Protein AF-0000000067498813 (afdb_homodimer)

Radius of gyration: 31.23 Å; Cα contacts (8 Å, |Δi|>4): 725; chains: 2; bounding box: 86×96×89 Å

Nearest PDB structures (foldseek):
  2okv-assembly1_A  TM=9.862E-01  e=2.038E-31  Homo sapiens
  5j61-assembly3_E  TM=9.639E-01  e=1.495E-19  Plasmodium falciparum 3D7
  3lmu-assembly4_H  TM=9.757E-01  e=7.573E-19  Plasmodium falciparum 3D7
  3kod-assembly3_F  TM=9.740E-01  e=1.193E-18  Plasmodium falciparum 3D7
  3knp-assembly3_E  TM=9.714E-01  e=1.118E-18  Plasmodium falciparum 3D7

pLDDT: mean 72.63, std 35.97, range [15.05, 99.0]

InterPro domains:
  IPR003732 D-aminoacyl-tRNA deacylase DTD [MF_00518] (1-147)
  IPR003732 D-aminoacyl-tRNA deacylase DTD [PF02580] (2-146)
  IPR003732 D-aminoacyl-tRNA deacylase DTD [PTHR10472] (1-161)
  IPR003732 D-aminoacyl-tRNA deacylase DTD [TIGR00256] (1-147)
  IPR003732 D-aminoacyl-tRNA deacylase DTD [cd00563] (1-147)
  IPR023509 D-aminoacyl-tRNA deacylase-like superfamily [G3DSA:3.50.80.10] (1-149)
  IPR023509 D-aminoacyl-tRNA deacylase-like superfamily [SSF69500] (1-146)

Organism: Equus caballus (NCBI:txid9796)

Solvent-accessible surface area (backbone atoms only — not comparable to full-atom values): 26366 Å² total; per-residue (Å²): 72,38,33,43,40,30,33,22,57,29,36,35,31,28,43,93,86,39,75,80,32,70,42,54,46,25,36,42,33,38,36,12,50,31,63,82,56,48,71,66,49,47,54,51,50,47,52,48,62,48,48,31,17,78,32,53,43,97,86,63,46,68,47,61,22,20,40,62,79,68,66,38,27,38,38,43,33,87,27,48,50,56,27,57,46,68,62,86,46,30,70,38,51,83,52,22,37,53,67,85,57,34,53,58,53,48,50,51,47,51,50,50,44,28,70,75,53,55,52,93,38,54,43,51,70,61,89,90,48,71,28,40,38,38,36,32,24,42,42,64,40,46,40,77,45,68,51,76,57,82,84,62,58,81,68,53,74,68,59,66,62,51,55,73,68,50,73,77,62,76,83,70,84,80,81,78,84,80,83,85,85,81,90,94,87,84,87,88,85,78,87,79,82,82,81,79,80,86,90,82,87,84,89,84,87,77,87,73,89,77,85,78,80,86,83,84,82,80,78,75,87,119,69,40,33,43,38,29,33,21,56,29,35,35,30,28,44,93,84,39,76,78,34,70,43,54,47,25,35,40,34,39,36,12,50,31,62,80,54,48,72,66,50,45,55,52,49,46,52,48,63,48,48,31,18,77,32,52,43,87,87,53,45,68,48,61,23,20,41,61,79,69,65,38,26,36,39,43,33,85,27,50,52,58,28,56,45,68,62,85,45,30,70,38,53,82,52,22,36,54,67,86,57,34,54,59,54,48,49,50,47,51,50,50,45,29,69,76,54,55,52,93,38,54,43,50,68,60,89,92,48,69,27,42,38,37,35,33,24,42,42,65,40,45,40,76,45,68,49,76,57,81,84,62,57,80,65,50,74,67,58,62,58,50,60,71,63,55,73,74,60,78,78,71,78,72,81,70,79,73,82,85,79,85,87,79,87,83,88,90,80,86,90,82,87,77,88,81,77,83,87,79,86,80,85,75,81,81,74,82,69,81,73,74,74,72,76,82,64,76,72,78,82,114

Sequence (444 aa):
MKAVVQRVTRASVTVGGEQISAIGRGICVLLGISLEDTQKELEHMVRKILNLRVFEDESGKHWSKSVMDKQYEVLCISQFTLQCVLKGNKPDFHLAMPTEQAEGFYNSFLEQLRKTYRPELIKDGKFGAYMQVHIQNDGPVTIELESPALGAATSDPKQLQVLLVVACGTLPQRGLTSSAVSTPRTPTAPRIPTCETLGRCSGAHELNHSATGPAPVSYFNLMKAVVQRVTRASVTVGGEQISAIGRGICVLLGISLEDTQKELEHMVRKILNLRVFEDESGKHWSKSVMDKQYEVLCISQFTLQCVLKGNKPDFHLAMPTEQAEGFYNSFLEQLRKTYRPELIKDGKFGAYMQVHIQNDGPVTIELESPALGAATSDPKQLQVLLVVACGTLPQRGLTSSAVSTPRTPTAPRIPTCETLGRCSGAHELNHSATGPAPVSYFNL

Structure (mmCIF, N/CA/C/O backbone):
data_AF-0000000067498813-model_v1
#
loop_
_entity.id
_entity.type
_entity.pdbx_description
1 polymer 'D-aminoacyl-tRNA deacylase'
#
loop_
_atom_site.group_PDB
_atom_site.id
_atom_site.type_symbol
_atom_site.label_atom_id
_atom_site.label_alt_id
_atom_site.label_comp_id
_atom_site.label_asym_id
_atom_site.label_entity_id
_atom_site.label_seq_id
_atom_site.pdbx_PDB_ins_code
_atom_site.Cartn_x
_atom_site.Cartn_y
_atom_site.Cartn_z
_atom_site.occupancy
_atom_site.B_iso_or_equiv
_atom_site.auth_seq_id
_atom_site.auth_comp_id
_atom_site.auth_asym_id
_atom_site.auth_atom_id
_atom_site.pdbx_PDB_model_num
ATOM 1 N N . MET A 1 1 ? -11.289 8.641 4.57 1 97.81 1 MET A N 1
ATOM 2 C CA . MET A 1 1 ? -9.898 8.828 4.188 1 97.81 1 MET A CA 1
ATOM 3 C C . MET A 1 1 ? -9.109 7.527 4.348 1 97.81 1 MET A C 1
ATOM 5 O O . MET A 1 1 ? -9.312 6.793 5.316 1 97.81 1 MET A O 1
ATOM 9 N N . LYS A 1 2 ? -8.227 7.188 3.344 1 98.19 2 LYS A N 1
ATOM 10 C CA . LYS A 1 2 ? -7.422 5.969 3.379 1 98.19 2 LYS A CA 1
ATOM 11 C C . LYS A 1 2 ? -5.934 6.293 3.303 1 98.19 2 LYS A C 1
ATOM 13 O O . LYS A 1 2 ? -5.535 7.25 2.635 1 98.19 2 LYS A O 1
ATOM 18 N N . ALA A 1 3 ? -5.16 5.488 3.975 1 98.81 3 ALA A N 1
ATOM 19 C CA . ALA A 1 3 ? -3.709 5.617 3.881 1 98.81 3 ALA A CA 1
ATOM 20 C C . ALA A 1 3 ? -3.037 4.246 3.867 1 98.81 3 ALA A C 1
ATOM 22 O O . ALA A 1 3 ? -3.447 3.338 4.59 1 98.81 3 ALA A O 1
ATOM 23 N N . VAL A 1 4 ? -2.143 4.055 3.008 1 98.88 4 VAL A N 1
ATOM 24 C CA . VAL A 1 4 ? -1.201 2.943 3.057 1 98.88 4 VAL A CA 1
ATOM 25 C C . VAL A 1 4 ? 0.141 3.424 3.604 1 98.88 4 VAL A C 1
ATOM 27 O O . VAL A 1 4 ? 0.776 4.305 3.021 1 98.88 4 VAL A O 1
ATOM 30 N N . VAL A 1 5 ? 0.53 2.867 4.711 1 98.94 5 VAL A N 1
ATOM 31 C CA . VAL A 1 5 ? 1.763 3.264 5.383 1 98.94 5 VAL A CA 1
ATOM 32 C C . VAL A 1 5 ? 2.805 2.156 5.25 1 98.94 5 VAL A C 1
ATOM 34 O O . VAL A 1 5 ? 2.566 1.019 5.66 1 98.94 5 VAL A O 1
ATOM 37 N N . GLN A 1 6 ? 3.939 2.51 4.703 1 98.94 6 GLN A N 1
ATOM 38 C CA . GLN A 1 6 ? 5.023 1.549 4.527 1 98.94 6 GLN A CA 1
ATOM 39 C C . GLN A 1 6 ? 6.273 1.982 5.289 1 98.94 6 GLN A C 1
ATOM 41 O O . GLN A 1 6 ? 6.758 3.102 5.105 1 98.94 6 GLN A O 1
ATOM 46 N N . ARG A 1 7 ? 6.766 1.144 6.141 1 98.94 7 ARG A N 1
ATOM 47 C CA . ARG A 1 7 ? 8.047 1.376 6.809 1 98.94 7 ARG A CA 1
ATOM 48 C C . ARG A 1 7 ? 9.195 1.321 5.816 1 98.94 7 ARG A C 1
ATOM 50 O O . ARG A 1 7 ? 9.312 0.372 5.039 1 98.94 7 ARG A O 1
ATOM 57 N N . VAL A 1 8 ? 10.102 2.377 5.906 1 98.94 8 VAL A N 1
ATOM 58 C CA . VAL A 1 8 ? 11.102 2.441 4.848 1 98.94 8 VAL A CA 1
ATOM 59 C C . VAL A 1 8 ? 12.484 2.686 5.457 1 98.94 8 VAL A C 1
ATOM 61 O O . VAL A 1 8 ? 12.602 3.375 6.473 1 98.94 8 VAL A O 1
ATOM 64 N N . THR A 1 9 ? 13.461 2.131 4.781 1 98.81 9 THR A N 1
ATOM 65 C CA . THR A 1 9 ? 14.836 2.543 5.043 1 98.81 9 THR A CA 1
ATOM 66 C C . THR A 1 9 ? 15.164 3.838 4.305 1 98.81 9 THR A C 1
ATOM 68 O O . THR A 1 9 ? 15.969 4.641 4.773 1 98.81 9 THR A O 1
ATOM 71 N N . ARG A 1 10 ? 14.57 3.99 3.217 1 98.75 10 ARG A N 1
ATOM 72 C CA . ARG A 1 10 ? 14.617 5.219 2.434 1 98.75 10 ARG A CA 1
ATOM 73 C C . ARG A 1 10 ? 13.469 5.27 1.43 1 98.75 10 ARG A C 1
ATOM 75 O O . ARG A 1 10 ? 12.93 4.23 1.042 1 98.75 10 ARG A O 1
ATOM 82 N N . ALA A 1 11 ? 13.102 6.434 1.021 1 98.94 11 ALA A N 1
ATOM 83 C CA . ALA A 1 11 ? 12.117 6.691 -0.029 1 98.94 11 ALA A CA 1
ATOM 84 C C . ALA A 1 11 ? 12.398 8.023 -0.722 1 98.94 11 ALA A C 1
ATOM 86 O O . ALA A 1 11 ? 12.969 8.938 -0.123 1 98.94 11 ALA A O 1
ATOM 87 N N . SER A 1 12 ? 12.016 8.094 -1.968 1 98.94 12 SER A N 1
ATOM 88 C CA . SER A 1 12 ? 12.242 9.336 -2.705 1 98.94 12 SER A CA 1
ATOM 89 C C . SER A 1 12 ? 11.234 9.484 -3.842 1 98.94 12 SER A C 1
ATOM 91 O O . SER A 1 12 ? 10.547 8.531 -4.203 1 98.94 12 SER A O 1
ATOM 93 N N . VAL A 1 13 ? 11.141 10.688 -4.344 1 98.94 13 VAL A N 1
ATOM 94 C CA . VAL A 1 13 ? 10.234 11.016 -5.434 1 98.94 13 VAL A CA 1
ATOM 95 C C . VAL A 1 13 ? 11.008 11.656 -6.582 1 98.94 13 VAL A C 1
ATOM 97 O O . VAL A 1 13 ? 11.805 12.578 -6.367 1 98.94 13 VAL A O 1
ATOM 100 N N . THR A 1 14 ? 10.797 11.164 -7.75 1 98.81 14 THR A N 1
ATOM 101 C CA . THR A 1 14 ? 11.359 11.742 -8.969 1 98.81 14 THR A CA 1
ATOM 102 C C . THR A 1 14 ? 10.25 12.219 -9.906 1 98.81 14 THR A C 1
ATOM 104 O O . THR A 1 14 ? 9.258 11.516 -10.102 1 98.81 14 THR A O 1
ATOM 107 N N . VAL A 1 15 ? 10.438 13.398 -10.414 1 98.19 15 VAL A N 1
ATOM 108 C CA . VAL A 1 15 ? 9.555 13.984 -11.422 1 98.19 15 VAL A CA 1
ATOM 109 C C . VAL A 1 15 ? 10.375 14.43 -12.633 1 98.19 15 VAL A C 1
ATOM 111 O O . VAL A 1 15 ? 11.352 15.164 -12.492 1 98.19 15 VAL A O 1
ATOM 114 N N . GLY A 1 16 ? 10 14 -13.781 1 95.19 16 GLY A N 1
ATOM 115 C CA . GLY A 1 16 ? 10.766 14.352 -14.969 1 95.19 16 GLY A CA 1
ATOM 116 C C . GLY A 1 16 ? 12.234 13.984 -14.859 1 95.19 16 GLY A C 1
ATOM 117 O O . GLY A 1 16 ? 13.109 14.758 -15.25 1 95.19 16 GLY A O 1
ATOM 118 N N . GLY A 1 17 ? 12.523 13.023 -14.141 1 95.38 17 GLY A N 1
ATOM 119 C CA . GLY A 1 17 ? 13.883 12.531 -14 1 95.38 17 GLY A CA 1
ATOM 120 C C . GLY A 1 17 ? 14.648 13.211 -12.883 1 95.38 17 GLY A C 1
ATOM 121 O O . GLY A 1 17 ? 15.773 12.82 -12.562 1 95.38 17 GLY A O 1
ATOM 122 N N . GLU A 1 18 ? 14.055 14.156 -12.234 1 97.81 18 GLU A N 1
ATOM 123 C CA . GLU A 1 18 ? 14.703 14.875 -11.141 1 97.81 18 GLU A CA 1
ATOM 124 C C . GLU A 1 18 ? 14.141 14.445 -9.789 1 97.81 18 GLU A C 1
ATOM 126 O O . GLU A 1 18 ? 12.922 14.391 -9.602 1 97.81 18 GLU A O 1
ATOM 131 N N . GLN A 1 19 ? 15.031 14.141 -8.914 1 98.5 19 GLN A N 1
ATOM 132 C CA . GLN A 1 19 ? 14.602 13.836 -7.559 1 98.5 19 GLN A CA 1
ATOM 133 C C . GLN A 1 19 ? 14.18 15.109 -6.82 1 98.5 19 GLN A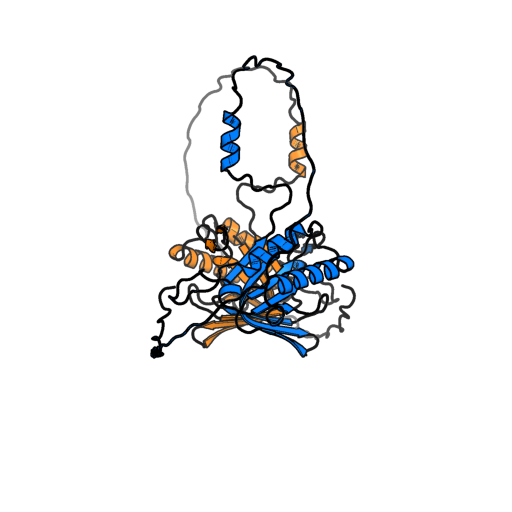 C 1
ATOM 135 O O . GLN A 1 19 ? 14.992 16.016 -6.617 1 98.5 19 GLN A O 1
ATOM 140 N N . ILE A 1 20 ? 12.992 15.188 -6.32 1 98.56 20 ILE A N 1
ATOM 141 C CA . ILE A 1 20 ? 12.5 16.422 -5.727 1 98.56 20 ILE A CA 1
ATOM 142 C C . ILE A 1 20 ? 12.375 16.25 -4.215 1 98.56 20 ILE A C 1
ATOM 144 O O . ILE A 1 20 ? 12.242 17.234 -3.482 1 98.56 20 ILE A O 1
ATOM 148 N N . SER A 1 21 ? 12.375 15.031 -3.748 1 98.62 21 SER A N 1
ATOM 149 C CA . SER A 1 21 ? 12.227 14.758 -2.322 1 98.62 21 SER A CA 1
ATOM 150 C C . SER A 1 21 ? 12.789 13.391 -1.958 1 98.62 21 SER A C 1
ATOM 152 O O . SER A 1 21 ? 12.844 12.492 -2.799 1 98.62 21 SER A O 1
ATOM 154 N N . ALA A 1 22 ? 13.273 13.297 -0.723 1 98.81 22 ALA A N 1
ATOM 155 C CA . ALA A 1 22 ? 13.805 12.023 -0.233 1 98.81 22 ALA A CA 1
ATOM 156 C C . ALA A 1 22 ? 13.789 11.977 1.292 1 98.81 22 ALA A C 1
ATOM 158 O O . ALA A 1 22 ? 13.914 13.008 1.954 1 98.81 22 ALA A O 1
ATOM 159 N N . ILE A 1 23 ? 13.648 10.805 1.771 1 98.94 23 ILE A N 1
ATOM 160 C CA . ILE A 1 23 ? 13.781 10.602 3.209 1 98.94 23 ILE A CA 1
ATOM 161 C C . ILE A 1 23 ? 14.656 9.375 3.473 1 98.94 23 ILE A C 1
ATOM 163 O O . ILE A 1 23 ? 14.781 8.492 2.615 1 98.94 23 ILE A O 1
ATOM 167 N N . GLY A 1 24 ? 15.305 9.422 4.641 1 98.69 24 GLY A N 1
ATOM 168 C CA . GLY A 1 24 ? 15.906 8.211 5.176 1 98.69 24 GLY A CA 1
ATOM 169 C C . GLY A 1 24 ? 14.906 7.32 5.898 1 98.69 24 GLY A C 1
ATOM 170 O O . GLY A 1 24 ? 13.781 7.137 5.434 1 98.69 24 GLY A O 1
ATOM 171 N N . ARG A 1 25 ? 15.297 6.789 7.031 1 98.81 25 ARG A N 1
ATOM 172 C CA . ARG A 1 25 ? 14.438 5.883 7.785 1 98.81 25 ARG A CA 1
ATOM 173 C C . ARG A 1 25 ? 13.156 6.582 8.219 1 98.81 25 ARG A C 1
ATOM 175 O O . ARG A 1 25 ? 13.188 7.746 8.625 1 98.81 25 ARG A O 1
ATOM 182 N N . GLY A 1 26 ? 12.086 5.98 8.047 1 98.94 26 GLY A N 1
ATOM 183 C CA . GLY A 1 26 ? 10.789 6.516 8.422 1 98.94 26 GLY A CA 1
ATOM 184 C C . GLY A 1 26 ? 9.633 5.781 7.766 1 98.94 26 GLY A C 1
ATOM 185 O O . GLY A 1 26 ? 9.625 4.551 7.695 1 98.94 26 GLY A O 1
ATOM 186 N N . ILE A 1 27 ? 8.633 6.559 7.352 1 98.94 27 ILE A N 1
ATOM 187 C CA . ILE A 1 27 ? 7.473 5.945 6.715 1 98.94 27 ILE A CA 1
ATOM 188 C C . ILE A 1 27 ? 7.121 6.703 5.438 1 98.94 27 ILE A C 1
ATOM 190 O O . ILE A 1 27 ? 7.246 7.926 5.379 1 98.94 27 ILE A O 1
ATOM 194 N N . CYS A 1 28 ? 6.809 5.934 4.453 1 99 28 CYS A N 1
ATOM 195 C CA . CYS A 1 28 ? 6.152 6.453 3.26 1 99 28 CYS A CA 1
ATOM 196 C C . CYS A 1 28 ? 4.645 6.27 3.344 1 99 28 CYS A C 1
ATOM 198 O O . CYS A 1 28 ? 4.156 5.152 3.51 1 99 28 CYS A O 1
ATOM 200 N N . VAL A 1 29 ? 3.908 7.383 3.252 1 98.94 29 VAL A N 1
ATOM 201 C CA . VAL A 1 29 ? 2.455 7.383 3.391 1 98.94 29 VAL A CA 1
ATOM 202 C C . VAL A 1 29 ? 1.807 7.707 2.047 1 98.94 29 VAL A C 1
ATOM 204 O O . VAL A 1 29 ? 2.045 8.773 1.477 1 98.94 29 VAL A O 1
ATOM 207 N N . LEU A 1 30 ? 1.095 6.785 1.48 1 98.94 30 LEU A N 1
ATOM 208 C CA . LEU A 1 30 ? 0.197 7.039 0.359 1 98.94 30 LEU A CA 1
ATOM 209 C C . LEU A 1 30 ? -1.199 7.402 0.853 1 98.94 30 LEU A C 1
ATOM 211 O O . LEU A 1 30 ? -1.87 6.586 1.489 1 98.94 30 LEU A O 1
ATOM 215 N N . LEU A 1 31 ? -1.645 8.586 0.535 1 98.88 31 LEU A N 1
ATOM 216 C CA . LEU A 1 31 ? -2.852 9.133 1.146 1 98.88 31 LEU A CA 1
ATOM 217 C C . LEU A 1 31 ? -3.961 9.289 0.112 1 98.88 31 LEU A C 1
ATOM 219 O O . LEU A 1 31 ? -3.795 10.008 -0.877 1 98.88 31 LEU A O 1
ATOM 223 N N . GLY A 1 32 ? -5.094 8.617 0.35 1 98.69 32 GLY A N 1
ATOM 224 C CA . GLY A 1 32 ? -6.289 8.781 -0.456 1 98.69 32 GLY A CA 1
ATOM 225 C C . GLY A 1 32 ? -7.371 9.594 0.237 1 98.69 32 GLY A C 1
ATOM 226 O O . GLY A 1 32 ? -7.91 9.164 1.26 1 98.69 32 GLY A O 1
ATOM 227 N N . ILE A 1 33 ? -7.727 10.68 -0.371 1 98.56 33 ILE A N 1
ATOM 228 C CA . ILE A 1 33 ? -8.719 11.594 0.189 1 98.56 33 ILE A CA 1
ATOM 229 C C . ILE A 1 33 ? -10.07 11.359 -0.492 1 98.56 33 ILE A C 1
ATOM 231 O O . ILE A 1 33 ? -10.156 11.367 -1.722 1 98.56 33 ILE A O 1
ATOM 235 N N . SER A 1 34 ? -11.062 11.195 0.27 1 97.5 34 SER A N 1
ATOM 236 C CA . SER A 1 34 ? -12.391 10.922 -0.271 1 97.5 34 SER A CA 1
ATOM 237 C C . SER A 1 34 ? -13.227 12.195 -0.35 1 97.5 34 SER A C 1
ATOM 239 O O . SER A 1 34 ? -12.898 13.203 0.292 1 97.5 34 SER A O 1
ATOM 241 N N . LEU A 1 35 ? -14.32 12.086 -1.013 1 95.25 35 LEU A N 1
ATOM 242 C CA . LEU A 1 35 ? -15.273 13.172 -1.182 1 95.25 35 LEU A CA 1
ATOM 243 C C . LEU A 1 35 ? -15.859 13.602 0.162 1 95.25 35 LEU A C 1
ATOM 245 O O . LEU A 1 35 ? -16.188 14.766 0.357 1 95.25 35 LEU A O 1
ATOM 249 N N . GLU A 1 36 ? -15.938 12.758 1.086 1 94.69 36 GLU A N 1
ATOM 250 C CA . GLU A 1 36 ? -16.656 12.992 2.332 1 94.69 36 GLU A CA 1
ATOM 251 C C . GLU A 1 36 ? -15.711 13.445 3.441 1 94.69 36 GLU A C 1
ATOM 253 O O . GLU A 1 36 ? -16.156 13.773 4.547 1 94.69 36 GLU A O 1
ATOM 258 N N . ASP A 1 37 ? -14.516 13.477 3.141 1 97.38 37 ASP A N 1
ATOM 259 C CA . ASP A 1 37 ? -13.539 13.781 4.184 1 97.38 37 ASP A CA 1
ATOM 260 C C . ASP A 1 37 ? -13.672 15.227 4.652 1 97.38 37 ASP A C 1
ATOM 262 O O . ASP A 1 37 ? -13.859 16.141 3.836 1 97.38 37 ASP A O 1
ATOM 266 N N . THR A 1 38 ? -13.594 15.398 5.941 1 96.75 38 THR A N 1
ATOM 267 C CA . THR A 1 38 ? -13.609 16.703 6.598 1 96.75 38 THR A CA 1
ATOM 268 C C . THR A 1 38 ? -12.359 16.875 7.461 1 96.75 38 THR A C 1
ATOM 270 O O . THR A 1 38 ? -11.477 16.031 7.469 1 96.75 38 THR A O 1
ATOM 273 N N . GLN A 1 39 ? -12.398 17.969 8.141 1 96.69 39 GLN A N 1
ATOM 274 C CA . GLN A 1 39 ? -11.289 18.281 9.031 1 96.69 39 GLN A CA 1
ATOM 275 C C . GLN A 1 39 ? -11.148 17.234 10.125 1 96.69 39 GLN A C 1
ATOM 277 O O . GLN A 1 39 ? -10.039 16.922 10.562 1 96.69 39 GLN A O 1
ATOM 282 N N . LYS A 1 40 ? -12.234 16.672 10.5 1 96.75 40 LYS A N 1
ATOM 283 C CA . LYS A 1 40 ? -12.219 15.656 11.539 1 96.75 40 LYS A CA 1
ATOM 284 C C . LYS A 1 40 ? -11.414 14.438 11.102 1 96.75 40 LYS A C 1
ATOM 286 O O . LYS A 1 40 ? -10.555 13.953 11.844 1 96.75 40 LYS A O 1
ATOM 291 N N . GLU A 1 41 ? -11.695 13.906 9.906 1 96.94 41 GLU A N 1
ATOM 292 C CA . GLU A 1 41 ? -10.953 12.773 9.367 1 96.94 41 GLU A CA 1
ATOM 293 C C . GLU A 1 41 ? -9.477 13.109 9.18 1 96.94 41 GLU A C 1
ATOM 295 O O . GLU A 1 41 ? -8.602 12.266 9.414 1 96.94 41 GLU A O 1
ATOM 300 N N . LEU A 1 42 ? -9.266 14.352 8.789 1 98 42 LEU A N 1
ATOM 301 C CA . LEU A 1 42 ? -7.902 14.828 8.586 1 98 42 LEU A CA 1
ATOM 302 C C . LEU A 1 42 ? -7.102 14.742 9.883 1 98 42 LEU A C 1
ATOM 304 O O . LEU A 1 42 ? -6.023 14.148 9.914 1 98 42 LEU A O 1
ATOM 308 N N . GLU A 1 43 ? -7.609 15.289 10.891 1 97.88 43 GLU A N 1
ATOM 309 C CA . GLU A 1 43 ? -6.926 15.297 12.188 1 97.88 43 GLU A CA 1
ATOM 310 C C . GLU A 1 43 ? -6.742 13.883 12.727 1 97.88 43 GLU A C 1
ATOM 312 O O . GLU A 1 43 ? -5.684 13.547 13.258 1 97.88 43 GLU A O 1
ATOM 317 N N . HIS A 1 44 ? -7.77 13.109 12.57 1 97.25 44 HIS A N 1
ATOM 318 C CA . HIS A 1 44 ? -7.715 11.719 13.016 1 97.25 44 HIS A CA 1
ATOM 319 C C . H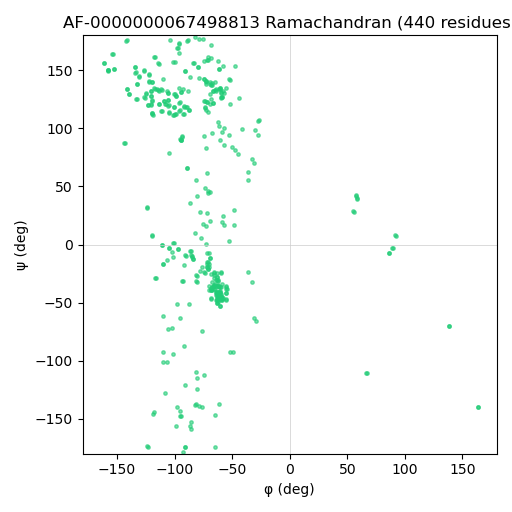IS A 1 44 ? -6.598 10.961 12.312 1 97.25 44 HIS A C 1
ATOM 321 O O . HIS A 1 44 ? -5.797 10.281 12.961 1 97.25 44 HIS A O 1
ATOM 327 N N . MET A 1 45 ? -6.5 11.078 11.039 1 98.44 45 MET A N 1
ATOM 328 C CA . MET A 1 45 ? -5.527 10.336 10.234 1 98.44 45 MET A CA 1
ATOM 329 C C . MET A 1 45 ? -4.105 10.805 10.547 1 98.44 45 MET A C 1
ATOM 331 O O . MET A 1 45 ? -3.188 9.984 10.633 1 98.44 45 MET A O 1
ATOM 335 N N . VAL A 1 46 ? -3.936 12.125 10.734 1 98.81 46 VAL A N 1
ATOM 336 C CA . VAL A 1 46 ? -2.627 12.656 11.094 1 98.81 46 VAL A CA 1
ATOM 337 C C . VAL A 1 46 ? -2.152 12.031 12.406 1 98.81 46 VAL A C 1
ATOM 339 O O . VAL A 1 46 ? -1.016 11.555 12.5 1 98.81 46 VAL A O 1
ATOM 342 N N . ARG A 1 47 ? -3.02 12.008 13.352 1 98.12 47 ARG A N 1
ATOM 343 C CA . ARG A 1 47 ? -2.682 11.43 14.648 1 98.12 47 ARG A CA 1
ATOM 344 C C . ARG A 1 47 ? -2.336 9.953 14.508 1 98.12 47 ARG A C 1
ATOM 346 O O . ARG A 1 47 ? -1.346 9.484 15.078 1 98.12 47 ARG A O 1
ATOM 353 N N . LYS A 1 48 ? -3.094 9.227 13.781 1 98.38 48 LYS A N 1
ATOM 354 C CA . LYS A 1 48 ? -2.885 7.793 13.609 1 98.38 48 LYS A CA 1
ATOM 355 C C . LYS A 1 48 ? -1.546 7.512 12.93 1 98.38 48 LYS A C 1
ATOM 357 O O . LYS A 1 48 ? -0.791 6.645 13.375 1 98.38 48 LYS A O 1
ATOM 362 N N . ILE A 1 49 ? -1.271 8.227 11.914 1 98.81 49 ILE A N 1
ATOM 363 C CA . ILE A 1 49 ? -0.054 8.008 11.141 1 98.81 49 ILE A CA 1
ATOM 364 C C . ILE A 1 49 ? 1.169 8.281 12.016 1 98.81 49 ILE A C 1
ATOM 366 O O . ILE A 1 49 ? 2.096 7.469 12.07 1 98.81 49 ILE A O 1
ATOM 370 N N . LEU A 1 50 ? 1.18 9.383 12.727 1 98.88 50 LEU A N 1
ATOM 371 C CA . LEU A 1 50 ? 2.359 9.836 13.453 1 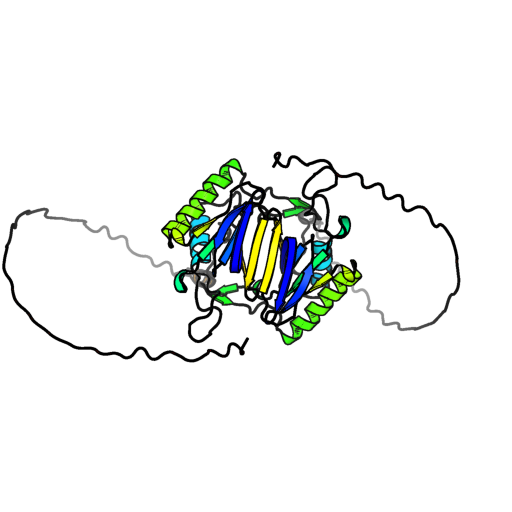98.88 50 LEU A CA 1
ATOM 372 C C . LEU A 1 50 ? 2.588 8.984 14.703 1 98.88 50 LEU A C 1
ATOM 374 O O . LEU A 1 50 ? 3.719 8.875 15.18 1 98.88 50 LEU A O 1
ATOM 378 N N . ASN A 1 51 ? 1.531 8.359 15.203 1 98.69 51 ASN A N 1
ATOM 379 C CA . ASN A 1 51 ? 1.647 7.598 16.438 1 98.69 51 ASN A CA 1
ATOM 380 C C . ASN A 1 51 ? 1.669 6.094 16.188 1 98.69 51 ASN A C 1
ATOM 382 O O . ASN A 1 51 ? 1.788 5.297 17.109 1 98.69 51 ASN A O 1
ATOM 386 N N . LEU A 1 52 ? 1.526 5.672 14.961 1 98.81 52 LEU A N 1
ATOM 387 C CA . LEU A 1 52 ? 1.519 4.262 14.594 1 98.81 52 LEU A CA 1
ATOM 388 C C . LEU A 1 52 ? 2.814 3.582 15.016 1 98.81 52 LEU A C 1
ATOM 390 O O . LEU A 1 52 ? 3.906 4.047 14.68 1 98.81 52 LEU A O 1
ATOM 394 N N . ARG A 1 53 ? 2.723 2.473 15.75 1 98.81 53 ARG A N 1
ATOM 395 C CA . ARG A 1 53 ? 3.902 1.816 16.312 1 98.81 53 ARG A CA 1
ATOM 396 C C . ARG A 1 53 ? 4.395 0.705 15.383 1 98.81 53 ARG A C 1
ATOM 398 O O . ARG A 1 53 ? 4.055 -0.465 15.578 1 98.81 53 ARG A O 1
ATOM 405 N N . VAL A 1 54 ? 5.285 1.113 14.492 1 98.81 54 VAL A N 1
ATOM 406 C CA . VAL A 1 54 ? 5.734 0.143 13.492 1 98.81 54 VAL A CA 1
ATOM 407 C C . VAL A 1 54 ? 7.242 -0.054 13.609 1 98.81 54 VAL A C 1
ATOM 409 O O . VAL A 1 54 ? 7.852 -0.733 12.781 1 98.81 54 VAL A O 1
ATOM 412 N N . PHE A 1 55 ? 7.879 0.501 14.617 1 98.75 55 PHE A N 1
ATOM 413 C CA . PHE A 1 55 ? 9.32 0.367 14.812 1 98.75 55 PHE A CA 1
ATOM 414 C C . PHE A 1 55 ? 9.625 -0.361 16.109 1 98.75 55 PHE A C 1
ATOM 416 O O . PHE A 1 55 ? 8.758 -0.487 16.984 1 98.75 55 PHE A O 1
ATOM 423 N N . GLU A 1 56 ? 10.82 -0.836 16.156 1 97.88 56 GLU A N 1
ATOM 424 C CA . GLU A 1 56 ? 11.297 -1.513 17.359 1 97.88 56 GLU A CA 1
ATOM 425 C C . GLU A 1 56 ? 11.812 -0.511 18.391 1 97.88 56 GLU A C 1
ATOM 427 O O . GLU A 1 56 ? 12.203 0.604 18.047 1 97.88 56 GLU A O 1
ATOM 432 N N . ASP A 1 57 ? 11.805 -0.935 19.609 1 97.31 57 ASP A N 1
ATOM 433 C CA . ASP A 1 57 ? 12.445 -0.133 20.656 1 97.31 57 ASP A CA 1
ATOM 434 C C . ASP A 1 57 ? 13.906 -0.54 20.828 1 97.31 57 ASP A C 1
ATOM 436 O O . ASP A 1 57 ? 14.445 -1.312 20.031 1 97.31 57 ASP A O 1
ATOM 440 N N . GLU A 1 58 ? 14.523 0.026 21.797 1 95.44 58 GLU A N 1
ATOM 441 C CA . GLU A 1 58 ? 15.953 -0.186 22.016 1 95.44 58 GLU A CA 1
ATOM 442 C C . GLU A 1 58 ? 16.234 -1.633 22.406 1 95.44 58 GLU A C 1
ATOM 444 O O . GLU A 1 58 ? 17.375 -2.107 22.25 1 95.44 58 GLU A O 1
ATOM 449 N N . SER A 1 59 ? 15.297 -2.336 22.938 1 95.5 59 SER A N 1
ATOM 450 C CA . SER A 1 59 ? 15.469 -3.732 23.328 1 95.5 59 SER A CA 1
ATOM 451 C C . SER A 1 59 ? 15.188 -4.672 22.172 1 95.5 59 SER A C 1
ATOM 453 O O . SER A 1 59 ? 15.336 -5.891 22.297 1 95.5 59 SER A O 1
ATOM 455 N N . GLY A 1 60 ? 14.742 -4.133 21.062 1 94.25 60 GLY A N 1
ATOM 456 C CA . GLY A 1 60 ? 14.461 -4.941 19.875 1 94.25 60 GLY A CA 1
ATOM 457 C C . GLY A 1 60 ? 13.016 -5.414 19.812 1 94.25 60 GLY A C 1
ATOM 458 O O . GLY A 1 60 ? 12.664 -6.23 18.969 1 94.25 60 GLY A O 1
ATOM 459 N N . LYS A 1 61 ? 12.234 -4.902 20.734 1 97.06 61 LYS A N 1
ATOM 460 C CA . LYS A 1 61 ? 10.82 -5.262 20.734 1 97.06 61 LYS A CA 1
ATOM 461 C C . LYS A 1 61 ? 10.078 -4.609 19.562 1 97.06 61 LYS A C 1
ATOM 463 O O . LYS A 1 61 ? 10.094 -3.387 19.438 1 97.06 61 LYS A O 1
ATOM 468 N N . HIS A 1 62 ? 9.461 -5.453 18.766 1 97 62 HIS A N 1
ATOM 469 C CA . HIS A 1 62 ? 8.758 -4.973 17.578 1 97 62 HIS A CA 1
ATOM 470 C C . HIS A 1 62 ? 7.48 -4.23 17.969 1 97 62 HIS A C 1
ATOM 472 O O . HIS A 1 62 ? 6.977 -4.383 19.078 1 97 62 HIS A O 1
ATOM 478 N N . TRP A 1 63 ? 7.008 -3.377 17.031 1 98.12 63 TRP A N 1
ATOM 479 C CA . TRP A 1 63 ? 5.723 -2.689 17.141 1 98.12 63 TRP A CA 1
ATOM 480 C C . TRP A 1 63 ? 5.664 -1.858 18.422 1 98.12 63 TRP A C 1
ATOM 482 O O . TRP A 1 63 ? 4.664 -1.889 19.141 1 98.12 63 TRP A O 1
ATOM 492 N N . SER A 1 64 ? 6.727 -1.185 18.719 1 98.25 64 SER A N 1
ATOM 493 C CA . SER A 1 64 ? 6.836 -0.515 20.016 1 98.25 64 SER A CA 1
ATOM 494 C C . SER A 1 64 ? 6.938 0.998 19.844 1 98.25 64 SER A C 1
ATOM 496 O O . SER A 1 64 ? 6.523 1.755 20.719 1 98.25 64 SER A O 1
ATOM 498 N N . LYS A 1 65 ? 7.492 1.445 18.734 1 98.81 65 LYS A N 1
ATOM 499 C CA . LYS A 1 65 ? 7.789 2.867 18.578 1 98.81 65 LYS A CA 1
ATOM 500 C C . LYS A 1 65 ? 7.168 3.428 17.297 1 98.81 65 LYS A C 1
ATOM 502 O O . LYS A 1 65 ? 7.027 2.713 16.312 1 98.81 65 LYS A O 1
ATOM 507 N N . SER A 1 66 ? 6.836 4.695 17.406 1 98.81 66 SER A N 1
ATOM 508 C CA . SER A 1 66 ? 6.316 5.441 16.25 1 98.81 66 SER A CA 1
ATOM 509 C C . SER A 1 66 ? 7.426 6.223 15.555 1 98.81 66 SER A C 1
ATOM 511 O O . SER A 1 66 ? 8.562 6.27 16.047 1 98.81 66 SER A O 1
ATOM 513 N N . VAL A 1 67 ? 7.062 6.793 14.445 1 98.88 67 VAL A N 1
ATOM 514 C CA . VAL A 1 67 ? 7.996 7.645 13.719 1 98.88 67 VAL A CA 1
ATOM 515 C C . VAL A 1 67 ? 8.414 8.82 14.594 1 98.88 67 VAL A C 1
ATOM 517 O O . VAL A 1 67 ? 9.562 9.273 14.531 1 98.88 67 VAL A O 1
ATOM 520 N N . MET A 1 68 ? 7.535 9.336 15.375 1 98.75 68 MET A N 1
ATOM 521 C CA . MET A 1 68 ? 7.832 10.453 16.266 1 98.75 68 MET A CA 1
ATOM 522 C C . MET A 1 68 ? 8.781 10.023 17.375 1 98.75 68 MET A C 1
ATOM 524 O O . MET A 1 68 ? 9.75 10.719 17.688 1 98.75 68 MET A O 1
ATOM 528 N N . ASP A 1 69 ? 8.5 8.867 18.016 1 98.56 69 ASP A N 1
ATOM 529 C CA . ASP A 1 69 ? 9.375 8.352 19.062 1 98.56 69 ASP A CA 1
ATOM 530 C C . ASP A 1 69 ? 10.812 8.211 18.578 1 98.56 69 ASP A C 1
ATOM 532 O O . ASP A 1 69 ? 11.758 8.5 19.312 1 98.56 69 ASP A O 1
ATOM 536 N N . LYS A 1 70 ? 10.961 7.777 17.297 1 98.62 70 LYS A N 1
ATOM 537 C CA . LYS A 1 70 ? 12.281 7.488 16.734 1 98.62 70 LYS A CA 1
ATOM 538 C C . LYS A 1 70 ? 12.883 8.719 16.078 1 98.62 70 LYS A C 1
ATOM 540 O O . LYS A 1 70 ? 14.047 8.711 15.672 1 98.62 70 LYS A O 1
ATOM 545 N N . GLN A 1 71 ? 12.008 9.781 15.945 1 98.62 71 GLN A N 1
ATOM 546 C CA . GLN A 1 71 ? 12.391 11 15.242 1 98.62 71 GLN A CA 1
ATOM 547 C C . GLN A 1 71 ? 12.797 10.688 13.797 1 98.62 71 GLN A C 1
ATOM 549 O O . GLN A 1 71 ? 13.828 11.172 13.328 1 98.62 71 GLN A O 1
ATOM 554 N N . TYR A 1 72 ? 12.117 9.82 13.188 1 98.94 72 TYR A N 1
ATOM 555 C CA . TYR A 1 72 ? 12.32 9.469 11.789 1 98.94 72 TYR A CA 1
ATOM 556 C C . TYR A 1 72 ? 11.492 10.359 10.875 1 98.94 72 TYR A C 1
ATOM 558 O O . TYR A 1 72 ? 10.766 11.234 11.344 1 98.94 72 TYR A O 1
ATOM 566 N N . GLU A 1 73 ? 11.656 10.188 9.57 1 98.94 73 GLU A N 1
ATOM 567 C CA . GLU A 1 73 ? 11.07 11.109 8.594 1 98.94 73 GLU A CA 1
ATOM 568 C C . GLU A 1 73 ? 9.805 10.523 7.98 1 98.94 73 GLU A C 1
ATOM 570 O O . GLU A 1 73 ? 9.594 9.305 8.008 1 98.94 73 GLU A O 1
ATOM 575 N N . VAL A 1 74 ? 8.898 11.383 7.449 1 98.94 74 VAL A N 1
ATOM 576 C CA . VAL A 1 74 ? 7.664 11 6.77 1 98.94 74 VAL A CA 1
ATOM 577 C C . VAL A 1 74 ? 7.676 11.531 5.336 1 98.94 74 VAL A C 1
ATOM 579 O O . VAL A 1 74 ? 7.898 12.719 5.109 1 98.94 74 VAL A O 1
ATOM 582 N N . LEU A 1 75 ? 7.586 10.695 4.395 1 98.94 75 LEU A N 1
ATOM 583 C CA . LEU A 1 75 ? 7.273 11.078 3.023 1 98.94 75 LEU A CA 1
ATOM 584 C C . LEU A 1 75 ? 5.797 10.836 2.713 1 98.94 75 LEU A C 1
ATOM 586 O O . LEU A 1 75 ? 5.348 9.688 2.68 1 98.94 75 LEU A O 1
ATOM 590 N N . CYS A 1 76 ? 5.043 11.875 2.512 1 98.94 76 CYS A N 1
ATOM 591 C CA . CYS A 1 76 ? 3.609 11.781 2.258 1 98.94 76 CYS A CA 1
ATOM 592 C C . CYS A 1 76 ? 3.297 12.047 0.791 1 98.94 76 CYS A C 1
ATOM 594 O O . CYS A 1 76 ? 3.672 13.094 0.253 1 98.94 76 CYS A O 1
ATOM 596 N N . ILE A 1 77 ? 2.625 11.117 0.166 1 98.88 77 ILE A N 1
ATOM 597 C CA . ILE A 1 77 ? 2.279 11.195 -1.249 1 98.88 77 ILE A CA 1
ATOM 598 C C . ILE A 1 77 ? 0.761 11.141 -1.413 1 98.88 77 ILE A C 1
ATOM 600 O O . ILE A 1 77 ? 0.106 10.242 -0.886 1 98.88 77 ILE A O 1
ATOM 604 N N . SER A 1 78 ? 0.189 12.109 -2.135 1 98.44 78 SER A N 1
ATOM 605 C CA . SER A 1 78 ? -1.223 12.023 -2.494 1 98.44 78 SER A CA 1
ATOM 606 C C . SER A 1 78 ? -1.489 10.836 -3.41 1 98.44 78 SER A C 1
ATOM 608 O O . SER A 1 78 ? -0.768 10.625 -4.387 1 98.44 78 SER A O 1
ATOM 610 N N . GLN A 1 79 ? -2.465 10.086 -3.123 1 98.56 79 GLN A N 1
ATOM 611 C CA . GLN A 1 79 ? -2.787 8.875 -3.869 1 98.56 79 GLN A CA 1
ATOM 612 C C . GLN A 1 79 ? -4.297 8.68 -3.975 1 98.56 79 GLN A C 1
ATOM 614 O O . GLN A 1 79 ? -4.879 7.879 -3.238 1 98.56 79 GLN A O 1
ATOM 619 N N . PHE A 1 80 ? -4.934 9.234 -4.953 1 98.19 80 PHE A N 1
ATOM 620 C CA . PHE A 1 80 ? -6.383 9.188 -5.082 1 98.19 80 PHE A CA 1
ATOM 621 C C . PHE A 1 80 ? -6.852 7.789 -5.465 1 98.19 80 PHE A C 1
ATOM 623 O O . PHE A 1 80 ? -8 7.422 -5.215 1 98.19 80 PHE A O 1
ATOM 630 N N . THR A 1 81 ? -5.898 6.961 -6.008 1 98.44 81 THR A N 1
ATOM 631 C CA . THR A 1 81 ? -6.289 5.641 -6.488 1 98.44 81 THR A CA 1
ATOM 632 C C . THR A 1 81 ? -6.672 4.734 -5.32 1 98.44 81 THR A C 1
ATOM 634 O O . THR A 1 81 ? -7.254 3.664 -5.527 1 98.44 81 THR A O 1
ATOM 637 N N . LEU A 1 82 ? -6.371 5.176 -4.129 1 98.5 82 LEU A N 1
ATOM 638 C CA . LEU A 1 82 ? -6.809 4.406 -2.969 1 98.5 82 LEU A CA 1
ATOM 639 C C . LEU A 1 82 ? -8.32 4.516 -2.781 1 98.5 82 LEU A C 1
ATOM 641 O O . LEU A 1 82 ? -8.922 3.705 -2.076 1 98.5 82 LEU A O 1
ATOM 645 N N . GLN A 1 83 ? -8.914 5.57 -3.348 1 97.81 83 GLN A N 1
ATOM 646 C CA . GLN A 1 83 ? -10.367 5.703 -3.369 1 97.81 83 GLN A CA 1
ATOM 647 C C . GLN A 1 83 ? -10.961 5.039 -4.605 1 97.81 83 GLN A C 1
ATOM 649 O O . GLN A 1 83 ? -11.617 5.695 -5.418 1 97.81 83 GLN A O 1
ATOM 654 N N . CYS A 1 84 ? -10.789 3.707 -4.602 1 96.44 84 CYS A N 1
ATOM 655 C CA . CYS A 1 84 ? -11.109 2.934 -5.793 1 96.44 84 CYS A CA 1
ATOM 656 C C . CYS A 1 84 ? -12.336 2.053 -5.559 1 96.44 84 CYS A C 1
ATOM 658 O O . CYS A 1 84 ? -12.461 1.427 -4.504 1 96.44 84 CYS A O 1
ATOM 660 N N . VAL A 1 85 ? -13.25 2.08 -6.516 1 94.5 85 VAL A N 1
ATOM 661 C CA . VAL A 1 85 ? -14.273 1.053 -6.672 1 94.5 85 VAL A CA 1
ATOM 662 C C . VAL A 1 85 ? -14.047 0.29 -7.977 1 94.5 85 VAL A C 1
ATOM 664 O O . VAL A 1 85 ? -13.836 0.897 -9.031 1 94.5 85 VAL A O 1
ATOM 667 N N . LEU A 1 86 ? -14.094 -1.02 -7.844 1 94.31 86 LEU A N 1
ATOM 668 C CA . LEU A 1 86 ? -13.844 -1.798 -9.055 1 94.31 86 LEU A CA 1
ATOM 669 C C . LEU A 1 86 ? -15.148 -2.107 -9.781 1 94.31 86 LEU A C 1
ATOM 671 O O . LEU A 1 86 ? -16.078 -2.672 -9.195 1 94.31 86 LEU A O 1
ATOM 675 N N . LYS A 1 87 ? -15.281 -1.672 -10.938 1 93.62 87 LYS A N 1
ATOM 676 C CA . LYS A 1 87 ? -16.312 -2.104 -11.875 1 93.62 87 LYS A CA 1
ATOM 677 C C . LYS A 1 87 ? -15.805 -3.229 -12.773 1 93.62 87 LYS A C 1
ATOM 679 O O . LYS A 1 87 ? -15.258 -2.973 -13.844 1 93.62 87 LYS A O 1
ATOM 684 N N . GLY A 1 88 ? -16.078 -4.496 -12.289 1 93.88 88 GLY A N 1
ATOM 685 C CA . GLY A 1 88 ? -15.359 -5.598 -12.906 1 93.88 88 GLY A CA 1
ATOM 686 C C . GLY A 1 88 ? -13.875 -5.574 -12.617 1 93.88 88 GLY A C 1
ATOM 687 O O . GLY A 1 88 ? -13.453 -5.805 -11.484 1 93.88 88 GLY A O 1
ATOM 688 N N . ASN A 1 89 ? -13.133 -5.277 -13.742 1 96.56 89 ASN A N 1
ATOM 689 C CA . ASN A 1 89 ? -11.68 -5.23 -13.594 1 96.56 89 ASN A CA 1
ATOM 690 C C . ASN A 1 89 ? -11.148 -3.809 -13.742 1 96.56 89 ASN A C 1
ATOM 692 O O . ASN A 1 89 ? -9.953 -3.57 -13.57 1 96.56 89 ASN A O 1
ATOM 696 N N . LYS A 1 90 ? -12 -2.883 -13.977 1 97.5 90 LYS A N 1
ATOM 697 C CA . LYS A 1 90 ? -11.602 -1.497 -14.203 1 97.5 90 LYS A CA 1
ATOM 698 C C . LYS A 1 90 ? -11.773 -0.665 -12.93 1 97.5 90 LYS A C 1
ATOM 700 O O . LYS A 1 90 ? -12.859 -0.634 -12.344 1 97.5 90 LYS A O 1
ATOM 705 N N . PRO A 1 91 ? -10.75 -0.005 -12.57 1 97.5 91 PRO A N 1
ATOM 706 C CA . PRO A 1 91 ? -10.906 0.885 -11.422 1 97.5 91 PRO A CA 1
ATOM 707 C C . PRO A 1 91 ? -11.727 2.129 -11.742 1 97.5 91 PRO A C 1
ATOM 709 O O . PRO A 1 91 ? -11.633 2.67 -12.844 1 97.5 91 PRO A O 1
ATOM 712 N N . ASP A 1 92 ? -12.531 2.5 -10.836 1 97.06 92 ASP A N 1
ATOM 713 C CA . ASP A 1 92 ? -13.305 3.738 -10.812 1 97.06 92 ASP A CA 1
ATOM 714 C C . ASP A 1 92 ? -12.992 4.562 -9.57 1 97.06 92 ASP A C 1
ATOM 716 O O . ASP A 1 92 ? -12.875 4.016 -8.469 1 97.06 92 ASP A O 1
ATOM 720 N N . PHE A 1 93 ? -12.898 5.91 -9.75 1 97.62 93 PHE A N 1
ATOM 721 C CA . PHE A 1 93 ? -12.398 6.742 -8.664 1 97.62 93 PHE A CA 1
ATOM 722 C C . PHE A 1 93 ? -13.406 7.832 -8.305 1 97.62 93 PHE A C 1
ATOM 724 O O . PHE A 1 93 ? -13.023 8.93 -7.891 1 97.62 93 PHE A O 1
ATOM 731 N N . HIS A 1 94 ? -14.586 7.602 -8.445 1 96.94 94 HIS A N 1
ATOM 732 C CA . HIS A 1 94 ? -15.609 8.617 -8.25 1 96.94 94 HIS A CA 1
ATOM 733 C C . HIS A 1 94 ? -15.758 8.992 -6.777 1 96.94 94 HIS A C 1
ATOM 735 O O . HIS A 1 94 ? -16.359 10.008 -6.445 1 96.94 94 HIS A O 1
ATOM 741 N N . LEU A 1 95 ? -15.266 8.188 -5.906 1 96.31 95 LEU A N 1
ATOM 742 C CA . LEU A 1 95 ? -15.336 8.461 -4.477 1 96.31 95 LEU A CA 1
ATOM 743 C C . LEU A 1 95 ? -14.195 9.367 -4.039 1 96.31 95 LEU A C 1
ATOM 745 O O . LEU A 1 95 ? -14.188 9.875 -2.916 1 96.31 95 LEU A O 1
ATOM 749 N N . ALA A 1 96 ? -13.219 9.578 -4.852 1 98 96 ALA A N 1
ATOM 750 C CA . ALA A 1 96 ? -12.086 10.453 -4.555 1 98 96 ALA A CA 1
ATOM 751 C C . ALA A 1 96 ? -12.492 11.922 -4.645 1 98 96 ALA A C 1
ATOM 753 O O . ALA A 1 96 ? -13.273 12.305 -5.516 1 98 96 ALA A O 1
ATOM 754 N N . MET A 1 97 ? -11.953 12.711 -3.762 1 97.75 97 MET A N 1
ATOM 755 C CA . MET A 1 97 ? -12.148 14.156 -3.873 1 97.75 97 MET A CA 1
ATOM 756 C C . MET A 1 97 ? -11.578 14.68 -5.188 1 97.75 97 MET A C 1
ATOM 758 O O . MET A 1 97 ? -10.453 14.344 -5.562 1 97.75 97 MET A O 1
ATOM 762 N N . PRO A 1 98 ? -12.305 15.508 -5.852 1 97 98 PRO A N 1
ATOM 763 C CA . PRO A 1 98 ? -11.828 16.047 -7.125 1 97 98 PRO A CA 1
ATOM 764 C C . PRO A 1 98 ? -10.547 16.859 -6.98 1 97 98 PRO A C 1
ATOM 766 O O . PRO A 1 98 ? -10.344 17.516 -5.957 1 97 98 PRO A O 1
ATOM 769 N N . THR A 1 99 ? -9.789 16.859 -8 1 94.81 99 THR A N 1
ATOM 770 C CA . THR A 1 99 ? -8.438 17.422 -8.008 1 94.81 99 THR A CA 1
ATOM 771 C C . THR A 1 99 ? -8.445 18.875 -7.551 1 94.81 99 THR A C 1
ATOM 773 O O . THR A 1 99 ? -7.59 19.281 -6.77 1 94.81 99 THR A O 1
ATOM 776 N N . GLU A 1 100 ? -9.375 19.641 -7.969 1 92.81 100 GLU A N 1
ATOM 777 C CA . GLU A 1 100 ? -9.445 21.078 -7.668 1 92.81 100 GLU A CA 1
ATOM 778 C C . GLU A 1 100 ? -9.586 21.312 -6.168 1 92.81 100 GLU A C 1
ATOM 780 O O . GLU A 1 100 ? -9.016 22.266 -5.629 1 92.81 100 GLU A O 1
ATOM 785 N N . GLN A 1 101 ? -10.281 20.422 -5.574 1 96.56 101 GLN A N 1
ATOM 786 C CA . GLN A 1 101 ? -10.477 20.547 -4.133 1 96.56 101 GLN A CA 1
ATOM 787 C C . GLN A 1 101 ? -9.422 19.75 -3.365 1 96.56 101 GLN A C 1
ATOM 789 O O . GLN A 1 101 ? -9.031 20.141 -2.262 1 96.56 101 GLN A O 1
ATOM 794 N N . ALA A 1 102 ? -9.023 18.734 -3.953 1 98.06 102 ALA A N 1
ATOM 795 C CA . ALA A 1 102 ? -8.156 17.766 -3.275 1 98.06 102 ALA A CA 1
ATOM 796 C C . ALA A 1 102 ? -6.793 18.391 -2.961 1 98.06 102 ALA A C 1
ATOM 798 O O . ALA A 1 102 ? -6.199 18.094 -1.921 1 98.06 102 ALA A O 1
ATOM 799 N N . GLU A 1 103 ? -6.312 19.203 -3.801 1 97.88 103 GLU A N 1
ATOM 800 C CA . GLU A 1 103 ? -5 19.797 -3.586 1 97.88 103 GLU A CA 1
ATOM 801 C C . GLU A 1 103 ? -4.977 20.641 -2.314 1 97.88 103 GLU A C 1
ATOM 803 O O . GLU A 1 103 ? -4.051 20.531 -1.508 1 97.88 103 GLU A O 1
ATOM 808 N N . GLY A 1 104 ? -5.988 21.516 -2.205 1 98.31 104 GLY A N 1
ATOM 809 C CA . GLY A 1 104 ? -6.078 22.312 -0.988 1 98.31 104 GLY A CA 1
ATOM 810 C C . GLY A 1 104 ? -6.195 21.469 0.267 1 98.31 104 GLY A C 1
ATOM 811 O O . GLY A 1 104 ? -5.547 21.75 1.275 1 98.31 104 GLY A O 1
ATOM 812 N N . PHE A 1 105 ? -7.043 20.469 0.193 1 98.5 105 PHE A N 1
ATOM 813 C CA . PHE A 1 105 ? -7.234 19.562 1.324 1 98.5 105 PHE A CA 1
ATOM 814 C C . PHE A 1 105 ? -5.934 18.844 1.667 1 98.5 105 PHE A C 1
ATOM 816 O O . PHE A 1 105 ? -5.57 18.734 2.84 1 98.5 105 PHE A O 1
ATOM 823 N N . TYR A 1 106 ? -5.258 18.453 0.667 1 98.75 106 TYR A N 1
ATOM 824 C CA . TYR A 1 106 ? -3.975 17.781 0.833 1 98.75 106 TYR A CA 1
ATOM 825 C C . TYR A 1 106 ? -2.953 18.703 1.483 1 98.75 106 TYR A C 1
ATOM 827 O O . TYR A 1 106 ? -2.215 18.297 2.381 1 98.75 106 TYR A O 1
ATOM 835 N N . ASN A 1 107 ? -2.918 19.891 1.095 1 98.62 107 ASN A N 1
ATOM 836 C CA . ASN A 1 107 ? -2.021 20.875 1.697 1 98.62 107 ASN A CA 1
ATOM 837 C C . ASN A 1 107 ? -2.338 21.094 3.174 1 98.62 107 ASN A C 1
ATOM 839 O O . ASN A 1 107 ? -1.43 21.219 3.996 1 98.62 107 ASN A O 1
ATOM 843 N N . SER A 1 108 ? -3.607 21.156 3.434 1 98.75 108 SER A N 1
ATOM 844 C CA . SER A 1 108 ? -4.008 21.266 4.832 1 98.75 108 SER A CA 1
ATOM 845 C C . SER A 1 108 ? -3.537 20.062 5.641 1 98.75 108 SER A C 1
ATOM 847 O O . SER A 1 108 ? -3.137 20.188 6.797 1 98.75 108 SER A O 1
ATOM 849 N N . PHE A 1 109 ? -3.631 18.938 5.055 1 98.81 109 PHE A N 1
ATOM 850 C CA . PHE A 1 109 ? -3.158 17.719 5.688 1 98.81 109 PHE A CA 1
ATOM 851 C C . PHE A 1 109 ? -1.67 17.812 6 1 98.81 109 PHE A C 1
ATOM 853 O O . PHE A 1 109 ? -1.244 17.516 7.117 1 98.81 109 PHE A O 1
ATOM 860 N N . LEU A 1 110 ? -0.901 18.266 5.055 1 98.81 110 LEU A N 1
ATOM 861 C CA . LEU A 1 110 ? 0.538 18.422 5.227 1 98.81 110 LEU A CA 1
ATOM 862 C C . LEU A 1 110 ? 0.842 19.438 6.32 1 98.81 110 LEU A C 1
ATOM 864 O O . LEU A 1 110 ? 1.743 19.234 7.137 1 98.81 110 LEU A O 1
ATOM 868 N N . GLU A 1 111 ? 0.137 20.5 6.27 1 98.75 111 GLU A N 1
ATOM 869 C CA . GLU A 1 111 ? 0.335 21.516 7.289 1 98.75 111 GLU A CA 1
ATOM 870 C C . GLU A 1 111 ? 0.065 20.969 8.688 1 98.75 111 GLU A C 1
ATOM 872 O O . GLU A 1 111 ? 0.81 21.25 9.625 1 98.75 111 GLU A O 1
ATOM 877 N N . GLN A 1 112 ? -1.002 20.203 8.789 1 98.81 112 GLN A N 1
ATOM 878 C CA . GLN A 1 112 ? -1.325 19.609 10.078 1 98.81 112 GLN A CA 1
ATOM 879 C C . GLN A 1 112 ? -0.236 18.625 10.516 1 98.81 112 GLN A C 1
ATOM 881 O O . GLN A 1 112 ? 0.098 18.547 11.695 1 98.81 112 GLN A O 1
ATOM 886 N N . LEU A 1 113 ? 0.301 17.812 9.578 1 98.81 113 LEU A N 1
ATOM 887 C CA . LEU A 1 113 ? 1.427 16.938 9.875 1 98.81 113 LEU A CA 1
ATOM 888 C C . LEU A 1 113 ? 2.602 17.734 10.438 1 98.81 113 LEU A C 1
ATOM 890 O O . LEU A 1 113 ? 3.182 17.344 11.461 1 98.81 113 LEU A O 1
ATOM 894 N N . ARG A 1 114 ? 2.928 18.828 9.781 1 98.81 114 ARG A N 1
ATOM 895 C CA . ARG A 1 114 ? 4.07 19.656 10.156 1 98.81 114 ARG A CA 1
ATOM 896 C C . ARG A 1 114 ? 3.857 20.297 11.523 1 98.81 114 ARG A C 1
ATOM 898 O O . ARG A 1 114 ? 4.797 20.422 12.312 1 98.81 114 ARG A O 1
ATOM 905 N N . LYS A 1 115 ? 2.672 20.703 11.789 1 98.5 115 LYS A N 1
ATOM 906 C CA . LYS A 1 115 ? 2.346 21.328 13.062 1 98.5 115 LYS A CA 1
ATOM 907 C C . LYS A 1 115 ? 2.418 20.328 14.211 1 98.5 115 LYS A C 1
ATOM 909 O O . LYS A 1 115 ? 2.844 20.672 15.32 1 98.5 115 LYS A O 1
ATOM 914 N N . THR A 1 116 ? 1.966 19.141 13.938 1 98.62 116 THR A N 1
ATOM 915 C CA . THR A 1 116 ? 1.873 18.125 14.977 1 98.62 116 THR A CA 1
ATOM 916 C C . THR A 1 116 ? 3.229 17.469 15.211 1 98.62 116 THR A C 1
ATOM 918 O O . THR A 1 116 ? 3.496 16.953 16.297 1 98.62 116 THR A O 1
ATOM 921 N N . TYR A 1 117 ? 4.055 17.469 14.195 1 98.56 117 TYR A N 1
ATOM 922 C CA . TYR A 1 117 ? 5.379 16.859 14.25 1 98.56 117 TYR A CA 1
ATOM 923 C C . TYR A 1 117 ? 6.465 17.906 14.023 1 98.56 117 TYR A C 1
ATOM 925 O O . TYR A 1 117 ? 6.41 19 14.586 1 98.56 117 TYR A O 1
ATOM 933 N N . ARG A 1 118 ? 7.531 17.609 13.383 1 98.06 118 ARG A N 1
ATOM 934 C CA . ARG A 1 118 ? 8.602 18.531 13 1 98.06 118 ARG A CA 1
ATOM 935 C C . ARG A 1 118 ? 8.594 18.797 11.5 1 98.06 118 ARG A C 1
ATOM 937 O O . ARG A 1 118 ? 8.75 17.875 10.703 1 98.06 118 ARG A O 1
ATOM 944 N N . PRO A 1 119 ? 8.438 20.031 11.148 1 98.44 119 PRO A N 1
ATOM 945 C CA . PRO A 1 119 ? 8.281 20.359 9.734 1 98.44 119 PRO A CA 1
ATOM 946 C C . PRO A 1 119 ? 9.422 19.828 8.875 1 98.44 119 PRO A C 1
ATOM 948 O O . PRO A 1 119 ? 9.203 19.422 7.73 1 98.44 119 PRO A O 1
ATOM 951 N N . GLU A 1 120 ? 10.656 19.812 9.375 1 98.31 120 GLU A N 1
ATOM 952 C CA . GLU A 1 120 ? 11.82 19.422 8.586 1 98.31 120 GLU A CA 1
ATOM 953 C C . GLU A 1 120 ? 11.828 17.922 8.312 1 98.31 120 GLU A C 1
ATOM 955 O O . GLU A 1 120 ? 12.547 17.453 7.422 1 98.31 120 GLU A O 1
ATOM 960 N N . LEU A 1 121 ? 11 17.188 9.055 1 98.81 121 LEU A N 1
ATOM 961 C CA . LEU A 1 121 ? 10.984 15.742 8.914 1 98.81 121 LEU A CA 1
ATOM 962 C C . LEU A 1 121 ? 9.797 15.289 8.07 1 98.81 121 LEU A C 1
ATOM 964 O O . LEU A 1 121 ? 9.609 14.094 7.852 1 98.81 121 LEU A O 1
ATOM 968 N N . ILE A 1 122 ? 9.023 16.234 7.594 1 98.94 122 ILE A N 1
ATOM 969 C CA . ILE A 1 122 ? 7.883 15.969 6.727 1 98.94 122 ILE A CA 1
ATOM 970 C C . ILE A 1 122 ? 8.227 16.359 5.285 1 98.94 122 ILE A C 1
ATOM 972 O O . ILE A 1 122 ? 8.508 17.516 4.996 1 98.94 122 ILE A O 1
ATOM 976 N N . LYS A 1 123 ? 8.297 15.336 4.434 1 98.88 123 LYS A N 1
ATOM 977 C CA . LYS A 1 123 ? 8.531 15.539 3.006 1 98.88 123 LYS A CA 1
ATOM 978 C C . LYS A 1 123 ? 7.316 15.125 2.182 1 98.88 123 LYS A C 1
ATOM 980 O O . LYS A 1 123 ? 6.473 14.359 2.65 1 98.88 123 LYS A O 1
ATOM 985 N N . ASP A 1 124 ? 7.184 15.68 1.019 1 98.56 124 ASP A N 1
ATOM 986 C CA . ASP A 1 124 ? 6.059 15.344 0.148 1 98.56 124 ASP A CA 1
ATOM 987 C C . ASP A 1 124 ? 6.5 15.273 -1.312 1 98.56 124 ASP A C 1
ATOM 989 O O . ASP A 1 124 ? 7.688 15.398 -1.615 1 98.56 124 ASP A O 1
ATOM 993 N N . GLY A 1 125 ? 5.598 14.891 -2.197 1 98.06 125 GLY A N 1
ATOM 994 C CA . GLY A 1 125 ? 5.82 14.898 -3.635 1 98.06 125 GLY A CA 1
ATOM 995 C C . GLY A 1 125 ? 5.305 16.156 -4.312 1 98.06 125 GLY A C 1
ATOM 996 O O . GLY A 1 125 ? 5.449 17.25 -3.779 1 98.06 125 GLY A O 1
ATOM 997 N N . LYS A 1 126 ? 4.875 15.969 -5.508 1 98 126 LYS A N 1
ATOM 998 C CA . LYS A 1 126 ? 4.246 17.016 -6.293 1 98 126 LYS A CA 1
ATOM 999 C C . LYS A 1 126 ? 2.814 16.656 -6.668 1 98 126 LYS A C 1
ATOM 1001 O O . LYS A 1 126 ? 2.594 15.789 -7.523 1 98 126 LYS A O 1
ATOM 1006 N N . PHE A 1 127 ? 1.864 17.375 -6.086 1 97.56 127 PHE A N 1
ATOM 1007 C CA . PHE A 1 127 ? 0.453 17.047 -6.25 1 97.56 127 PHE A CA 1
ATOM 1008 C C . PHE A 1 127 ? 0.051 17.109 -7.719 1 97.56 127 PHE A C 1
ATOM 1010 O O . PHE A 1 127 ? 0.354 18.078 -8.406 1 97.56 127 PHE A O 1
ATOM 1017 N N . GLY A 1 128 ? -0.533 16.031 -8.164 1 94.5 128 GLY A N 1
ATOM 1018 C CA . GLY A 1 128 ? -1.091 16.016 -9.5 1 94.5 128 GLY A CA 1
ATOM 1019 C C . GLY A 1 128 ? -0.075 15.641 -10.57 1 94.5 128 GLY A C 1
ATOM 1020 O O . GLY A 1 128 ? -0.438 15.383 -11.719 1 94.5 128 GLY A O 1
ATOM 1021 N N . ALA A 1 129 ? 1.175 15.516 -10.234 1 96.56 129 ALA A N 1
ATOM 1022 C CA . ALA A 1 129 ? 2.229 15.234 -11.211 1 96.56 129 ALA A CA 1
ATOM 1023 C C . ALA A 1 129 ? 2.443 13.734 -11.367 1 96.56 129 ALA A C 1
ATOM 1025 O O . ALA A 1 129 ? 2.191 12.961 -10.438 1 96.56 129 ALA A O 1
ATOM 1026 N N . TYR A 1 130 ? 2.861 13.367 -12.625 1 97.69 130 TYR A N 1
ATOM 1027 C CA . TYR A 1 130 ? 3.408 12.023 -12.812 1 97.69 130 TYR A CA 1
ATOM 1028 C C . TYR A 1 130 ? 4.73 11.867 -12.078 1 97.69 130 TYR A C 1
ATOM 1030 O O . TYR A 1 130 ? 5.68 12.617 -12.32 1 97.69 130 TYR A O 1
ATOM 1038 N N . MET A 1 131 ? 4.777 10.883 -11.172 1 98.31 131 MET A N 1
ATOM 1039 C CA . MET A 1 131 ? 5.922 10.688 -10.281 1 98.31 131 MET A CA 1
ATOM 1040 C C . MET A 1 131 ? 6.383 9.234 -10.297 1 98.31 131 MET A C 1
ATOM 1042 O O . MET A 1 131 ? 5.57 8.328 -10.469 1 98.31 131 MET A O 1
ATOM 1046 N N . GLN A 1 132 ? 7.633 9.086 -10.188 1 98.81 132 GLN A N 1
ATOM 1047 C CA . GLN A 1 132 ? 8.195 7.82 -9.719 1 98.81 132 GLN A CA 1
ATOM 1048 C C . GLN A 1 132 ? 8.492 7.871 -8.227 1 98.81 132 GLN A C 1
ATOM 1050 O O . GLN A 1 132 ? 9.266 8.719 -7.766 1 98.81 132 GLN A O 1
ATOM 1055 N N . VAL A 1 133 ? 7.793 7.074 -7.465 1 98.94 133 VAL A N 1
ATOM 1056 C CA . VAL A 1 133 ? 8.023 7.008 -6.027 1 98.94 133 VAL A CA 1
ATOM 1057 C C . VAL A 1 133 ? 8.859 5.773 -5.695 1 98.94 133 VAL A C 1
ATOM 1059 O O . VAL A 1 133 ? 8.406 4.641 -5.879 1 98.94 133 VAL A O 1
ATOM 1062 N N . HIS A 1 134 ? 10.078 5.98 -5.277 1 98.94 134 HIS A N 1
ATOM 1063 C CA . HIS A 1 134 ? 10.992 4.914 -4.891 1 98.94 134 HIS A CA 1
ATOM 1064 C C . HIS A 1 134 ? 10.828 4.555 -3.418 1 98.94 134 HIS A C 1
ATOM 1066 O O . HIS A 1 134 ? 11.078 5.379 -2.539 1 98.94 134 HIS A O 1
ATOM 1072 N N . ILE A 1 135 ? 10.406 3.357 -3.209 1 98.94 135 ILE A N 1
ATOM 1073 C CA . ILE A 1 135 ? 10.133 2.891 -1.854 1 98.94 135 ILE A CA 1
ATOM 1074 C C . ILE A 1 135 ? 11.023 1.692 -1.532 1 98.94 135 ILE A C 1
ATOM 1076 O O . ILE A 1 135 ? 10.953 0.659 -2.201 1 98.94 135 ILE A O 1
ATOM 1080 N N . GLN A 1 136 ? 11.898 1.863 -0.642 1 98.94 136 GLN A N 1
ATOM 1081 C CA . GLN A 1 136 ? 12.578 0.705 -0.067 1 98.94 136 GLN A CA 1
ATOM 1082 C C . GLN A 1 136 ? 11.898 0.255 1.223 1 98.94 136 GLN A C 1
ATOM 1084 O O . GLN A 1 136 ? 12.242 0.72 2.311 1 98.94 136 GLN A O 1
ATOM 1089 N N . ASN A 1 137 ? 10.93 -0.661 1.071 1 98.94 137 ASN A N 1
ATOM 1090 C CA . ASN A 1 137 ? 10.086 -1.165 2.152 1 98.94 137 ASN A CA 1
ATOM 1091 C C . ASN A 1 137 ? 10.859 -2.123 3.059 1 98.94 137 ASN A C 1
ATOM 1093 O O . ASN A 1 137 ? 11.289 -3.188 2.617 1 98.94 137 ASN A O 1
ATOM 1097 N N . ASP A 1 138 ? 10.969 -1.717 4.336 1 98.88 138 ASP A N 1
ATOM 1098 C CA . ASP A 1 138 ? 11.797 -2.406 5.32 1 98.88 138 ASP A CA 1
ATOM 1099 C C . ASP A 1 138 ? 10.984 -3.447 6.09 1 98.88 138 ASP A C 1
ATOM 1101 O O . ASP A 1 138 ? 10 -3.109 6.75 1 98.88 138 ASP A O 1
ATOM 1105 N N . GLY A 1 139 ? 11.328 -4.793 5.859 1 98.25 139 GLY A N 1
ATOM 1106 C CA . GLY A 1 139 ? 10.617 -5.844 6.578 1 98.25 139 GLY A CA 1
ATOM 1107 C C . GLY A 1 139 ? 10.281 -7.039 5.707 1 98.25 139 GLY A C 1
ATOM 1108 O O . GLY A 1 139 ? 10.867 -8.109 5.863 1 98.25 139 GLY A O 1
ATOM 1109 N N . PRO A 1 140 ? 9.234 -6.633 4.738 1 98.56 140 PRO A N 1
ATOM 1110 C CA . PRO A 1 140 ? 8.508 -5.367 4.629 1 98.56 140 PRO A CA 1
ATOM 1111 C C . PRO A 1 140 ? 7.367 -5.254 5.637 1 98.56 140 PRO A C 1
ATOM 1113 O O . PRO A 1 140 ? 6.848 -6.273 6.105 1 98.56 140 PRO A O 1
ATOM 1116 N N . VAL A 1 141 ? 7.039 -4.012 6.008 1 98.88 141 VAL A N 1
ATOM 1117 C CA . VAL A 1 141 ? 5.895 -3.668 6.848 1 98.88 141 VAL A CA 1
ATOM 1118 C C . VAL A 1 141 ? 5 -2.672 6.117 1 98.88 141 VAL A C 1
ATOM 1120 O O . VAL A 1 141 ? 5.445 -1.591 5.73 1 98.88 141 VAL A O 1
ATOM 1123 N N . THR A 1 142 ? 3.77 -3.023 5.875 1 98.88 142 THR A N 1
ATOM 1124 C CA . THR A 1 142 ? 2.746 -2.182 5.266 1 98.88 142 THR A CA 1
ATOM 1125 C C . THR A 1 142 ? 1.443 -2.254 6.059 1 98.88 142 THR A C 1
ATOM 1127 O O . THR A 1 142 ? 0.926 -3.342 6.316 1 98.88 142 THR A O 1
ATOM 1130 N N . ILE A 1 143 ? 0.938 -1.102 6.461 1 98.75 143 ILE A N 1
ATOM 1131 C CA . ILE A 1 143 ? -0.29 -1.001 7.242 1 98.75 143 ILE A CA 1
ATOM 1132 C C . ILE A 1 143 ? -1.317 -0.166 6.48 1 98.75 143 ILE A C 1
ATOM 1134 O O . ILE A 1 143 ? -0.983 0.879 5.918 1 98.75 143 ILE A O 1
ATOM 1138 N N . GLU A 1 144 ? -2.479 -0.679 6.426 1 98.12 144 GLU A N 1
ATOM 1139 C CA . GLU A 1 144 ? -3.592 0.091 5.883 1 98.12 144 GLU A CA 1
ATOM 1140 C C . GLU A 1 144 ? -4.371 0.797 6.988 1 98.12 144 GLU A C 1
ATOM 1142 O O . GLU A 1 144 ? -4.73 0.18 7.992 1 98.12 144 GLU A O 1
ATOM 1147 N N . LEU A 1 145 ? -4.621 2.09 6.77 1 97.94 145 LEU A N 1
ATOM 1148 C CA . LEU A 1 145 ? -5.434 2.885 7.684 1 97.94 145 LEU A CA 1
ATOM 1149 C C . LEU A 1 145 ? -6.664 3.438 6.973 1 97.94 145 LEU A C 1
ATOM 1151 O O . LEU A 1 145 ? -6.59 3.84 5.809 1 97.94 145 LEU A O 1
ATOM 1155 N N . GLU A 1 146 ? -7.746 3.416 7.656 1 95.38 146 GLU A N 1
ATOM 1156 C CA . GLU A 1 146 ? -8.977 4.004 7.148 1 95.38 146 GLU A CA 1
ATOM 1157 C C . GLU A 1 146 ? -9.727 4.75 8.25 1 95.38 146 GLU A C 1
ATOM 1159 O O . GLU A 1 146 ? -9.922 4.219 9.344 1 95.38 146 GLU A O 1
ATOM 1164 N N . SER A 1 147 ? -10.078 5.977 7.922 1 91.19 147 SER A N 1
ATOM 1165 C CA . SER A 1 147 ? -10.844 6.738 8.906 1 91.19 147 SER A CA 1
ATOM 1166 C C . SER A 1 147 ? -12.25 6.168 9.07 1 91.19 147 SER A C 1
ATOM 1168 O O . SER A 1 147 ? -12.867 5.73 8.094 1 91.19 147 SER A O 1
ATOM 1170 N N . PRO A 1 148 ? -12.727 6.078 10.336 1 80.31 148 PRO A N 1
ATOM 1171 C CA . PRO A 1 148 ? -14.086 5.578 10.562 1 80.31 148 PRO A CA 1
ATOM 1172 C C . PRO A 1 148 ? -15.141 6.395 9.828 1 80.31 148 PRO A C 1
ATOM 1174 O O . PRO A 1 148 ? -14.992 7.609 9.672 1 80.31 148 PRO A O 1
ATOM 1177 N N . ALA A 1 149 ? -16.016 5.695 9.109 1 61.78 149 ALA A N 1
ATOM 1178 C CA . ALA A 1 149 ? -17.109 6.395 8.453 1 61.78 149 ALA A CA 1
ATOM 1179 C C . ALA A 1 149 ? -17.953 7.172 9.461 1 61.78 149 ALA A C 1
ATOM 1181 O O . ALA A 1 149 ? -17.984 6.824 10.641 1 61.78 149 ALA A O 1
ATOM 1182 N N . LEU A 1 150 ? -18.328 8.438 9.305 1 54.91 150 LEU A N 1
ATOM 1183 C CA . LEU A 1 150 ? -19.156 9.234 10.203 1 54.91 150 LEU A CA 1
ATOM 1184 C C . LEU A 1 150 ? -20.156 8.352 10.938 1 54.91 150 LEU A C 1
ATOM 1186 O O . LEU A 1 150 ? -20.438 8.57 12.125 1 54.91 150 LEU A O 1
ATOM 1190 N N . GLY A 1 151 ? -21.141 7.656 10.266 1 42.78 151 GLY A N 1
ATOM 1191 C CA . GLY A 1 151 ? -22.234 7.008 10.977 1 42.78 151 GLY A CA 1
ATOM 1192 C C . GLY A 1 151 ? -21.781 5.848 11.836 1 42.78 151 GLY A C 1
ATOM 1193 O O . GLY A 1 151 ? -22.594 5.219 12.523 1 42.78 151 GLY A O 1
ATOM 1194 N N . ALA A 1 152 ? -20.859 5.16 11.422 1 39.47 152 ALA A N 1
ATOM 1195 C CA . ALA A 1 152 ? -20.516 4.051 12.312 1 39.47 152 ALA A CA 1
ATOM 1196 C C . ALA A 1 152 ? -19.781 4.551 13.547 1 39.47 152 ALA A C 1
ATOM 1198 O O . ALA A 1 152 ? -18.578 4.824 13.484 1 39.47 152 ALA A O 1
ATOM 1199 N N . ALA A 1 153 ? -20.203 5.543 14.25 1 34.53 153 ALA A N 1
ATOM 1200 C CA . ALA A 1 153 ? -19.75 5.867 15.602 1 34.53 153 ALA A CA 1
ATOM 1201 C C . ALA A 1 153 ? -19.281 4.613 16.344 1 34.53 153 ALA A C 1
ATOM 1203 O O . ALA A 1 153 ? -19.953 3.578 16.297 1 34.53 153 ALA A O 1
ATOM 1204 N N . THR A 1 154 ? -18.078 4.414 16.531 1 37.06 154 THR A N 1
ATOM 1205 C CA . THR A 1 154 ? -17.562 3.359 17.391 1 37.06 154 THR A CA 1
ATOM 1206 C C . THR A 1 154 ? -18.5 3.117 18.562 1 37.06 154 THR A C 1
ATOM 1208 O O . THR A 1 154 ? -18.672 3.996 19.422 1 37.06 154 THR A O 1
ATOM 1211 N N . SER A 1 155 ? -19.609 2.52 18.406 1 32.72 155 SER A N 1
ATOM 1212 C CA . SER A 1 155 ? -20.25 1.968 19.594 1 32.72 155 SER A CA 1
ATOM 1213 C C . SER A 1 155 ? -19.25 1.236 20.469 1 32.72 155 SER A C 1
ATOM 1215 O O . SER A 1 155 ? -18.578 0.301 20.016 1 32.72 155 SER A O 1
ATOM 1217 N N . ASP A 1 156 ? -18.484 1.877 21.203 1 33.47 156 ASP A N 1
ATOM 1218 C CA . ASP A 1 156 ? -17.844 1.145 22.297 1 33.47 156 ASP A CA 1
ATOM 1219 C C . ASP A 1 156 ? -18.734 0.006 22.781 1 33.47 156 ASP A C 1
ATOM 1221 O O . ASP A 1 156 ? -19.906 0.218 23.094 1 33.47 156 ASP A O 1
ATOM 1225 N N . PRO A 1 157 ? -18.516 -1.218 22.359 1 34.69 157 PRO A N 1
ATOM 1226 C CA . PRO A 1 157 ? -19.406 -2.281 22.844 1 34.69 157 PRO A CA 1
ATOM 1227 C C . PRO A 1 157 ? -19.828 -2.086 24.297 1 34.69 157 PRO A C 1
ATOM 1229 O O . PRO A 1 157 ? -20.656 -2.848 24.812 1 34.69 157 PRO A O 1
ATOM 1232 N N . LYS A 1 158 ? -18.969 -1.309 25.062 1 31.56 158 LYS A N 1
ATOM 1233 C CA . LYS A 1 158 ? -19.469 -1.3 26.438 1 31.56 158 LYS A CA 1
ATOM 1234 C C . LYS A 1 158 ? -20.828 -0.614 26.531 1 31.56 158 LYS A C 1
ATOM 1236 O O . LYS A 1 158 ? -21.547 -0.774 27.516 1 31.56 158 LYS A O 1
ATOM 1241 N N . GLN A 1 159 ? -20.922 0.408 25.641 1 29.47 159 GLN A N 1
ATOM 1242 C CA . GLN A 1 159 ? -22.078 1.207 26.078 1 29.47 159 GLN A CA 1
ATOM 1243 C C . GLN A 1 159 ? -23.391 0.545 25.672 1 29.47 159 GLN A C 1
ATOM 1245 O O . GLN A 1 159 ? -24.469 1.052 26 1 29.47 159 GLN A O 1
ATOM 1250 N N . LEU A 1 160 ? -23.266 -0.316 24.625 1 30.55 160 LEU A N 1
ATOM 1251 C CA . LEU A 1 160 ? -24.625 -0.772 24.328 1 30.55 160 LEU A CA 1
ATOM 1252 C C . LEU A 1 160 ? -25.188 -1.6 25.469 1 30.55 160 LEU A C 1
ATOM 1254 O O . LEU A 1 160 ? -26.344 -1.999 25.438 1 30.55 160 LEU A O 1
ATOM 1258 N N . GLN A 1 161 ? -24.141 -2.215 26.125 1 26.64 161 GLN A N 1
ATOM 1259 C CA . GLN A 1 161 ? -24.766 -3.121 27.078 1 26.64 161 GLN A CA 1
ATOM 1260 C C . GLN A 1 161 ? -25.594 -2.35 28.109 1 26.64 161 GLN A C 1
ATOM 1262 O O . GLN A 1 161 ? -26.297 -2.949 28.922 1 26.64 161 GLN A O 1
ATOM 1267 N N . VAL A 1 162 ? -25 -1.14 28.281 1 26.61 162 VAL A N 1
ATOM 1268 C CA . VAL A 1 162 ? -25.5 -0.695 29.578 1 26.61 162 VAL A CA 1
ATOM 1269 C C . VAL A 1 162 ? -26.984 -0.339 29.469 1 26.61 162 VAL A C 1
ATOM 1271 O O . VAL A 1 162 ? -27.719 -0.35 30.453 1 26.61 162 VAL A O 1
ATOM 1274 N N . LEU A 1 163 ? -27.172 0.234 28.172 1 26.23 163 LEU A N 1
ATOM 1275 C CA . LEU A 1 163 ? -28.375 1.041 28.375 1 26.23 163 LEU A CA 1
ATOM 1276 C C . LEU A 1 163 ? -29.594 0.155 28.594 1 26.23 163 LEU A C 1
ATOM 1278 O O . LEU A 1 163 ? -30.672 0.647 28.953 1 26.23 163 LEU A O 1
ATOM 1282 N N . LEU A 1 164 ? -29.328 -1.024 27.984 1 26.28 164 LEU A N 1
ATOM 1283 C CA . LEU A 1 164 ? -30.656 -1.628 27.969 1 26.28 164 LEU A CA 1
ATOM 1284 C C . LEU A 1 164 ? -31.203 -1.785 29.391 1 26.28 164 LEU A C 1
ATOM 1286 O O . LEU A 1 164 ? -32.344 -2.207 29.578 1 26.28 164 LEU A O 1
ATOM 1290 N N . VAL A 1 165 ? -30.094 -1.817 30.172 1 26.03 165 VAL A N 1
ATOM 1291 C CA . VAL A 1 165 ? -30.656 -2.348 31.422 1 26.03 165 VAL A CA 1
ATOM 1292 C C . VAL A 1 165 ? -31.516 -1.283 32.094 1 26.03 165 VAL A C 1
ATOM 1294 O O . VAL A 1 165 ? -31.906 -1.436 33.25 1 26.03 165 VAL A O 1
ATOM 1297 N N . VAL A 1 166 ? -31.344 -0.077 31.359 1 22.55 166 VAL A N 1
ATOM 1298 C CA . VAL A 1 166 ? -31.656 1.074 32.188 1 22.55 166 VAL A CA 1
ATOM 1299 C C . VAL A 1 166 ? -33 0.854 32.875 1 22.55 166 VAL A C 1
ATOM 1301 O O . VAL A 1 166 ? -33.094 1.009 34.094 1 22.55 166 VAL A O 1
ATOM 1304 N N . ALA A 1 167 ? -33.906 1.366 32.125 1 22.5 167 ALA A N 1
ATOM 1305 C CA . ALA A 1 167 ? -34.906 2.332 32.594 1 22.5 167 ALA A CA 1
ATOM 1306 C C . ALA A 1 167 ? -36 1.642 33.375 1 22.5 167 ALA A C 1
ATOM 1308 O O . ALA A 1 167 ? -37.062 1.33 32.812 1 22.5 167 ALA A O 1
ATOM 1309 N N . CYS A 1 168 ? -35.812 0.378 33.594 1 21.81 168 CYS A N 1
ATOM 1310 C CA . CYS A 1 168 ? -37.094 -0.031 34.188 1 21.81 168 CYS A CA 1
ATOM 1311 C C . CYS A 1 168 ? -37.375 0.798 35.438 1 21.81 168 CYS A C 1
ATOM 1313 O O . CYS A 1 168 ? -37 0.425 36.531 1 21.81 168 CYS A O 1
ATOM 1315 N N . GLY A 1 169 ? -36.719 1.973 35.375 1 20.69 169 GLY A N 1
ATOM 1316 C CA . GLY A 1 169 ? -36.719 2.842 36.562 1 20.69 169 GLY A CA 1
ATOM 1317 C C . GLY A 1 169 ? -38.125 3.088 37.094 1 20.69 169 GLY A C 1
ATOM 1318 O O . GLY A 1 169 ? -39.094 3.234 36.344 1 20.69 169 GLY A O 1
ATOM 1319 N N . THR A 1 170 ? -38.281 2.717 38.281 1 24.66 170 THR A N 1
ATOM 1320 C CA . THR A 1 170 ? -39.469 2.92 39.125 1 24.66 170 THR A CA 1
ATOM 1321 C C . THR A 1 170 ? -39.812 4.402 39.25 1 24.66 170 THR A C 1
ATOM 1323 O O . THR A 1 170 ? -38.906 5.238 39.438 1 24.66 170 THR A O 1
ATOM 1326 N N . LEU A 1 171 ? -40.75 4.961 38.562 1 25.45 171 LEU A N 1
ATOM 1327 C CA . LEU A 1 171 ? -41.375 6.27 38.438 1 25.45 171 LEU A CA 1
ATOM 1328 C C . LEU A 1 171 ? -41.469 6.961 39.781 1 25.45 171 LEU A C 1
ATOM 1330 O O . LEU A 1 171 ? -42.25 6.547 40.656 1 25.45 171 LEU A O 1
ATOM 1334 N N . PRO A 1 172 ? -40.156 7.238 40.406 1 19.75 172 PRO A N 1
ATOM 1335 C CA . PRO A 1 172 ? -40.5 7.824 41.688 1 19.75 172 PRO A CA 1
ATOM 1336 C C . PRO A 1 172 ? -41.156 9.203 41.562 1 19.75 172 PRO A C 1
ATOM 1338 O O . PRO A 1 172 ? -40.938 9.891 40.562 1 19.75 172 PRO A O 1
ATOM 1341 N N . GLN A 1 173 ? -42.156 9.586 42.281 1 19.98 173 GLN A N 1
ATOM 1342 C CA . GLN A 1 173 ? -43.125 10.672 42.438 1 19.98 173 GLN A CA 1
ATOM 1343 C C . GLN A 1 173 ? -42.438 11.938 42.969 1 19.98 173 GLN A C 1
ATOM 1345 O O . GLN A 1 173 ? -42.406 12.172 44.188 1 19.98 173 GLN A O 1
ATOM 1350 N N . ARG A 1 174 ? -41.188 12.328 42.406 1 19.56 174 ARG A N 1
ATOM 1351 C CA . ARG A 1 174 ? -40.469 13.383 43.094 1 19.56 174 ARG A CA 1
ATOM 1352 C C . ARG A 1 174 ? -41.25 14.703 43.062 1 19.56 174 ARG A C 1
ATOM 1354 O O . ARG A 1 174 ? -41.844 15.031 42.031 1 19.56 174 ARG A O 1
ATOM 1361 N N . GLY A 1 175 ? -41.312 15.32 44.188 1 19.33 175 GLY A N 1
ATOM 1362 C CA . GLY A 1 175 ? -42.031 16.516 44.625 1 19.33 175 GLY A CA 1
ATOM 1363 C C . GLY A 1 175 ? -41.375 17.797 44.188 1 19.33 175 GLY A C 1
ATOM 1364 O O . GLY A 1 175 ? -40.156 17.828 43.906 1 19.33 175 GLY A O 1
ATOM 1365 N N . LEU A 1 176 ? -41.938 18.969 43.781 1 20.28 176 LEU A N 1
ATOM 1366 C CA . LEU A 1 176 ? -41.969 20.25 43.094 1 20.28 176 LEU A CA 1
ATOM 1367 C C . LEU A 1 176 ? -41.156 21.297 43.875 1 20.28 176 LEU A C 1
ATOM 1369 O O . LEU A 1 176 ? -41 22.422 43.406 1 20.28 176 LEU A O 1
ATOM 1373 N N . THR A 1 177 ? -40.188 21.188 44.875 1 19.52 177 THR A N 1
ATOM 1374 C CA . THR A 1 177 ? -40.312 22.469 45.562 1 19.52 177 THR A CA 1
ATOM 1375 C C . THR A 1 177 ? -39.469 23.531 44.906 1 19.52 177 THR A C 1
ATOM 1377 O O . THR A 1 177 ? -38.469 23.219 44.25 1 19.52 177 THR A O 1
ATOM 1380 N N . SER A 1 178 ? -39.812 24.906 44.781 1 20.06 178 SER A N 1
ATOM 1381 C CA . SER A 1 178 ? -39.719 26.203 44.125 1 20.06 178 SER A CA 1
ATOM 1382 C C . SER A 1 178 ? -38.562 27.016 44.656 1 20.06 178 SER A C 1
ATOM 1384 O O . SER A 1 178 ? -38.438 28.203 44.406 1 20.06 178 SER A O 1
ATOM 1386 N N . SER A 1 179 ? -37.281 26.391 45.062 1 18.97 179 SER A N 1
ATOM 1387 C CA . SER A 1 179 ? -36.719 27.344 46 1 18.97 179 SER A CA 1
ATOM 1388 C C . SER A 1 179 ? -36.062 28.531 45.281 1 18.97 179 SER A C 1
ATOM 1390 O O . SER A 1 179 ? -35.75 28.422 44.094 1 18.97 179 SER A O 1
ATOM 1392 N N . ALA A 1 180 ? -35.469 29.703 46.156 1 21.28 180 ALA A N 1
ATOM 1393 C CA . ALA A 1 180 ? -35.375 31.156 46.312 1 21.28 180 ALA A CA 1
ATOM 1394 C C . ALA A 1 180 ? -33.969 31.656 45.875 1 21.28 180 ALA A C 1
ATOM 1396 O O . ALA A 1 180 ? -32.969 31.281 46.469 1 21.28 180 ALA A O 1
ATOM 1397 N N . VAL A 1 181 ? -33.625 31.812 44.688 1 20.14 181 VAL A N 1
ATOM 1398 C CA . VAL A 1 181 ? -32.312 32.188 44.188 1 20.14 181 VAL A CA 1
ATOM 1399 C C . VAL A 1 181 ? -32 33.625 44.594 1 20.14 181 VAL A C 1
ATOM 1401 O O . VAL A 1 181 ? -32.656 34.562 44.188 1 20.14 181 VAL A O 1
ATOM 1404 N N . SER A 1 182 ? -31.234 33.719 45.781 1 17.48 182 SER A N 1
ATOM 1405 C CA . SER A 1 182 ? -30.969 35.062 46.25 1 17.48 182 SER A CA 1
ATOM 1406 C C . SER A 1 182 ? -29.812 35.719 45.5 1 17.48 182 SER A C 1
ATOM 1408 O O . SER A 1 182 ? -29.156 35.062 44.688 1 17.48 182 SER A O 1
ATOM 1410 N N . THR A 1 183 ? -28.453 36.094 46.281 1 18.67 183 THR A N 1
ATOM 1411 C CA . THR A 1 183 ? -28.141 37.469 46.656 1 18.67 183 THR A CA 1
ATOM 1412 C C . THR A 1 183 ? -26.984 38 45.812 1 18.67 183 THR A C 1
ATOM 1414 O O . THR A 1 183 ? -27.094 39.062 45.188 1 18.67 183 THR A O 1
ATOM 1417 N N . PRO A 1 184 ? -25.438 38.094 46.375 1 19.08 184 PRO A N 1
ATOM 1418 C CA . PRO A 1 184 ? -24.859 39.375 46.812 1 19.08 184 PRO A CA 1
ATOM 1419 C C . PRO A 1 184 ? -23.797 39.906 45.844 1 19.08 184 PRO A C 1
ATOM 1421 O O . PRO A 1 184 ? -23.391 39.188 44.938 1 19.08 184 PRO A O 1
ATOM 1424 N N . ARG A 1 185 ? -22.328 40.312 46.438 1 19.05 185 ARG A N 1
ATOM 1425 C CA . ARG A 1 185 ? -21.609 41.562 46.656 1 19.05 185 ARG A CA 1
ATOM 1426 C C . ARG A 1 185 ? -20.375 41.625 45.781 1 19.05 185 ARG A C 1
ATOM 1428 O O . ARG A 1 185 ? -19.656 40.625 45.594 1 19.05 185 ARG A O 1
ATOM 1435 N N . THR A 1 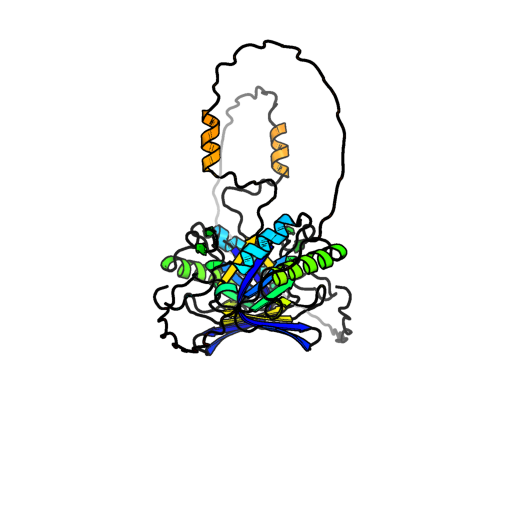186 ? -19.969 42.656 45.031 1 19.58 186 THR A N 1
ATOM 1436 C CA . THR A 1 186 ? -19.125 42.938 43.844 1 19.58 186 THR A CA 1
ATOM 1437 C C . THR A 1 186 ? -17.703 43.25 44.281 1 19.58 186 THR A C 1
ATOM 1439 O O . THR A 1 186 ? -16.766 43.125 43.5 1 19.58 186 THR A O 1
ATOM 1442 N N . PRO A 1 187 ? -17.172 43.625 45.562 1 18.62 187 PRO A N 1
ATOM 1443 C CA . PRO A 1 187 ? -16.438 44.875 45.406 1 18.62 187 PRO A CA 1
ATOM 1444 C C . PRO A 1 187 ? -15.023 44.688 44.875 1 18.62 187 PRO A C 1
ATOM 1446 O O . PRO A 1 187 ? -14.68 45.25 43.812 1 18.62 187 PRO A O 1
ATOM 1449 N N . THR A 1 188 ? -13.734 44.906 45.719 1 19.3 188 THR A N 1
ATOM 1450 C CA . THR A 1 188 ? -12.781 46 45.812 1 19.3 188 THR A CA 1
ATOM 1451 C C . THR A 1 188 ? -11.438 45.625 45.219 1 19.3 188 THR A C 1
ATOM 1453 O O . THR A 1 188 ? -11 44.469 45.344 1 19.3 188 THR A O 1
ATOM 1456 N N . ALA A 1 189 ? -10.656 46.5 44.5 1 21.03 189 ALA A N 1
ATOM 1457 C CA . ALA A 1 189 ? -9.633 46.625 43.469 1 21.03 189 ALA A CA 1
ATOM 1458 C C . ALA A 1 189 ? -8.234 46.469 44.062 1 21.03 189 ALA A C 1
ATOM 1460 O O . ALA A 1 189 ? -7.266 46.281 43.344 1 21.03 189 ALA A O 1
ATOM 1461 N N . PRO A 1 190 ? -7.918 46.438 45.438 1 17.52 190 PRO A N 1
ATOM 1462 C CA . PRO A 1 190 ? -6.809 47.375 45.656 1 17.52 190 PRO A CA 1
ATOM 1463 C C . PRO A 1 190 ? -5.465 46.812 45.188 1 17.52 190 PRO A C 1
ATOM 1465 O O . PRO A 1 190 ? -4.699 47.5 44.531 1 17.52 190 PRO A O 1
ATOM 1468 N N . ARG A 1 191 ? -4.715 45.812 45.844 1 16.94 191 ARG A N 1
ATOM 1469 C CA . ARG A 1 191 ? -3.492 46.156 46.562 1 16.94 191 ARG A CA 1
ATOM 1470 C C . ARG A 1 191 ? -2.26 45.938 45.688 1 16.94 191 ARG A C 1
ATOM 1472 O O . ARG A 1 191 ? -2.205 45 44.906 1 16.94 191 ARG A O 1
ATOM 1479 N N . ILE A 1 192 ? -1.227 46.875 45.594 1 19.62 192 ILE A N 1
ATOM 1480 C CA . ILE A 1 192 ? -0.05 47.375 44.875 1 19.62 192 ILE A CA 1
ATOM 1481 C C . ILE A 1 192 ? 1.172 46.562 45.281 1 19.62 192 ILE A C 1
ATOM 1483 O O . ILE A 1 192 ? 2.271 46.75 44.781 1 19.62 192 ILE A O 1
ATOM 1487 N N . PRO A 1 193 ? 1.04 45.375 46.062 1 15.73 193 PRO A N 1
ATOM 1488 C CA . PRO A 1 193 ? 2.227 45.406 46.938 1 15.73 193 PRO A CA 1
ATOM 1489 C C . PRO A 1 193 ? 3.529 45.281 46.156 1 15.73 193 PRO A C 1
ATOM 1491 O O . PRO A 1 193 ? 3.506 44.969 44.938 1 15.73 193 PRO A O 1
ATOM 1494 N N . THR A 1 194 ? 4.516 44.594 46.844 1 15.39 194 THR A N 1
ATOM 1495 C CA . THR A 1 194 ? 5.809 44.75 47.5 1 15.39 194 THR A CA 1
ATOM 1496 C C . THR A 1 194 ? 6.922 44.125 46.656 1 15.39 194 THR A C 1
ATOM 1498 O O . THR A 1 194 ? 6.715 43.094 46 1 15.39 194 THR A O 1
ATOM 1501 N N . CYS A 1 195 ? 7.988 44.812 46.438 1 18.11 195 CYS A N 1
ATOM 1502 C CA . CYS A 1 195 ? 9.234 44.875 45.656 1 18.11 195 CYS A CA 1
ATOM 1503 C C . CYS A 1 195 ? 10.203 43.781 46.125 1 18.11 195 CYS A C 1
ATOM 1505 O O . CYS A 1 195 ? 11.289 43.656 45.562 1 18.11 195 CYS A O 1
ATOM 1507 N N . GLU A 1 196 ? 9.805 43.094 47.25 1 15.25 196 GLU A N 1
ATOM 1508 C CA . GLU A 1 196 ? 11.07 42.969 47.938 1 15.25 196 GLU A CA 1
ATOM 1509 C C . GLU A 1 196 ? 12.086 42.188 47.125 1 15.25 196 GLU A C 1
ATOM 1511 O O . GLU A 1 196 ? 11.727 41.562 46.125 1 15.25 196 GLU A O 1
ATOM 1516 N N . THR A 1 197 ? 12.805 41.281 47.906 1 15.2 197 THR A N 1
ATOM 1517 C CA . THR A 1 197 ? 14.172 41.188 48.375 1 15.2 197 THR A CA 1
ATOM 1518 C C . THR A 1 197 ? 14.969 40.188 47.562 1 15.2 197 THR A C 1
ATOM 1520 O O . THR A 1 197 ? 16.078 40.5 47.125 1 15.2 197 THR A O 1
ATOM 1523 N N . LEU A 1 198 ? 14.734 38.844 47.688 1 15.07 198 LEU A N 1
ATOM 1524 C CA . LEU A 1 198 ? 15.781 38.125 48.406 1 15.07 198 LEU A CA 1
ATOM 1525 C C . LEU A 1 198 ? 16.906 37.719 47.469 1 15.07 198 LEU A C 1
ATOM 1527 O O . LEU A 1 198 ? 16.719 37.656 46.25 1 15.07 198 LEU A O 1
ATOM 1531 N N . GLY A 1 199 ? 17.594 36.719 47.969 1 15.44 199 GLY A N 1
ATOM 1532 C CA . GLY A 1 199 ? 18.906 36.281 48.438 1 15.44 199 GLY A CA 1
ATOM 1533 C C . GLY A 1 199 ? 19.672 35.5 47.375 1 15.44 199 GLY A C 1
ATOM 1534 O O . GLY A 1 199 ? 19.141 35.188 46.312 1 15.44 199 GLY A O 1
ATOM 1535 N N . ARG A 1 200 ? 20.359 34.406 47.844 1 15.68 200 ARG A N 1
ATOM 1536 C CA . ARG A 1 200 ? 21.75 34 48.062 1 15.68 200 ARG A CA 1
ATOM 1537 C C . ARG A 1 200 ? 22.188 33 47 1 15.68 200 ARG A C 1
ATOM 1539 O O . ARG A 1 200 ? 23.234 33.156 46.344 1 15.68 200 ARG A O 1
ATOM 1546 N N . CYS A 1 201 ? 21.688 31.688 47.062 1 15.05 201 CYS A N 1
ATOM 1547 C CA . CYS A 1 201 ? 22.672 30.688 47.438 1 15.05 201 CYS A CA 1
ATOM 1548 C C . CYS A 1 201 ? 23.453 30.188 46.219 1 15.05 201 CYS A C 1
ATOM 1550 O O . CYS A 1 201 ? 23.031 30.406 45.094 1 15.05 201 CYS A O 1
ATOM 1552 N N . SER A 1 202 ? 23.922 28.922 46.375 1 15.2 202 SER A N 1
ATOM 1553 C CA . SER A 1 202 ? 25.203 28.234 46.531 1 15.2 202 SER A CA 1
ATOM 1554 C C . SER A 1 202 ? 25.578 27.484 45.25 1 15.2 202 SER A C 1
ATOM 1556 O O . SER A 1 202 ? 26.656 27.703 44.688 1 15.2 202 SER A O 1
ATOM 1558 N N . GLY A 1 203 ? 25.344 26.094 45.25 1 15.41 203 GLY A N 1
ATOM 1559 C CA . GLY A 1 203 ? 26.391 25.078 45.375 1 15.41 203 GLY A CA 1
ATOM 1560 C C . GLY A 1 203 ? 26.859 24.562 44.031 1 15.41 203 GLY A C 1
ATOM 1561 O O . GLY A 1 203 ? 26.266 24.875 43 1 15.41 203 GLY A O 1
ATOM 1562 N N . ALA A 1 204 ? 27.188 23.141 43.969 1 15.96 204 ALA A N 1
ATOM 1563 C CA . ALA A 1 204 ? 28.375 22.297 43.875 1 15.96 204 ALA A CA 1
ATOM 1564 C C . ALA A 1 204 ? 28.453 21.609 42.5 1 15.96 204 ALA A C 1
ATOM 1566 O O . ALA A 1 204 ? 29.453 21.719 41.812 1 15.96 204 ALA A O 1
ATOM 1567 N N . HIS A 1 205 ? 27.891 20.375 42.406 1 16.52 205 HIS A N 1
ATOM 1568 C CA . HIS A 1 205 ? 28.75 19.203 42.281 1 16.52 205 HIS A CA 1
ATOM 1569 C C . HIS A 1 205 ? 29 18.828 40.844 1 16.52 205 HIS A C 1
ATOM 1571 O O . HIS A 1 205 ? 28.266 19.25 39.938 1 16.52 205 HIS A O 1
ATOM 1577 N N . GLU A 1 206 ? 29.797 17.672 40.656 1 18.09 206 GLU A N 1
ATOM 1578 C CA . GLU A 1 206 ? 30.906 17 40 1 18.09 206 GLU A CA 1
ATOM 1579 C C . GLU A 1 206 ? 30.422 16.062 38.906 1 18.09 206 GLU A C 1
ATOM 1581 O O . GLU A 1 206 ? 31.203 15.656 38.031 1 18.09 206 GLU A O 1
ATOM 1586 N N . LEU A 1 207 ? 29.141 15.75 38.625 1 17.14 207 LEU A N 1
ATOM 1587 C CA . LEU A 1 207 ? 29.109 14.328 38.312 1 17.14 207 LEU A CA 1
ATOM 1588 C C . LEU A 1 207 ? 29.734 14.047 36.938 1 17.14 207 LEU A C 1
ATOM 1590 O O . LEU A 1 207 ? 29.547 14.82 36 1 17.14 207 LEU A O 1
ATOM 1594 N N . ASN A 1 208 ? 30.531 12.891 36.906 1 17.62 208 ASN A N 1
ATOM 1595 C CA . ASN A 1 208 ? 31.531 12.172 36.125 1 17.62 208 ASN A CA 1
ATOM 1596 C C . ASN A 1 208 ? 30.859 11.281 35.062 1 17.62 208 ASN A C 1
ATOM 1598 O O . ASN A 1 208 ? 31.547 10.664 34.25 1 17.62 208 ASN A O 1
ATOM 1602 N N . HIS A 1 209 ? 29.547 11.031 34.969 1 17.55 209 HIS A N 1
ATOM 1603 C CA . HIS A 1 209 ? 29.312 9.664 34.531 1 17.55 209 HIS A CA 1
ATOM 1604 C C . HIS A 1 209 ? 29.812 9.43 33.125 1 17.55 209 HIS A C 1
ATOM 1606 O O . HIS A 1 209 ? 29.766 10.328 32.281 1 17.55 209 HIS A O 1
ATOM 1612 N N . SER A 1 210 ? 30.438 8.164 33 1 18.16 210 SER A N 1
ATOM 1613 C CA . SER A 1 210 ? 31.172 7.336 32.062 1 18.16 210 SER A CA 1
ATOM 1614 C C . SER A 1 210 ? 30.266 6.777 30.969 1 18.16 210 SER A C 1
ATOM 1616 O O . SER A 1 210 ? 29.156 6.305 31.266 1 18.16 210 SER A O 1
ATOM 1618 N N . ALA A 1 211 ? 30.375 7.059 29.703 1 19.08 211 ALA A N 1
ATOM 1619 C CA . ALA A 1 211 ? 29.672 6.77 28.453 1 19.08 211 ALA A CA 1
ATOM 1620 C C . ALA A 1 211 ? 29.891 5.32 28.031 1 19.08 211 ALA A C 1
ATOM 1622 O O . ALA A 1 211 ? 30.969 4.949 27.562 1 19.08 211 ALA A O 1
ATOM 1623 N N . THR A 1 212 ? 29.422 4.289 28.938 1 19.5 212 THR A N 1
ATOM 1624 C CA . THR A 1 212 ? 29.734 2.957 28.438 1 19.5 212 THR A CA 1
ATOM 1625 C C . THR A 1 212 ? 28.891 2.645 27.203 1 19.5 212 THR A C 1
ATOM 1627 O O . THR A 1 212 ? 27.75 3.111 27.078 1 19.5 212 THR A O 1
ATOM 1630 N N . GLY A 1 213 ? 29.484 2.186 26.094 1 19.16 213 GLY A N 1
ATOM 1631 C CA . GLY A 1 213 ? 29.234 1.864 24.703 1 19.16 213 GLY A CA 1
ATOM 1632 C C . GLY A 1 213 ? 28.422 0.594 24.516 1 19.16 213 GLY A C 1
ATOM 1633 O O . GLY A 1 213 ? 28.812 -0.474 24.984 1 19.16 213 GLY A O 1
ATOM 1634 N N . PRO A 1 214 ? 27.016 0.613 24.609 1 18.67 214 PRO A N 1
ATOM 1635 C CA . PRO A 1 214 ? 26.297 -0.66 24.578 1 18.67 214 PRO A CA 1
ATOM 1636 C C . PRO A 1 214 ? 26.578 -1.469 23.328 1 18.67 214 PRO A C 1
ATOM 1638 O O . PRO A 1 214 ? 27.016 -0.911 22.312 1 18.67 214 PRO A O 1
ATOM 1641 N N . ALA A 1 215 ? 26.406 -2.988 23.5 1 20.7 215 ALA A N 1
ATOM 1642 C CA . ALA A 1 215 ? 26.641 -4.23 22.766 1 20.7 215 ALA A CA 1
ATOM 1643 C C . ALA A 1 215 ? 25.656 -4.371 21.609 1 20.7 215 ALA A C 1
ATOM 1645 O O . ALA A 1 215 ? 24.578 -3.771 21.625 1 20.7 215 ALA A O 1
ATOM 1646 N N . PRO A 1 216 ? 25.969 -5.242 20.609 1 20.16 216 PRO A N 1
ATOM 1647 C CA . PRO A 1 216 ? 25.5 -5.598 19.266 1 20.16 216 PRO A CA 1
ATOM 1648 C C . PRO A 1 216 ? 24.203 -6.391 19.297 1 20.16 216 PRO A C 1
ATOM 1650 O O . PRO A 1 216 ? 24.062 -7.34 20.078 1 20.16 216 PRO A O 1
ATOM 1653 N N . VAL A 1 217 ? 23.016 -5.82 19.203 1 19.41 217 VAL A N 1
ATOM 1654 C CA . VAL A 1 217 ? 21.719 -6.508 19.281 1 19.41 217 VAL A CA 1
ATOM 1655 C C . VAL A 1 217 ? 21.609 -7.52 18.141 1 19.41 217 VAL A C 1
ATOM 1657 O O . VAL A 1 217 ? 21.922 -7.207 17 1 19.41 217 VAL A O 1
ATOM 1660 N N . SER A 1 218 ? 21.812 -8.812 18.453 1 17.83 218 SER A N 1
ATOM 1661 C CA . SER A 1 218 ? 21.531 -9.969 17.609 1 17.83 218 SER A CA 1
ATOM 1662 C C . SER A 1 218 ? 20.047 -10.039 17.25 1 17.83 218 SER A C 1
ATOM 1664 O O . SER A 1 218 ? 19.188 -10.047 18.141 1 17.83 218 SER A O 1
ATOM 1666 N N . TYR A 1 219 ? 19.484 -9.5 16.219 1 18.56 219 TYR A N 1
ATOM 1667 C CA . TYR A 1 219 ? 18.141 -9.391 15.664 1 18.56 219 TYR A CA 1
ATOM 1668 C C . TYR A 1 219 ? 17.547 -10.766 15.375 1 18.56 219 TYR A C 1
ATOM 1670 O O . TYR A 1 219 ? 16.609 -10.898 14.586 1 18.56 219 TYR A O 1
ATOM 1678 N N . PHE A 1 220 ? 17.953 -11.992 15.906 1 18.95 220 PHE A N 1
ATOM 1679 C CA . PHE A 1 220 ? 17.375 -13.172 15.273 1 18.95 220 PHE A CA 1
ATOM 1680 C C . PHE A 1 220 ? 15.883 -13.25 15.539 1 18.95 220 PHE A C 1
ATOM 1682 O O . PHE A 1 220 ? 15.188 -14.094 14.969 1 18.95 220 PHE A O 1
ATOM 1689 N N . ASN A 1 221 ? 15.258 -12.789 16.719 1 20.28 221 ASN A N 1
ATOM 1690 C CA . ASN A 1 221 ? 14.016 -13.469 17.078 1 20.28 221 ASN A CA 1
ATOM 1691 C C . ASN A 1 221 ? 12.828 -12.922 16.297 1 20.28 221 ASN A C 1
ATOM 1693 O O . ASN A 1 221 ? 12.266 -11.891 16.656 1 20.28 221 ASN A O 1
ATOM 1697 N N . LEU A 1 222 ? 12.82 -12.891 15 1 19.14 222 LEU A N 1
ATOM 1698 C CA . LEU A 1 222 ? 11.586 -12.578 14.289 1 19.14 222 LEU A CA 1
ATOM 1699 C C . LEU A 1 222 ? 10.477 -13.562 14.656 1 19.14 222 LEU A C 1
ATOM 1701 O O . LEU A 1 222 ? 10.719 -14.773 14.727 1 19.14 222 LEU A O 1
ATOM 1705 N N . MET B 1 1 ? -8.984 -12.133 2.576 1 97.81 1 MET B N 1
ATOM 1706 C CA . MET B 1 1 ? -7.668 -11.914 1.991 1 97.81 1 MET B CA 1
ATOM 1707 C C . MET B 1 1 ? -7.516 -10.484 1.499 1 97.81 1 MET B C 1
ATOM 1709 O O . MET B 1 1 ? -8.453 -9.914 0.932 1 97.81 1 MET B O 1
ATOM 1713 N N . LYS B 1 2 ? -6.32 -9.844 1.761 1 98.25 2 LYS B N 1
ATOM 1714 C CA . LYS B 1 2 ? -6.051 -8.469 1.34 1 98.25 2 LYS B CA 1
ATOM 1715 C C . LYS B 1 2 ? -4.816 -8.398 0.446 1 98.25 2 LYS B C 1
ATOM 1717 O O . LYS B 1 2 ? -3.865 -9.164 0.632 1 98.25 2 LYS B O 1
ATOM 1722 N N . ALA B 1 3 ? -4.863 -7.488 -0.483 1 98.81 3 ALA B N 1
ATOM 1723 C CA . ALA B 1 3 ? -3.693 -7.234 -1.322 1 98.81 3 ALA B CA 1
ATOM 1724 C C . ALA B 1 3 ? -3.533 -5.746 -1.605 1 98.81 3 ALA B C 1
ATOM 1726 O O . ALA B 1 3 ? -4.52 -5.039 -1.835 1 98.81 3 ALA B O 1
ATOM 1727 N N . VAL B 1 4 ? -2.385 -5.254 -1.467 1 98.88 4 VAL B N 1
ATOM 1728 C CA . VAL B 1 4 ? -1.997 -3.949 -1.988 1 98.88 4 VAL B CA 1
ATOM 1729 C C . VAL B 1 4 ? -1.219 -4.121 -3.291 1 98.88 4 VAL B C 1
ATOM 1731 O O . VAL B 1 4 ? -0.162 -4.758 -3.309 1 98.88 4 VAL B O 1
ATOM 1734 N N . VAL B 1 5 ? -1.761 -3.584 -4.355 1 98.94 5 VAL B N 1
ATOM 1735 C CA . VAL B 1 5 ? -1.163 -3.715 -5.68 1 98.94 5 VAL B CA 1
ATOM 1736 C C . VAL B 1 5 ? -0.585 -2.373 -6.121 1 98.94 5 VAL B C 1
ATOM 1738 O O . VAL B 1 5 ? -1.305 -1.374 -6.195 1 98.94 5 VAL B O 1
ATOM 1741 N N . GLN B 1 6 ? 0.694 -2.371 -6.43 1 98.94 6 GLN B N 1
ATOM 1742 C CA . GLN B 1 6 ? 1.366 -1.155 -6.875 1 98.94 6 GLN B CA 1
ATOM 1743 C C . GLN B 1 6 ? 1.934 -1.321 -8.281 1 98.94 6 GLN B C 1
ATOM 1745 O O . GLN B 1 6 ? 2.691 -2.258 -8.547 1 98.94 6 GLN B O 1
ATOM 1750 N N . ARG B 1 7 ? 1.55 -0.463 -9.18 1 98.94 7 ARG B N 1
ATOM 1751 C CA . ARG B 1 7 ? 2.145 -0.423 -10.508 1 98.94 7 ARG B CA 1
ATOM 1752 C C . ARG B 1 7 ? 3.605 0.008 -10.445 1 98.94 7 ARG B C 1
ATOM 1754 O O . ARG B 1 7 ? 3.934 1.014 -9.812 1 98.94 7 ARG B O 1
ATOM 1761 N N . VAL B 1 8 ? 4.48 -0.786 -11.18 1 98.94 8 VAL B N 1
ATOM 1762 C CA . VAL B 1 8 ? 5.898 -0.504 -10.984 1 98.94 8 VAL B CA 1
ATOM 1763 C C . VAL B 1 8 ? 6.605 -0.446 -12.336 1 98.94 8 VAL B C 1
ATOM 1765 O O . VAL B 1 8 ? 6.242 -1.17 -13.266 1 98.94 8 VAL B O 1
ATOM 1768 N N . THR B 1 9 ? 7.613 0.406 -12.367 1 98.81 9 THR B N 1
ATOM 1769 C CA . THR B 1 9 ? 8.578 0.335 -13.461 1 98.81 9 THR B CA 1
ATOM 1770 C C . THR B 1 9 ? 9.602 -0.762 -13.203 1 98.81 9 THR B C 1
ATOM 1772 O O . THR B 1 9 ? 10.117 -1.373 -14.148 1 98.81 9 THR B O 1
ATOM 1775 N N . ARG B 1 10 ? 9.875 -0.963 -12 1 98.75 10 ARG B N 1
ATOM 1776 C CA . ARG B 1 10 ? 10.711 -2.066 -11.531 1 98.75 10 ARG B CA 1
ATOM 1777 C C . ARG B 1 10 ? 10.492 -2.312 -10.039 1 98.75 10 ARG B C 1
ATOM 1779 O O . ARG B 1 10 ? 10.07 -1.412 -9.312 1 98.75 10 ARG B O 1
ATOM 1786 N N . ALA B 1 11 ? 10.766 -3.5 -9.594 1 98.94 11 ALA B N 1
ATOM 1787 C CA . ALA B 1 11 ? 10.75 -3.902 -8.188 1 98.94 11 ALA B CA 1
ATOM 1788 C C . ALA B 1 11 ? 11.719 -5.055 -7.938 1 98.94 11 ALA B C 1
ATOM 1790 O O . ALA B 1 11 ? 12.008 -5.844 -8.844 1 98.94 11 ALA B O 1
ATOM 1791 N N . SER B 1 12 ? 12.234 -5.105 -6.738 1 98.94 12 SER B N 1
ATOM 1792 C CA . SER B 1 12 ? 13.172 -6.176 -6.41 1 98.94 12 SER B CA 1
ATOM 1793 C C . SER B 1 12 ? 13.164 -6.477 -4.914 1 98.94 12 SER B C 1
ATOM 1795 O O . SER B 1 12 ? 12.641 -5.691 -4.121 1 98.94 12 SER B O 1
ATOM 1797 N N . VAL B 1 13 ? 13.711 -7.617 -4.586 1 98.94 13 VAL B N 1
ATOM 1798 C CA . VAL B 1 13 ? 13.789 -8.07 -3.199 1 98.94 13 VAL B CA 1
ATOM 1799 C C . VAL B 1 13 ? 15.242 -8.383 -2.844 1 98.94 13 VAL B C 1
ATOM 1801 O O . VAL B 1 13 ? 15.93 -9.086 -3.59 1 98.94 13 VAL B O 1
ATOM 1804 N N . THR B 1 14 ? 15.68 -7.84 -1.749 1 98.81 14 THR B N 1
ATOM 1805 C CA . THR B 1 14 ? 17 -8.141 -1.204 1 98.81 14 THR B CA 1
ATOM 1806 C C . THR B 1 14 ? 16.875 -8.797 0.169 1 98.81 14 THR B C 1
ATOM 1808 O O . THR B 1 14 ? 16.078 -8.359 1.003 1 98.81 14 THR B O 1
ATOM 1811 N N . VAL B 1 15 ? 17.625 -9.859 0.347 1 98.19 15 VAL B N 1
ATOM 1812 C CA . VAL B 1 15 ? 17.75 -10.562 1.621 1 98.19 15 VAL B CA 1
ATOM 1813 C C . VAL B 1 15 ? 19.219 -10.672 2.02 1 98.19 15 VAL B C 1
ATOM 1815 O O . VAL B 1 15 ? 20.047 -11.148 1.24 1 98.19 15 VAL B O 1
ATOM 1818 N N . GLY B 1 16 ? 19.547 -10.242 3.189 1 95.25 16 GLY B N 1
ATOM 1819 C CA . GLY B 1 16 ? 20.938 -10.281 3.605 1 95.25 16 GLY B CA 1
ATOM 1820 C C . GLY B 1 16 ? 21.875 -9.562 2.648 1 95.25 16 GLY B C 1
ATOM 1821 O O . GLY B 1 16 ? 22.953 -10.062 2.344 1 95.25 16 GLY B O 1
ATOM 1822 N N . GLY B 1 17 ? 21.406 -8.641 1.995 1 95.38 17 GLY B N 1
ATOM 1823 C CA . GLY B 1 17 ? 22.203 -7.844 1.084 1 95.38 17 GLY B CA 1
ATOM 1824 C C . GLY B 1 17 ? 22.25 -8.406 -0.325 1 95.38 17 GLY B C 1
ATOM 1825 O O . GLY B 1 17 ? 22.797 -7.773 -1.235 1 95.38 17 GLY B O 1
ATOM 1826 N N . GLU B 1 18 ? 21.641 -9.523 -0.546 1 97.81 18 GLU B N 1
ATOM 1827 C CA . GLU B 1 18 ? 21.609 -10.148 -1.864 1 97.81 18 GLU B CA 1
ATOM 1828 C C . GLU B 1 18 ? 20.25 -9.992 -2.531 1 97.81 18 GLU B C 1
ATOM 1830 O O . GLU B 1 18 ? 19.219 -10.266 -1.913 1 97.81 18 GLU B O 1
ATOM 1835 N N . GLN B 1 19 ? 20.312 -9.555 -3.744 1 98.5 19 GLN B N 1
ATOM 1836 C CA . GLN B 1 19 ? 19.062 -9.492 -4.504 1 98.5 19 GLN B CA 1
ATOM 1837 C C . GLN B 1 19 ? 18.609 -10.883 -4.941 1 98.5 19 GLN B C 1
ATOM 1839 O O . GLN B 1 19 ? 19.312 -11.562 -5.688 1 98.5 19 GLN B O 1
ATOM 1844 N N . ILE B 1 20 ? 17.438 -11.289 -4.598 1 98.56 20 ILE B N 1
ATOM 1845 C CA . ILE B 1 20 ? 17.016 -12.656 -4.871 1 98.56 20 ILE B CA 1
ATOM 1846 C C . ILE B 1 20 ? 15.945 -12.656 -5.957 1 98.56 20 ILE B C 1
ATOM 1848 O O . ILE B 1 20 ? 15.641 -13.703 -6.535 1 98.56 20 ILE B O 1
ATOM 1852 N N . SER B 1 21 ? 15.352 -11.531 -6.219 1 98.69 21 SER B N 1
ATOM 1853 C CA . SER B 1 21 ? 14.281 -11.43 -7.211 1 98.69 21 SER B CA 1
ATOM 1854 C C . SER B 1 21 ? 14.133 -10 -7.723 1 98.69 21 SER B C 1
ATOM 1856 O O . SER B 1 21 ? 14.461 -9.047 -7.016 1 98.69 21 SER B O 1
ATOM 1858 N N . ALA B 1 22 ? 13.703 -9.898 -8.969 1 98.81 22 ALA B N 1
ATOM 1859 C CA . ALA B 1 22 ? 13.477 -8.586 -9.562 1 98.81 22 ALA B CA 1
ATOM 1860 C C . ALA B 1 22 ? 12.508 -8.688 -10.734 1 98.81 22 ALA B C 1
ATOM 1862 O O . ALA B 1 22 ? 12.445 -9.711 -11.414 1 98.81 22 ALA B O 1
ATOM 1863 N N . ILE B 1 23 ? 11.805 -7.645 -10.914 1 98.94 23 ILE B N 1
ATOM 1864 C CA . ILE B 1 23 ? 10.961 -7.539 -12.102 1 98.94 23 ILE B CA 1
ATOM 1865 C C . ILE B 1 23 ? 11.133 -6.164 -12.734 1 98.94 23 ILE B C 1
ATOM 1867 O O . ILE B 1 23 ? 11.531 -5.207 -12.07 1 98.94 23 ILE B O 1
ATOM 1871 N N . GLY B 1 24 ? 10.891 -6.145 -14.062 1 98.75 24 GLY B N 1
ATOM 1872 C CA . GLY B 1 24 ? 10.695 -4.871 -14.734 1 98.75 24 GLY B CA 1
ATOM 1873 C C . GLY B 1 24 ? 9.281 -4.336 -14.602 1 98.75 24 GLY B C 1
ATOM 1874 O O . GLY B 1 24 ? 8.688 -4.398 -13.523 1 98.75 24 GLY B O 1
ATOM 1875 N N . ARG B 1 25 ? 8.75 -3.814 -15.68 1 98.81 25 ARG B N 1
ATOM 1876 C CA . ARG B 1 25 ? 7.41 -3.23 -15.648 1 98.81 25 ARG B CA 1
ATOM 1877 C C . ARG B 1 25 ? 6.367 -4.27 -15.258 1 98.81 25 ARG B C 1
ATOM 1879 O O . ARG B 1 25 ? 6.426 -5.418 -15.695 1 98.81 25 ARG B O 1
ATOM 1886 N N . GLY B 1 26 ? 5.531 -3.939 -14.406 1 98.94 26 GLY B N 1
ATOM 1887 C CA . GLY B 1 26 ? 4.465 -4.816 -13.938 1 98.94 26 GLY B CA 1
ATOM 1888 C C . GLY B 1 26 ? 3.832 -4.348 -12.648 1 98.94 26 GLY B C 1
ATOM 1889 O O . GLY B 1 26 ? 3.561 -3.156 -12.477 1 98.94 26 GLY B O 1
ATOM 1890 N N . ILE B 1 27 ? 3.541 -5.32 -11.773 1 98.94 27 ILE B N 1
ATOM 1891 C CA . ILE B 1 27 ? 2.918 -4.961 -10.5 1 98.94 27 ILE B CA 1
ATOM 1892 C C . ILE B 1 27 ? 3.639 -5.672 -9.359 1 98.94 27 ILE B C 1
ATOM 1894 O O . ILE B 1 27 ? 4.074 -6.812 -9.508 1 98.94 27 ILE B O 1
ATOM 1898 N N . CYS B 1 28 ? 3.828 -4.91 -8.328 1 99 28 CYS B N 1
ATOM 1899 C CA . CYS B 1 28 ? 4.215 -5.473 -7.035 1 99 28 CYS B CA 1
ATOM 1900 C C . CYS B 1 28 ? 2.994 -5.688 -6.148 1 99 28 CYS B C 1
ATOM 1902 O O . CYS B 1 28 ? 2.246 -4.746 -5.875 1 99 28 CYS B O 1
ATOM 1904 N N . VAL B 1 29 ? 2.803 -6.945 -5.711 1 98.94 29 VAL B N 1
ATOM 1905 C CA . VAL B 1 29 ? 1.638 -7.324 -4.918 1 98.94 29 VAL B CA 1
ATOM 1906 C C . VAL B 1 29 ? 2.072 -7.68 -3.498 1 98.94 29 VAL B C 1
ATOM 1908 O O . VAL B 1 29 ? 2.873 -8.594 -3.297 1 98.94 29 VAL B O 1
ATOM 1911 N N . LEU B 1 30 ? 1.655 -6.906 -2.527 1 98.94 30 LEU B N 1
ATOM 1912 C CA . LEU B 1 30 ? 1.748 -7.277 -1.12 1 98.94 30 LEU B CA 1
ATOM 1913 C C . LEU B 1 30 ? 0.497 -8.023 -0.673 1 98.94 30 LEU B C 1
ATOM 1915 O O . LEU B 1 30 ? -0.602 -7.465 -0.678 1 98.94 30 LEU B O 1
ATOM 1919 N N . LEU B 1 31 ? 0.665 -9.25 -0.252 1 98.88 31 LEU B N 1
ATOM 1920 C CA . LEU B 1 31 ? -0.471 -10.141 -0.031 1 98.88 31 LEU B CA 1
ATOM 1921 C C . LEU B 1 31 ? -0.616 -10.477 1.449 1 98.88 31 LEU B C 1
ATOM 1923 O O . LEU B 1 31 ? 0.302 -11.031 2.057 1 98.88 31 LEU B O 1
ATOM 1927 N N . GLY B 1 32 ? -1.778 -10.141 2.023 1 98.75 32 GLY B N 1
ATOM 1928 C CA . GLY B 1 32 ? -2.129 -10.523 3.381 1 98.75 32 GLY B CA 1
ATOM 1929 C C . GLY B 1 32 ? -3.154 -11.641 3.438 1 98.75 32 GLY B C 1
ATOM 1930 O O . GLY B 1 32 ? -4.305 -11.461 3.027 1 98.75 32 GLY B O 1
ATOM 1931 N N . ILE B 1 33 ? -2.764 -12.719 4.023 1 98.62 33 ILE B N 1
ATOM 1932 C CA . ILE B 1 33 ? -3.617 -13.898 4.121 1 98.62 33 ILE B CA 1
ATOM 1933 C C . ILE B 1 33 ? -4.258 -13.961 5.504 1 98.62 33 ILE B C 1
ATOM 1935 O O . ILE B 1 33 ? -3.561 -13.875 6.52 1 98.62 33 ILE B O 1
ATOM 1939 N N . SER B 1 34 ? -5.516 -14.125 5.543 1 97.56 34 SER B N 1
ATOM 1940 C CA . SER B 1 34 ? -6.238 -14.156 6.809 1 97.56 34 SER B CA 1
ATOM 1941 C C . SER B 1 34 ? -6.488 -15.586 7.273 1 97.56 34 SER B C 1
ATOM 1943 O O . SER B 1 34 ? -6.391 -16.531 6.48 1 97.56 34 SER B O 1
ATOM 1945 N N . LEU B 1 35 ? -6.922 -15.68 8.492 1 95.31 35 LEU B N 1
ATOM 1946 C CA . LEU B 1 35 ? -7.246 -16.953 9.117 1 95.31 35 LEU B CA 1
ATOM 1947 C C . LEU B 1 35 ? -8.398 -17.641 8.391 1 95.31 35 LEU B C 1
ATOM 1949 O O . LEU B 1 35 ? -8.469 -18.875 8.336 1 95.31 35 LEU B O 1
ATOM 1953 N N . GLU B 1 36 ? -9.242 -16.938 7.797 1 94.81 36 GLU B N 1
ATOM 1954 C CA . GLU B 1 36 ? -10.492 -17.469 7.25 1 94.81 36 GLU B CA 1
ATOM 1955 C C . GLU B 1 36 ? -10.359 -17.766 5.758 1 94.81 36 GLU B C 1
ATOM 1957 O O . GLU B 1 36 ? -11.281 -18.281 5.141 1 94.81 36 GLU B O 1
ATOM 1962 N N . ASP B 1 37 ? -9.273 -17.453 5.246 1 97.44 37 ASP B N 1
ATOM 1963 C CA . ASP B 1 37 ? -9.117 -17.594 3.801 1 97.44 37 ASP B CA 1
ATOM 1964 C C . ASP B 1 37 ? -9.141 -19.062 3.391 1 97.44 37 ASP B C 1
ATOM 1966 O O . ASP B 1 37 ? -8.531 -19.906 4.055 1 97.44 37 ASP B O 1
ATOM 1970 N N . THR B 1 38 ? -9.828 -19.328 2.326 1 96.81 38 THR B N 1
ATOM 1971 C CA . THR B 1 38 ? -9.906 -20.641 1.702 1 96.81 38 THR B CA 1
ATOM 1972 C C . THR B 1 38 ? -9.477 -20.578 0.241 1 96.81 38 THR B C 1
ATOM 1974 O O . THR B 1 38 ? -9.039 -19.531 -0.235 1 96.81 38 THR B O 1
ATOM 1977 N N . GLN B 1 39 ? -9.664 -21.703 -0.371 1 96.81 39 GLN B N 1
ATOM 1978 C CA . GLN B 1 39 ? -9.312 -21.812 -1.784 1 96.81 39 GLN B CA 1
ATOM 1979 C C . GLN B 1 39 ? -10.156 -20.859 -2.629 1 96.81 39 GLN B C 1
ATOM 1981 O O . GLN B 1 39 ? -9.68 -20.312 -3.631 1 96.81 39 GLN B O 1
ATOM 1986 N N . LYS B 1 40 ? -11.328 -20.625 -2.189 1 96.81 40 LYS B N 1
ATOM 1987 C CA . LYS B 1 40 ? -12.227 -19.734 -2.916 1 96.81 40 LYS B CA 1
ATOM 1988 C C . LYS B 1 40 ? -11.664 -18.312 -2.965 1 96.81 40 LYS B C 1
ATOM 1990 O O . LYS B 1 40 ? -11.609 -17.703 -4.031 1 96.81 40 LYS B O 1
ATOM 1995 N N . GLU B 1 41 ? -11.266 -17.781 -1.797 1 97 41 GLU B N 1
ATOM 1996 C CA . GLU B 1 41 ? -10.672 -16.438 -1.736 1 97 41 GLU B CA 1
ATOM 1997 C C . GLU B 1 41 ? -9.375 -16.375 -2.541 1 97 41 GLU B C 1
ATOM 1999 O O . GLU B 1 41 ? -9.086 -15.367 -3.182 1 97 41 GLU B O 1
ATOM 2004 N N . LEU B 1 42 ? -8.664 -17.484 -2.486 1 98.06 42 LEU B N 1
ATOM 2005 C CA . LEU B 1 42 ? -7.402 -17.578 -3.219 1 98.06 42 LEU B CA 1
ATOM 2006 C C . LEU B 1 42 ? -7.633 -17.406 -4.719 1 98.06 42 LEU B C 1
ATOM 2008 O O . LEU B 1 42 ? -7.004 -16.562 -5.355 1 98.06 42 LEU B O 1
ATOM 2012 N N . GLU B 1 43 ? -8.5 -18.156 -5.246 1 97.94 43 GLU B N 1
ATOM 2013 C CA . GLU B 1 43 ? -8.789 -18.109 -6.676 1 97.94 43 GLU B CA 1
ATOM 2014 C C . GLU B 1 43 ? -9.352 -16.75 -7.078 1 97.94 43 GLU B C 1
ATOM 2016 O O . GLU B 1 43 ? -8.984 -16.219 -8.125 1 97.94 43 GLU B O 1
ATOM 2021 N N . HIS B 1 44 ? -10.211 -16.25 -6.242 1 97.31 44 HIS B N 1
ATOM 2022 C CA . HIS B 1 44 ? -10.805 -14.945 -6.5 1 97.31 44 HIS B CA 1
ATOM 2023 C C . HIS B 1 44 ? -9.734 -13.867 -6.574 1 97.31 44 HIS B C 1
ATOM 2025 O O . HIS B 1 44 ? -9.711 -13.07 -7.516 1 97.31 44 HIS B O 1
ATOM 2031 N N . MET B 1 45 ? -8.828 -13.844 -5.648 1 98.44 45 MET B N 1
ATOM 2032 C CA . MET B 1 45 ? -7.797 -12.812 -5.566 1 98.44 45 MET B CA 1
ATOM 2033 C C . MET B 1 45 ? -6.816 -12.93 -6.73 1 98.44 45 MET B C 1
ATOM 2035 O O . MET B 1 45 ? -6.395 -11.914 -7.293 1 98.44 45 MET B O 1
ATOM 2039 N N . VAL B 1 46 ? -6.473 -14.164 -7.109 1 98.81 46 VAL B N 1
ATOM 2040 C CA . VAL B 1 46 ? -5.59 -14.383 -8.25 1 98.81 46 VAL B CA 1
ATOM 2041 C C . VAL B 1 46 ? -6.207 -13.773 -9.508 1 98.81 46 VAL B C 1
ATOM 2043 O O . VAL B 1 46 ? -5.539 -13.039 -10.242 1 98.81 46 VAL B O 1
ATOM 2046 N N . ARG B 1 47 ? -7.441 -14.062 -9.703 1 98.19 47 ARG B N 1
ATOM 2047 C CA . ARG B 1 47 ? -8.141 -13.531 -10.875 1 98.19 47 ARG B CA 1
ATOM 2048 C C . ARG B 1 47 ? -8.172 -12.008 -10.844 1 98.19 47 ARG B C 1
ATOM 2050 O O . ARG B 1 47 ? -7.914 -11.359 -11.859 1 98.19 47 ARG B O 1
ATOM 2057 N N . LYS B 1 48 ? -8.469 -11.43 -9.734 1 98.38 48 LYS B N 1
ATOM 2058 C CA . LYS B 1 48 ? -8.57 -9.977 -9.594 1 98.38 48 LYS B CA 1
ATOM 2059 C C . LYS B 1 48 ? -7.227 -9.305 -9.875 1 98.38 48 LYS B C 1
ATOM 2061 O O . LYS B 1 48 ? -7.164 -8.32 -10.609 1 98.38 48 LYS B O 1
ATOM 2066 N N . ILE B 1 49 ? -6.211 -9.836 -9.336 1 98.81 49 ILE B N 1
ATOM 2067 C CA . ILE B 1 49 ? -4.883 -9.25 -9.469 1 98.81 49 ILE B CA 1
ATOM 2068 C C . ILE B 1 49 ? -4.449 -9.281 -10.93 1 98.81 49 ILE B C 1
ATOM 2070 O O . ILE B 1 49 ? -3.998 -8.273 -11.469 1 98.81 49 ILE B O 1
ATOM 2074 N N . LEU B 1 50 ? -4.602 -10.406 -11.586 1 98.88 50 LEU B N 1
ATOM 2075 C CA . LEU B 1 50 ? -4.066 -10.609 -12.93 1 98.88 50 LEU B CA 1
ATOM 2076 C C . LEU B 1 50 ? -4.883 -9.844 -13.961 1 98.88 50 LEU B C 1
ATOM 2078 O O . LEU B 1 50 ? -4.371 -9.492 -15.031 1 98.88 50 LEU B O 1
ATOM 2082 N N . ASN B 1 51 ? -6.141 -9.555 -13.648 1 98.69 51 ASN B N 1
ATOM 2083 C CA . ASN B 1 51 ? -7.016 -8.906 -14.617 1 98.69 51 ASN B CA 1
ATOM 2084 C C . ASN B 1 51 ? -7.219 -7.43 -14.289 1 98.69 51 ASN B C 1
ATOM 2086 O O . ASN B 1 51 ? -7.906 -6.715 -15.023 1 98.69 51 ASN B O 1
ATOM 2090 N N . LEU B 1 52 ? -6.672 -6.945 -13.211 1 98.81 52 LEU B N 1
ATOM 2091 C CA . LEU B 1 52 ? -6.805 -5.555 -12.797 1 98.81 52 LEU B CA 1
ATOM 2092 C C . LEU B 1 52 ? -6.277 -4.609 -13.867 1 98.81 52 LEU B C 1
ATOM 2094 O O . LEU B 1 52 ? -5.145 -4.758 -14.328 1 98.81 52 LEU B O 1
ATOM 2098 N N . ARG B 1 53 ? -7.078 -3.643 -14.281 1 98.81 53 ARG B N 1
ATOM 2099 C CA . ARG B 1 53 ? -6.715 -2.758 -15.391 1 98.81 53 ARG B CA 1
ATOM 2100 C C . ARG B 1 53 ? -6.059 -1.482 -14.875 1 98.81 53 ARG B C 1
ATOM 2102 O O . ARG B 1 53 ? -6.727 -0.463 -14.688 1 98.81 53 ARG B O 1
ATOM 2109 N N . VAL B 1 54 ? -4.73 -1.569 -14.766 1 98.81 54 VAL B N 1
ATOM 2110 C CA . VAL B 1 54 ? -4.027 -0.433 -14.18 1 98.81 54 VAL B CA 1
ATOM 2111 C C . VAL B 1 54 ? -3.027 0.13 -15.188 1 98.81 54 VAL B C 1
ATOM 2113 O O . VAL B 1 54 ? -2.234 1.015 -14.859 1 98.81 54 VAL B O 1
ATOM 2116 N N . PHE B 1 55 ? -3.053 -0.331 -16.422 1 98.75 55 PHE B N 1
ATOM 2117 C CA . PHE B 1 55 ? -2.139 0.146 -17.453 1 98.75 55 PHE B CA 1
ATOM 2118 C C . PHE B 1 55 ? -2.904 0.806 -18.594 1 98.75 55 PHE B C 1
ATOM 2120 O O . PHE B 1 55 ? -4.117 0.626 -18.719 1 98.75 55 PHE B O 1
ATOM 2127 N N . GLU B 1 56 ? -2.162 1.563 -19.312 1 97.88 56 GLU B N 1
ATOM 2128 C CA . GLU B 1 56 ? -2.729 2.227 -20.484 1 97.88 56 GLU B CA 1
ATOM 2129 C C . GLU B 1 56 ? -2.729 1.303 -21.703 1 97.88 56 GLU B C 1
ATOM 2131 O O . GLU B 1 56 ? -1.932 0.364 -21.781 1 97.88 56 GLU B O 1
ATOM 2136 N N . ASP B 1 57 ? -3.598 1.587 -22.609 1 97.38 57 ASP B N 1
ATOM 2137 C CA . ASP B 1 57 ? -3.559 0.886 -23.891 1 97.38 57 ASP B CA 1
ATOM 2138 C C . ASP B 1 57 ? -2.691 1.635 -24.906 1 97.38 57 ASP B C 1
ATOM 2140 O O . ASP B 1 57 ? -1.999 2.59 -24.547 1 97.38 57 ASP B O 1
ATOM 2144 N N . GLU B 1 58 ? -2.684 1.167 -26.078 1 95.5 58 GLU B N 1
ATOM 2145 C CA . GLU B 1 58 ? -1.818 1.715 -27.125 1 95.5 58 GLU B CA 1
ATOM 2146 C C . GLU B 1 58 ? -2.217 3.146 -27.469 1 95.5 58 GLU B C 1
ATOM 2148 O O . GLU B 1 58 ? -1.409 3.904 -28.016 1 95.5 58 GLU B O 1
ATOM 2153 N N . SER B 1 59 ? -3.428 3.551 -27.25 1 95.44 59 SER B N 1
ATOM 2154 C CA . SER B 1 59 ? -3.904 4.902 -27.531 1 95.44 59 SER B CA 1
ATOM 2155 C C . SER B 1 59 ? -3.623 5.844 -26.375 1 95.44 59 SER B C 1
ATOM 2157 O O . SER B 1 59 ? -3.9 7.043 -26.453 1 95.44 59 SER B O 1
ATOM 2159 N N . GLY B 1 60 ? -3.125 5.297 -25.281 1 94.19 60 GLY B N 1
ATOM 2160 C CA . GLY B 1 60 ? -2.814 6.113 -24.109 1 94.19 60 GLY B CA 1
ATOM 2161 C C . GLY B 1 60 ? -3.963 6.211 -23.125 1 94.19 60 GLY B C 1
ATOM 2162 O O . GLY B 1 60 ? -3.904 6.988 -22.172 1 94.19 60 GLY B O 1
ATOM 2163 N N . LYS B 1 61 ? -4.98 5.434 -23.391 1 97.06 61 LYS B N 1
ATOM 2164 C CA . LYS B 1 61 ? -6.125 5.422 -22.484 1 97.06 61 LYS B CA 1
ATOM 2165 C C . LYS B 1 61 ? -5.781 4.711 -21.172 1 97.06 61 LYS B C 1
ATOM 2167 O O . LYS B 1 61 ? -5.375 3.547 -21.188 1 97.06 61 LYS B O 1
ATOM 2172 N N . HIS B 1 62 ? -5.945 5.441 -20.094 1 96.94 62 HIS B N 1
ATOM 2173 C CA . HIS B 1 62 ? -5.609 4.906 -18.781 1 96.94 62 HIS B CA 1
ATOM 2174 C C . HIS B 1 62 ? -6.605 3.834 -18.359 1 96.94 62 HIS B C 1
ATOM 2176 O O . HIS B 1 62 ? -7.707 3.754 -18.891 1 96.94 62 HIS B O 1
ATOM 2182 N N . TRP B 1 63 ? -6.152 2.973 -17.406 1 98.06 63 TRP B N 1
ATOM 2183 C CA . TRP B 1 63 ? -7 1.979 -16.75 1 98.06 63 TRP B CA 1
ATOM 2184 C C . TRP B 1 63 ? -7.625 1.044 -17.781 1 98.06 63 TRP B C 1
ATOM 2186 O O . TRP B 1 63 ? -8.82 0.747 -17.719 1 98.06 63 TRP B O 1
ATOM 2196 N N . SER B 1 64 ? -6.855 0.644 -18.75 1 98.25 64 SER B N 1
ATOM 2197 C CA . SER B 1 64 ? -7.41 -0.091 -19.891 1 98.25 64 SER B CA 1
ATOM 2198 C C . SER B 1 64 ? -6.844 -1.506 -19.953 1 98.25 64 SER B C 1
ATOM 2200 O O . SER B 1 64 ? -7.508 -2.42 -20.453 1 98.25 64 SER B O 1
ATOM 2202 N N . LYS B 1 65 ? -5.633 -1.706 -19.469 1 98.81 65 LYS B N 1
ATOM 2203 C CA . LYS B 1 65 ? -4.969 -2.99 -19.656 1 98.81 65 LYS B CA 1
ATOM 2204 C C . LYS B 1 65 ? -4.488 -3.572 -18.328 1 98.81 65 LYS B C 1
ATOM 2206 O O . LYS B 1 65 ? -4.16 -2.828 -17.406 1 98.81 65 LYS B O 1
ATOM 2211 N N . SER B 1 66 ? -4.48 -4.891 -18.328 1 98.81 66 SER B N 1
ATOM 2212 C CA . SER B 1 66 ? -3.969 -5.637 -17.172 1 98.81 66 SER B CA 1
ATOM 2213 C C . SER B 1 66 ? -2.514 -6.043 -17.391 1 98.81 66 SER B C 1
ATOM 2215 O O . SER B 1 66 ? -1.96 -5.848 -18.469 1 98.81 66 SER B O 1
ATOM 2217 N N . VAL B 1 67 ? -1.95 -6.574 -16.344 1 98.88 67 VAL B N 1
ATOM 2218 C CA . VAL B 1 67 ? -0.59 -7.098 -16.438 1 98.88 67 VAL B CA 1
ATOM 2219 C C . VAL B 1 67 ? -0.527 -8.203 -17.484 1 98.88 67 VAL B C 1
ATOM 2221 O O . VAL B 1 67 ? 0.477 -8.352 -18.188 1 98.88 67 VAL B O 1
ATOM 2224 N N . MET B 1 68 ? -1.532 -8.984 -17.578 1 98.75 68 MET B N 1
ATOM 2225 C CA . MET B 1 68 ? -1.582 -10.062 -18.562 1 98.75 68 MET B CA 1
ATOM 2226 C C . MET B 1 68 ? -1.677 -9.516 -19.984 1 98.75 68 MET B C 1
ATOM 2228 O O . MET B 1 68 ? -0.964 -9.969 -20.875 1 98.75 68 MET B O 1
ATOM 2232 N N . ASP B 1 69 ? -2.58 -8.523 -20.203 1 98.56 69 ASP B N 1
ATOM 2233 C CA . ASP B 1 69 ? -2.719 -7.906 -21.516 1 98.56 69 ASP B CA 1
ATOM 2234 C C . ASP B 1 69 ? -1.379 -7.363 -22.016 1 98.56 69 ASP B C 1
ATOM 2236 O O . ASP B 1 69 ? -1.062 -7.469 -23.203 1 98.56 69 ASP B O 1
ATOM 2240 N N . LYS B 1 70 ? -0.587 -6.793 -21.078 1 98.62 70 LYS B N 1
ATOM 2241 C CA . LYS B 1 70 ? 0.663 -6.129 -21.438 1 98.62 70 LYS B CA 1
ATOM 2242 C C . LYS B 1 70 ? 1.834 -7.105 -21.391 1 98.62 70 LYS B C 1
ATOM 2244 O O . LYS B 1 70 ? 2.945 -6.766 -21.797 1 98.62 70 LYS B O 1
ATOM 2249 N N . GLN B 1 71 ? 1.528 -8.328 -20.844 1 98.62 71 GLN B N 1
ATOM 2250 C CA . GLN B 1 71 ? 2.562 -9.344 -20.641 1 98.62 71 GLN B CA 1
ATOM 2251 C C . GLN B 1 71 ? 3.678 -8.812 -19.75 1 98.62 71 GLN B C 1
ATOM 2253 O O . GLN B 1 71 ? 4.859 -8.969 -20.062 1 98.62 71 GLN B O 1
ATOM 2258 N N . TYR B 1 72 ? 3.344 -8.094 -18.766 1 98.88 72 TYR B N 1
ATOM 2259 C CA . TYR B 1 72 ? 4.273 -7.578 -17.766 1 98.88 72 TYR B CA 1
ATOM 2260 C C . TYR B 1 72 ? 4.445 -8.562 -16.609 1 98.88 72 TYR B C 1
ATOM 2262 O O . TYR B 1 72 ? 3.834 -9.633 -16.609 1 98.88 72 TYR B O 1
ATOM 2270 N N . GLU B 1 73 ? 5.34 -8.242 -15.703 1 98.94 73 GLU B N 1
ATOM 2271 C CA . GLU B 1 73 ? 5.738 -9.188 -14.656 1 98.94 73 GLU B CA 1
ATOM 2272 C C . GLU B 1 73 ? 5.027 -8.891 -13.344 1 98.94 73 GLU B C 1
ATOM 2274 O O . GLU B 1 73 ? 4.555 -7.773 -13.125 1 98.94 73 GLU B O 1
ATOM 2279 N N . VAL B 1 74 ? 4.902 -9.922 -12.445 1 98.94 74 VAL B N 1
ATOM 2280 C CA . VAL B 1 74 ? 4.309 -9.797 -11.117 1 98.94 74 VAL B CA 1
ATOM 2281 C C . VAL B 1 74 ? 5.336 -10.18 -10.055 1 98.94 74 VAL B C 1
ATOM 2283 O O . VAL B 1 74 ? 5.945 -11.25 -10.117 1 98.94 74 VAL B O 1
ATOM 2286 N N . LEU B 1 75 ? 5.656 -9.297 -9.188 1 98.94 75 LEU B N 1
ATOM 2287 C CA . LEU B 1 75 ? 6.371 -9.617 -7.961 1 98.94 75 LEU B CA 1
ATOM 2288 C C . LEU B 1 75 ? 5.41 -9.734 -6.785 1 98.94 75 LEU B C 1
ATOM 2290 O O . LEU B 1 75 ? 4.805 -8.742 -6.371 1 98.94 75 LEU B O 1
ATOM 2294 N N . CYS B 1 76 ? 5.234 -10.914 -6.246 1 98.94 76 CYS B N 1
ATOM 2295 C CA . CYS B 1 76 ? 4.305 -11.172 -5.152 1 98.94 76 CYS B CA 1
ATOM 2296 C C . CYS B 1 76 ? 5.051 -11.375 -3.838 1 98.94 76 CYS B C 1
ATOM 2298 O O . CYS B 1 76 ? 5.93 -12.227 -3.746 1 98.94 76 CYS B O 1
ATOM 2300 N N . ILE B 1 77 ? 4.695 -10.586 -2.842 1 98.88 77 ILE B N 1
ATOM 2301 C CA . ILE B 1 77 ? 5.332 -10.617 -1.531 1 98.88 77 ILE B CA 1
ATOM 2302 C C . ILE B 1 77 ? 4.293 -10.938 -0.459 1 98.88 77 ILE B C 1
ATOM 2304 O O . ILE B 1 77 ? 3.252 -10.281 -0.384 1 98.88 77 ILE B O 1
ATOM 2308 N N . SER B 1 78 ? 4.566 -11.938 0.369 1 98.5 78 SER B N 1
ATOM 2309 C CA . SER B 1 78 ? 3.723 -12.172 1.534 1 98.5 78 SER B CA 1
ATOM 2310 C C . SER B 1 78 ? 3.791 -11.016 2.518 1 98.5 78 SER B C 1
ATOM 2312 O O . SER B 1 78 ? 4.879 -10.531 2.846 1 98.5 78 SER B O 1
ATOM 2314 N N . GLN B 1 79 ? 2.695 -10.578 2.977 1 98.56 79 GLN B N 1
ATOM 2315 C CA . GLN B 1 79 ? 2.613 -9.422 3.867 1 98.56 79 GLN B CA 1
ATOM 2316 C C . GLN B 1 79 ? 1.511 -9.602 4.906 1 98.56 79 GLN B C 1
ATOM 2318 O O . GLN B 1 79 ? 0.426 -9.031 4.773 1 98.56 79 GLN B O 1
ATOM 2323 N N . PHE B 1 80 ? 1.78 -10.195 6.004 1 98.19 80 PHE B N 1
ATOM 2324 C CA . PHE B 1 80 ? 0.774 -10.516 7.012 1 98.19 80 PHE B CA 1
ATOM 2325 C C . PHE B 1 80 ? 0.309 -9.25 7.723 1 98.19 80 PHE B C 1
ATOM 2327 O O . PHE B 1 80 ? -0.794 -9.211 8.273 1 98.19 80 PHE B O 1
ATOM 2334 N N . THR B 1 81 ? 1.143 -8.164 7.633 1 98.44 81 THR B N 1
ATOM 2335 C CA . THR B 1 81 ? 0.815 -6.953 8.367 1 98.44 81 THR B CA 1
ATOM 2336 C C . THR B 1 81 ? -0.422 -6.281 7.781 1 98.44 81 THR B C 1
ATOM 2338 O O . THR B 1 81 ? -0.999 -5.379 8.398 1 98.44 81 THR B O 1
ATOM 2341 N N . LEU B 1 82 ? -0.823 -6.734 6.617 1 98.5 82 LEU B N 1
ATOM 2342 C CA . LEU B 1 82 ? -2.062 -6.211 6.051 1 98.5 82 LEU B CA 1
ATOM 2343 C C . LEU B 1 82 ? -3.271 -6.719 6.828 1 98.5 82 LEU B C 1
ATOM 2345 O O . LEU B 1 82 ? -4.363 -6.156 6.727 1 98.5 82 LEU B O 1
ATOM 2349 N N . GLN B 1 83 ? -3.094 -7.836 7.551 1 97.88 83 GLN B N 1
ATOM 2350 C CA . GLN B 1 83 ? -4.125 -8.336 8.453 1 97.88 83 GLN B CA 1
ATOM 2351 C C . GLN B 1 83 ? -3.969 -7.742 9.852 1 97.88 83 GLN B C 1
ATOM 2353 O O . GLN B 1 83 ? -3.783 -8.477 10.82 1 97.88 83 GLN B O 1
ATOM 2358 N N . CYS B 1 84 ? -4.184 -6.418 9.859 1 96.44 84 CYS B N 1
ATOM 2359 C CA . CYS B 1 84 ? -3.881 -5.652 11.062 1 96.44 84 CYS B CA 1
ATOM 2360 C C . CYS B 1 84 ? -5.16 -5.125 11.711 1 96.44 84 CYS B C 1
ATOM 2362 O O . CYS B 1 84 ? -6.055 -4.637 11.016 1 96.44 84 CYS B O 1
ATOM 2364 N N . VAL B 1 85 ? -5.242 -5.289 13.031 1 94.62 85 VAL B N 1
ATOM 2365 C CA . VAL B 1 85 ? -6.164 -4.535 13.867 1 94.62 85 VAL B CA 1
ATOM 2366 C C . VAL B 1 85 ? -5.379 -3.623 14.812 1 94.62 85 VAL B C 1
ATOM 2368 O O . VAL B 1 85 ? -4.422 -4.059 15.453 1 94.62 85 VAL B O 1
ATOM 2371 N N . LEU B 1 86 ? -5.824 -2.387 14.852 1 94.31 86 LEU B N 1
ATOM 2372 C CA . LEU B 1 86 ? -5.082 -1.464 15.703 1 94.31 86 LEU B CA 1
ATOM 2373 C C . LEU B 1 86 ? -5.68 -1.424 17.109 1 94.31 86 LEU B C 1
ATOM 2375 O O . LEU B 1 86 ? -6.871 -1.156 17.266 1 94.31 86 LEU B O 1
ATOM 2379 N N . LYS B 1 87 ? -4.949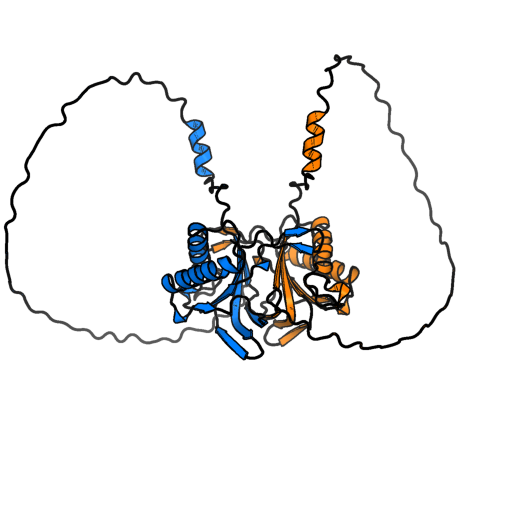 -1.777 18.047 1 93.69 87 LYS B N 1
ATOM 2380 C CA . LYS B 1 87 ? -5.246 -1.539 19.453 1 93.69 87 LYS B CA 1
ATOM 2381 C C . LYS B 1 87 ? -4.598 -0.247 19.938 1 93.69 87 LYS B C 1
ATOM 2383 O O . LYS B 1 87 ? -3.457 -0.257 20.406 1 93.69 87 LYS B O 1
ATOM 2388 N N . GLY B 1 88 ? -5.414 0.865 19.859 1 93.81 88 GLY B N 1
ATOM 2389 C CA . GLY B 1 88 ? -4.773 2.164 19.984 1 93.81 88 GLY B CA 1
ATOM 2390 C C . GLY B 1 88 ? -3.836 2.488 18.844 1 93.81 88 GLY B C 1
ATOM 2391 O O . GLY B 1 88 ? -4.281 2.715 17.719 1 93.81 88 GLY B O 1
ATOM 2392 N N . ASN B 1 89 ? -2.518 2.494 19.234 1 96.62 89 ASN B N 1
ATOM 2393 C CA . ASN B 1 89 ? -1.519 2.803 18.219 1 96.62 89 ASN B CA 1
ATOM 2394 C C . ASN B 1 89 ? -0.669 1.58 17.875 1 96.62 89 ASN B C 1
ATOM 2396 O O . ASN B 1 89 ? 0.176 1.635 16.984 1 96.62 89 ASN B O 1
ATOM 2400 N N . LYS B 1 90 ? -0.928 0.481 18.516 1 97.56 90 LYS B N 1
ATOM 2401 C CA . LYS B 1 90 ? -0.144 -0.735 18.312 1 97.56 90 LYS B CA 1
ATOM 2402 C C . LYS B 1 90 ? -0.846 -1.693 17.359 1 97.56 90 LYS B C 1
ATOM 2404 O O . LYS B 1 90 ? -2.006 -2.053 17.562 1 97.56 90 LYS B O 1
ATOM 2409 N N . PRO B 1 91 ? -0.145 -2.1 16.391 1 97.56 91 PRO B N 1
ATOM 2410 C CA . PRO B 1 91 ? -0.747 -3.102 15.5 1 97.56 91 PRO B CA 1
ATOM 2411 C C . PRO B 1 91 ? -0.845 -4.48 16.156 1 97.56 91 PRO B C 1
ATOM 2413 O O . PRO B 1 91 ? 0.048 -4.875 16.906 1 97.56 91 PRO B O 1
ATOM 2416 N N . ASP B 1 92 ? -1.919 -5.113 15.898 1 97.12 92 ASP B N 1
ATOM 2417 C CA . ASP B 1 92 ? -2.195 -6.504 16.25 1 97.12 92 ASP B CA 1
ATOM 2418 C C . ASP B 1 92 ? -2.52 -7.332 15.008 1 97.12 92 ASP B C 1
ATOM 2420 O O . ASP B 1 92 ? -3.256 -6.879 14.125 1 97.12 92 ASP B O 1
ATOM 2424 N N . PHE B 1 93 ? -2.002 -8.594 14.977 1 97.62 93 PHE B N 1
ATOM 2425 C CA . PHE B 1 93 ? -2.092 -9.367 13.742 1 97.62 93 PHE B CA 1
ATOM 2426 C C . PHE B 1 93 ? -2.785 -10.703 13.992 1 97.62 93 PHE B C 1
ATOM 2428 O O . PHE B 1 93 ? -2.484 -11.695 13.328 1 97.62 93 PHE B O 1
ATOM 2435 N N . HIS B 1 94 ? -3.65 -10.758 14.844 1 97.06 94 HIS B N 1
ATOM 2436 C CA . HIS B 1 94 ? -4.27 -12.016 15.242 1 97.06 94 HIS B CA 1
ATOM 2437 C C . HIS B 1 94 ? -5.195 -12.539 14.148 1 97.06 94 HIS B C 1
ATOM 2439 O O . HIS B 1 94 ? -5.594 -13.711 14.18 1 97.06 94 HIS B O 1
ATOM 2445 N N . LEU B 1 95 ? -5.574 -11.727 13.234 1 96.44 95 LEU B N 1
ATOM 2446 C CA . LEU B 1 95 ? -6.441 -12.141 12.141 1 96.44 95 LEU B CA 1
ATOM 2447 C C . LEU B 1 95 ? -5.629 -12.773 11.008 1 96.44 95 LEU B C 1
ATOM 2449 O O . LEU B 1 95 ? -6.195 -13.367 10.086 1 96.44 95 LEU B O 1
ATOM 2453 N N . ALA B 1 96 ? -4.355 -12.648 11.023 1 98 96 ALA B N 1
ATOM 2454 C CA . ALA B 1 96 ? -3.477 -13.234 10.008 1 98 96 ALA B CA 1
ATOM 2455 C C . ALA B 1 96 ? -3.348 -14.742 10.195 1 98 96 ALA B C 1
ATOM 2457 O O . ALA B 1 96 ? -3.293 -15.234 11.328 1 98 96 ALA B O 1
ATOM 2458 N N . MET B 1 97 ? -3.295 -15.445 9.109 1 97.75 97 MET B N 1
ATOM 2459 C CA . MET B 1 97 ? -3.006 -16.875 9.18 1 97.75 97 MET B CA 1
ATOM 2460 C C . MET B 1 97 ? -1.637 -17.125 9.805 1 97.75 97 MET B C 1
ATOM 2462 O O . MET B 1 97 ? -0.655 -16.469 9.43 1 97.75 97 MET B O 1
ATOM 2466 N N . PRO B 1 98 ? -1.56 -18.047 10.703 1 97 98 PRO B N 1
ATOM 2467 C CA . PRO B 1 98 ? -0.277 -18.328 11.352 1 97 98 PRO B CA 1
ATOM 2468 C C . PRO B 1 98 ? 0.792 -18.797 10.367 1 97 98 PRO B C 1
ATOM 2470 O O . PRO B 1 98 ? 0.474 -19.469 9.383 1 97 98 PRO B O 1
ATOM 2473 N N . THR B 1 99 ? 1.989 -18.516 10.695 1 94.94 99 THR B N 1
ATOM 2474 C CA . THR B 1 99 ? 3.141 -18.703 9.82 1 94.94 99 THR B CA 1
ATOM 2475 C C . THR B 1 99 ? 3.219 -20.156 9.336 1 94.94 99 THR B C 1
ATOM 2477 O O . THR B 1 99 ? 3.477 -20.406 8.156 1 94.94 99 THR B O 1
ATOM 2480 N N . GLU B 1 100 ? 2.975 -21.078 10.164 1 93.19 100 GLU B N 1
ATOM 2481 C CA . GLU B 1 100 ? 3.098 -22.5 9.844 1 93.19 100 GLU B CA 1
ATOM 2482 C C . GLU B 1 100 ? 2.129 -22.906 8.734 1 93.19 100 GLU B C 1
ATOM 2484 O O . GLU B 1 100 ? 2.461 -23.734 7.883 1 93.19 100 GLU B O 1
ATOM 2489 N N . GLN B 1 101 ? 1.022 -22.297 8.789 1 96.75 101 GLN B N 1
ATOM 2490 C CA . GLN B 1 101 ? 0.014 -22.594 7.773 1 96.75 101 GLN B CA 1
ATOM 2491 C C . GLN B 1 101 ? 0.126 -21.625 6.59 1 96.75 101 GLN B C 1
ATOM 2493 O O . GLN B 1 101 ? -0.17 -22 5.453 1 96.75 101 GLN B O 1
ATOM 2498 N N . ALA B 1 102 ? 0.535 -20.484 6.902 1 98.12 102 ALA B N 1
ATOM 2499 C CA . ALA B 1 102 ? 0.514 -19.406 5.922 1 98.12 102 ALA B CA 1
ATOM 2500 C C . ALA B 1 102 ? 1.484 -19.688 4.777 1 98.12 102 ALA B C 1
ATOM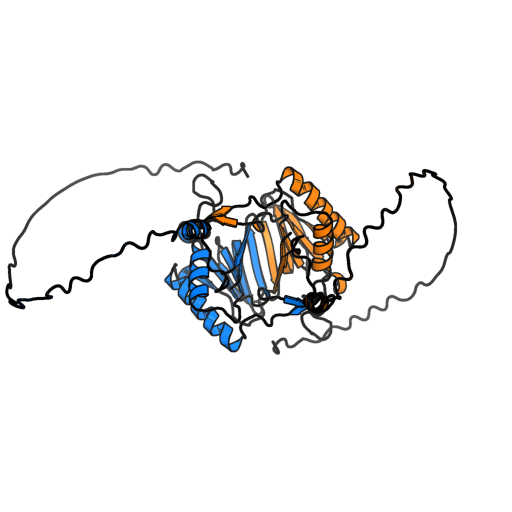 2502 O O . ALA B 1 102 ? 1.207 -19.359 3.625 1 98.12 102 ALA B O 1
ATOM 2503 N N . GLU B 1 103 ? 2.559 -20.281 5.059 1 97.88 103 GLU B N 1
ATOM 2504 C CA . GLU B 1 103 ? 3.555 -20.531 4.023 1 97.88 103 GLU B CA 1
ATOM 2505 C C . GLU B 1 103 ? 2.998 -21.453 2.941 1 97.88 103 GLU B C 1
ATOM 2507 O O . GLU B 1 103 ? 3.156 -21.188 1.748 1 97.88 103 GLU B O 1
ATOM 2512 N N . GLY B 1 104 ? 2.383 -22.547 3.402 1 98.31 104 GLY B N 1
ATOM 2513 C CA . GLY B 1 104 ? 1.763 -23.453 2.439 1 98.31 104 GLY B CA 1
ATOM 2514 C C . GLY B 1 104 ? 0.686 -22.781 1.608 1 98.31 104 GLY B C 1
ATOM 2515 O O . GLY B 1 104 ? 0.617 -22.969 0.394 1 98.31 104 GLY B O 1
ATOM 2516 N N . PHE B 1 105 ? -0.153 -22.031 2.283 1 98.56 105 PHE B N 1
ATOM 2517 C CA . PHE B 1 105 ? -1.221 -21.312 1.597 1 98.56 105 PHE B CA 1
ATOM 2518 C C . PHE B 1 105 ? -0.648 -20.328 0.59 1 98.56 105 PHE B C 1
ATOM 2520 O O . PHE B 1 105 ? -1.13 -20.234 -0.541 1 98.56 105 PHE B O 1
ATOM 2527 N N . TYR B 1 106 ? 0.381 -19.672 0.985 1 98.75 106 TYR B N 1
ATOM 2528 C CA . TYR B 1 106 ? 1.062 -18.719 0.12 1 98.75 106 TYR B CA 1
ATOM 2529 C C . TYR B 1 106 ? 1.65 -19.422 -1.103 1 98.75 106 TYR B C 1
ATOM 2531 O O . TYR B 1 106 ? 1.538 -18.906 -2.223 1 98.75 106 TYR B O 1
ATOM 2539 N N . ASN B 1 107 ? 2.213 -20.516 -0.923 1 98.62 107 ASN B N 1
ATOM 2540 C CA . ASN B 1 107 ? 2.754 -21.297 -2.037 1 98.62 107 ASN B CA 1
ATOM 2541 C C . ASN B 1 107 ? 1.657 -21.719 -3.01 1 98.62 107 ASN B C 1
ATOM 2543 O O . ASN B 1 107 ? 1.854 -21.688 -4.227 1 98.62 107 ASN B O 1
ATOM 2547 N N . SER B 1 108 ? 0.583 -22.125 -2.438 1 98.75 108 SER B N 1
ATOM 2548 C CA . SER B 1 108 ? -0.555 -22.453 -3.289 1 98.75 108 SER B CA 1
ATOM 2549 C C . SER B 1 108 ? -1.01 -21.25 -4.102 1 98.75 108 SER B C 1
ATOM 2551 O O . SER B 1 108 ? -1.389 -21.375 -5.266 1 98.75 108 SER B O 1
ATOM 2553 N N . PHE B 1 109 ? -1.023 -20.125 -3.471 1 98.88 109 PHE B N 1
ATOM 2554 C CA . PHE B 1 109 ? -1.374 -18.875 -4.148 1 98.88 109 PHE B CA 1
ATOM 2555 C C . PHE B 1 109 ? -0.437 -18.625 -5.32 1 98.88 109 PHE B C 1
ATOM 2557 O O . PHE B 1 109 ? -0.889 -18.328 -6.434 1 98.88 109 PHE B O 1
ATOM 2564 N N . LEU B 1 110 ? 0.842 -18.797 -5.117 1 98.81 110 LEU B N 1
ATOM 2565 C CA . LEU B 1 110 ? 1.845 -18.594 -6.156 1 98.81 110 LEU B CA 1
ATOM 2566 C C . LEU B 1 110 ? 1.653 -19.609 -7.289 1 98.81 110 LEU B C 1
ATOM 2568 O O . LEU B 1 110 ? 1.762 -19.25 -8.469 1 98.81 110 LEU B O 1
ATOM 2572 N N . GLU B 1 111 ? 1.421 -20.797 -6.906 1 98.75 111 GLU B N 1
ATOM 2573 C CA . GLU B 1 111 ? 1.192 -21.812 -7.914 1 98.75 111 GLU B CA 1
ATOM 2574 C C . GLU B 1 111 ? -0.013 -21.469 -8.789 1 98.75 111 GLU B C 1
ATOM 2576 O O . GLU B 1 111 ? 0.03 -21.641 -10.008 1 98.75 111 GLU B O 1
ATOM 2581 N N . GLN B 1 112 ? -1.057 -21.047 -8.141 1 98.81 112 GLN B N 1
ATOM 2582 C CA . GLN B 1 112 ? -2.248 -20.656 -8.891 1 98.81 112 GLN B CA 1
ATOM 2583 C C . GLN B 1 112 ? -1.957 -19.469 -9.812 1 98.81 112 GLN B C 1
ATOM 2585 O O . GLN B 1 112 ? -2.463 -19.422 -10.938 1 98.81 112 GLN B O 1
ATOM 2590 N N . LEU B 1 113 ? -1.186 -18.469 -9.344 1 98.81 113 LEU B N 1
ATOM 2591 C CA . LEU B 1 113 ? -0.759 -17.359 -10.195 1 98.81 113 LEU B CA 1
ATOM 2592 C C . LEU B 1 113 ? -0.035 -17.875 -11.438 1 98.81 113 LEU B C 1
ATOM 2594 O O . LEU B 1 113 ? -0.333 -17.469 -12.555 1 98.81 113 LEU B O 1
ATOM 2598 N N . ARG B 1 114 ? 0.887 -18.797 -11.227 1 98.81 114 ARG B N 1
ATOM 2599 C CA . ARG B 1 114 ? 1.717 -19.328 -12.297 1 98.81 114 ARG B CA 1
ATOM 2600 C C . ARG B 1 114 ? 0.879 -20.141 -13.289 1 98.81 114 ARG B C 1
ATOM 2602 O O . ARG B 1 114 ? 1.119 -20.094 -14.5 1 98.81 114 ARG B O 1
ATOM 2609 N N . LYS B 1 115 ? -0.072 -20.828 -12.797 1 98.5 115 LYS B N 1
ATOM 2610 C CA . LYS B 1 115 ? -0.946 -21.641 -13.648 1 98.5 115 LYS B CA 1
ATOM 2611 C C . LYS B 1 115 ? -1.854 -20.75 -14.492 1 98.5 115 LYS B C 1
ATOM 2613 O O . LYS B 1 115 ? -2.135 -21.078 -15.656 1 98.5 115 LYS B O 1
ATOM 2618 N N . THR B 1 116 ? -2.322 -19.703 -13.891 1 98.62 116 THR B N 1
ATOM 2619 C CA . THR B 1 116 ? -3.291 -18.844 -14.555 1 98.62 116 THR B CA 1
ATOM 2620 C C . THR B 1 116 ? -2.592 -17.875 -15.516 1 98.62 116 THR B C 1
ATOM 2622 O O . THR B 1 116 ? -3.201 -17.406 -16.469 1 98.62 116 THR B O 1
ATOM 2625 N N . TYR B 1 117 ? -1.357 -17.578 -15.242 1 98.56 117 TYR B N 1
ATOM 2626 C CA . TYR B 1 117 ? -0.556 -16.672 -16.047 1 98.56 117 TYR B CA 1
ATOM 2627 C C . TYR B 1 117 ? 0.661 -17.375 -16.625 1 98.56 117 TYR B C 1
ATOM 2629 O O . TYR B 1 117 ? 0.556 -18.5 -17.109 1 98.56 117 TYR B O 1
ATOM 2637 N N . ARG B 1 118 ? 1.784 -16.766 -16.781 1 98.06 118 ARG B N 1
ATOM 2638 C CA . ARG B 1 118 ? 3.045 -17.344 -17.234 1 98.06 118 ARG B CA 1
ATOM 2639 C C . ARG B 1 118 ? 4.035 -17.469 -16.078 1 98.06 118 ARG B C 1
ATOM 2641 O O . ARG B 1 118 ? 4.41 -16.469 -15.469 1 98.06 118 ARG B O 1
ATOM 2648 N N . PRO B 1 119 ? 4.457 -18.672 -15.82 1 98.5 119 PRO B N 1
ATOM 2649 C CA . PRO B 1 119 ? 5.301 -18.906 -14.641 1 98.5 119 PRO B CA 1
ATOM 2650 C C . PRO B 1 119 ? 6.551 -18.016 -14.633 1 98.5 119 PRO B C 1
ATOM 2652 O O . PRO B 1 119 ? 6.988 -17.578 -13.57 1 98.5 119 PRO B O 1
ATOM 2655 N N . GLU B 1 120 ? 7.148 -17.75 -15.789 1 98.31 120 GLU B N 1
ATOM 2656 C CA . GLU B 1 120 ? 8.406 -17.016 -15.852 1 98.31 120 GLU B CA 1
ATOM 2657 C C . GLU B 1 120 ? 8.203 -15.547 -15.508 1 98.31 120 GLU B C 1
ATOM 2659 O O . GLU B 1 120 ? 9.164 -14.836 -15.219 1 98.31 120 GLU B O 1
ATOM 2664 N N . LEU B 1 121 ? 6.945 -15.102 -15.523 1 98.81 121 LEU B N 1
ATOM 2665 C CA . LEU B 1 121 ? 6.652 -13.695 -15.273 1 98.81 121 LEU B CA 1
ATOM 2666 C C . LEU B 1 121 ? 6.176 -13.484 -13.836 1 98.81 121 LEU B C 1
ATOM 2668 O O . LEU B 1 121 ? 5.863 -12.359 -13.445 1 98.81 121 LEU B O 1
ATOM 2672 N N . ILE B 1 122 ? 6.145 -14.562 -13.078 1 98.94 122 ILE B N 1
ATOM 2673 C CA . ILE B 1 122 ? 5.766 -14.516 -11.672 1 98.94 122 ILE B CA 1
ATOM 2674 C C . ILE B 1 122 ? 7.012 -14.664 -10.797 1 98.94 122 ILE B C 1
ATOM 2676 O O . ILE B 1 122 ? 7.695 -15.688 -10.852 1 98.94 122 ILE B O 1
ATOM 2680 N N . LYS B 1 123 ? 7.332 -13.594 -10.078 1 98.88 123 LYS B N 1
ATOM 2681 C CA . LYS B 1 123 ? 8.445 -13.602 -9.125 1 98.88 123 LYS B CA 1
ATOM 2682 C C . LYS B 1 123 ? 7.941 -13.438 -7.695 1 98.88 123 LYS B C 1
ATOM 2684 O O . LYS B 1 123 ? 6.828 -12.953 -7.473 1 98.88 123 LYS B O 1
ATOM 2689 N N . ASP B 1 124 ? 8.711 -13.891 -6.75 1 98.62 124 ASP B N 1
ATOM 2690 C CA . ASP B 1 124 ? 8.328 -13.773 -5.344 1 98.62 124 ASP B CA 1
ATOM 2691 C C . ASP B 1 124 ? 9.547 -13.469 -4.473 1 98.62 124 ASP B C 1
ATOM 2693 O O . ASP B 1 124 ? 10.648 -13.266 -4.984 1 98.62 124 ASP B O 1
ATOM 2697 N N . GLY B 1 125 ? 9.328 -13.234 -3.191 1 98.12 125 GLY B N 1
ATOM 2698 C CA . GLY B 1 125 ? 10.383 -13.055 -2.207 1 98.12 125 GLY B CA 1
ATOM 2699 C C . GLY B 1 125 ? 10.734 -14.344 -1.475 1 98.12 125 GLY B C 1
ATOM 2700 O O . GLY B 1 125 ? 10.773 -15.414 -2.078 1 98.12 125 GLY B O 1
ATOM 2701 N N . LYS B 1 126 ? 11.102 -14.172 -0.259 1 98 126 LYS B N 1
ATOM 2702 C CA . LYS B 1 126 ? 11.383 -15.281 0.646 1 98 126 LYS B CA 1
ATOM 2703 C C . LYS B 1 126 ? 10.453 -15.25 1.859 1 98 126 LYS B C 1
ATOM 2705 O O . LYS B 1 126 ? 10.609 -14.398 2.74 1 98 126 LYS B O 1
ATOM 2710 N N . PHE B 1 127 ? 9.57 -16.234 1.933 1 97.62 127 PHE B N 1
ATOM 2711 C CA . PHE B 1 127 ? 8.547 -16.266 2.967 1 97.62 127 PHE B CA 1
ATOM 2712 C C . PHE B 1 127 ? 9.172 -16.297 4.355 1 97.62 127 PHE B C 1
ATOM 2714 O O . PHE B 1 127 ? 10.07 -17.094 4.613 1 97.62 127 PHE B O 1
ATOM 2721 N N . GLY B 1 128 ? 8.758 -15.375 5.164 1 94.69 128 GLY B N 1
ATOM 2722 C CA . GLY B 1 128 ? 9.172 -15.375 6.555 1 94.69 128 GLY B CA 1
ATOM 2723 C C . GLY B 1 128 ? 10.492 -14.664 6.785 1 94.69 128 GLY B C 1
ATOM 2724 O O . GLY B 1 128 ? 10.867 -14.398 7.93 1 94.69 128 GLY B O 1
ATOM 2725 N N . ALA B 1 129 ? 11.18 -14.258 5.773 1 96.62 129 ALA B N 1
ATOM 2726 C CA . ALA B 1 129 ? 12.492 -13.633 5.902 1 96.62 129 ALA B CA 1
ATOM 2727 C C . ALA B 1 129 ? 12.367 -12.117 6.027 1 96.62 129 ALA B C 1
ATOM 2729 O O . ALA B 1 129 ? 11.406 -11.523 5.535 1 96.62 129 ALA B O 1
ATOM 2730 N N . TYR B 1 130 ? 13.359 -11.539 6.77 1 97.75 130 TYR B N 1
ATOM 2731 C CA . TYR B 1 130 ? 13.547 -10.094 6.703 1 97.75 130 TYR B CA 1
ATOM 2732 C C . TYR B 1 130 ? 14.031 -9.672 5.32 1 97.75 130 TYR B C 1
ATOM 2734 O O . TYR B 1 130 ? 15.078 -10.125 4.855 1 97.75 130 TYR B O 1
ATOM 2742 N N . MET B 1 131 ? 13.258 -8.797 4.676 1 98.38 131 MET B N 1
ATOM 2743 C CA . MET B 1 131 ? 13.508 -8.406 3.293 1 98.38 131 MET B CA 1
ATOM 2744 C C . MET B 1 131 ? 13.492 -6.887 3.146 1 98.38 131 MET B C 1
ATOM 2746 O O . MET B 1 131 ? 12.758 -6.199 3.861 1 98.38 131 MET B O 1
ATOM 2750 N N . GLN B 1 132 ? 14.328 -6.43 2.301 1 98.81 132 GLN B N 1
ATOM 2751 C CA . GLN B 1 132 ? 14.133 -5.117 1.697 1 98.81 132 GLN B CA 1
ATOM 2752 C C . GLN B 1 132 ? 13.438 -5.227 0.346 1 98.81 132 GLN B C 1
ATOM 2754 O O . GLN B 1 132 ? 13.938 -5.887 -0.565 1 98.81 132 GLN B O 1
ATOM 2759 N N . VAL B 1 133 ? 12.25 -4.695 0.246 1 98.94 133 VAL B N 1
ATOM 2760 C CA . VAL B 1 133 ? 11.516 -4.695 -1.013 1 98.94 133 VAL B CA 1
ATOM 2761 C C . VAL B 1 133 ? 11.625 -3.326 -1.677 1 98.94 133 VAL B C 1
ATOM 2763 O O . VAL B 1 133 ? 11.117 -2.332 -1.148 1 98.94 133 VAL B O 1
ATOM 2766 N N . HIS B 1 134 ? 12.32 -3.252 -2.77 1 98.94 134 HIS B N 1
ATOM 2767 C CA . HIS B 1 134 ? 12.484 -2.029 -3.545 1 98.94 134 HIS 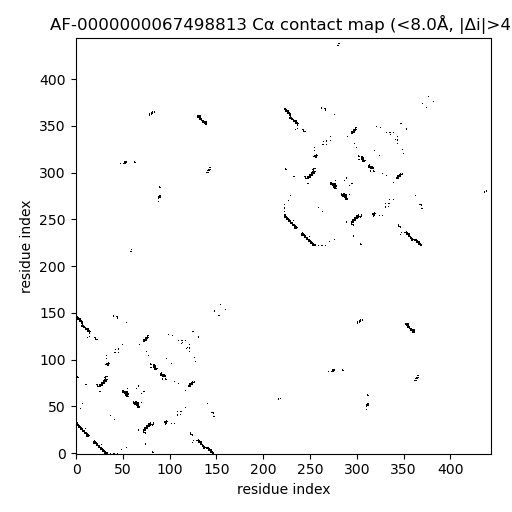B CA 1
ATOM 2768 C C . HIS B 1 134 ? 11.359 -1.857 -4.555 1 98.94 134 HIS B C 1
ATOM 2770 O O . HIS B 1 134 ? 11.211 -2.67 -5.473 1 98.94 134 HIS B O 1
ATOM 2776 N N . ILE B 1 135 ? 10.609 -0.837 -4.352 1 98.94 135 ILE B N 1
ATOM 2777 C CA . ILE B 1 135 ? 9.453 -0.581 -5.199 1 98.94 135 ILE B CA 1
ATOM 2778 C C . ILE B 1 135 ? 9.602 0.771 -5.891 1 98.94 135 ILE B C 1
ATOM 2780 O O . ILE B 1 135 ? 9.695 1.809 -5.23 1 98.94 135 ILE B O 1
ATOM 2784 N N . GLN B 1 136 ? 9.75 0.762 -7.148 1 98.94 136 GLN B N 1
ATOM 2785 C CA . GLN B 1 136 ? 9.602 1.997 -7.91 1 98.94 136 GLN B CA 1
ATOM 2786 C C . GLN B 1 136 ? 8.18 2.143 -8.453 1 98.94 136 GLN B C 1
ATOM 2788 O O . GLN B 1 136 ? 7.883 1.686 -9.555 1 98.94 136 GLN B O 1
ATOM 2793 N N . ASN B 1 137 ? 7.328 2.785 -7.648 1 98.94 137 ASN B N 1
ATOM 2794 C CA . ASN B 1 137 ? 5.906 2.959 -7.922 1 98.94 137 ASN B CA 1
ATOM 2795 C C . ASN B 1 137 ? 5.668 3.994 -9.016 1 98.94 137 ASN B C 1
ATOM 2797 O O . ASN B 1 137 ? 5.98 5.172 -8.844 1 98.94 137 ASN B O 1
ATOM 2801 N N . ASP B 1 138 ? 5.07 3.521 -10.125 1 98.88 138 ASP B N 1
ATOM 2802 C CA . ASP B 1 138 ? 4.895 4.305 -11.344 1 98.88 138 ASP B CA 1
ATOM 2803 C C . ASP B 1 138 ? 3.553 5.035 -11.336 1 98.88 138 ASP B C 1
ATOM 2805 O O . ASP B 1 138 ? 2.496 4.402 -11.273 1 98.88 138 ASP B O 1
ATOM 2809 N N . GLY B 1 139 ? 3.605 6.418 -11.242 1 98.25 139 GLY B N 1
ATOM 2810 C CA . GLY B 1 139 ? 2.367 7.184 -11.266 1 98.25 139 GLY B CA 1
ATOM 2811 C C . GLY B 1 139 ? 2.354 8.328 -10.266 1 98.25 139 GLY B C 1
ATOM 2812 O O . GLY B 1 139 ? 2.387 9.5 -10.656 1 98.25 139 GLY B O 1
ATOM 2813 N N . PRO B 1 140 ? 2.283 7.789 -8.898 1 98.56 140 PRO B N 1
ATOM 2814 C CA . PRO B 1 140 ? 2.141 6.391 -8.484 1 98.56 140 PRO B CA 1
ATOM 2815 C C . PRO B 1 140 ? 0.699 5.895 -8.57 1 98.56 140 PRO B C 1
ATOM 2817 O O . PRO B 1 140 ? -0.237 6.699 -8.516 1 98.56 140 PRO B O 1
ATOM 2820 N N . VAL B 1 141 ? 0.542 4.582 -8.773 1 98.88 141 VAL B N 1
ATOM 2821 C CA . VAL B 1 141 ? -0.739 3.885 -8.75 1 98.88 141 VAL B CA 1
ATOM 2822 C C . VAL B 1 141 ? -0.7 2.764 -7.711 1 98.88 141 VAL B C 1
ATOM 2824 O O . VAL B 1 141 ? 0.149 1.872 -7.785 1 98.88 141 VAL B O 1
ATOM 2827 N N . THR B 1 142 ? -1.553 2.812 -6.738 1 98.88 142 THR B N 1
ATOM 2828 C CA . THR B 1 142 ? -1.724 1.796 -5.703 1 98.88 142 THR B CA 1
ATOM 2829 C C . THR B 1 142 ? -3.201 1.467 -5.508 1 98.88 142 THR B C 1
ATOM 2831 O O . THR B 1 142 ? -4.02 2.363 -5.293 1 98.88 142 THR B O 1
ATOM 2834 N N . ILE B 1 143 ? -3.541 0.199 -5.613 1 98.75 143 ILE B N 1
ATOM 2835 C CA . ILE B 1 143 ? -4.914 -0.276 -5.473 1 98.75 143 ILE B CA 1
ATOM 2836 C C . ILE B 1 143 ? -4.996 -1.272 -4.316 1 98.75 143 ILE B C 1
ATOM 2838 O O . ILE B 1 143 ? -4.133 -2.145 -4.176 1 98.75 143 ILE B O 1
ATOM 2842 N N . GLU B 1 144 ? -5.945 -1.071 -3.508 1 98.06 144 GLU B N 1
ATOM 2843 C CA . GLU B 1 144 ? -6.242 -2.043 -2.459 1 98.06 144 GLU B CA 1
ATOM 2844 C C . GLU B 1 144 ? -7.324 -3.021 -2.902 1 98.06 144 GLU B C 1
ATOM 2846 O O . GLU B 1 144 ? -8.367 -2.609 -3.41 1 98.06 144 GLU B O 1
ATOM 2851 N N . LEU B 1 145 ? -7.051 -4.309 -2.691 1 97.94 145 LEU B N 1
ATOM 2852 C CA . LEU B 1 145 ? -8.016 -5.363 -2.971 1 97.94 145 LEU B CA 1
ATOM 2853 C C . LEU B 1 145 ? -8.352 -6.145 -1.703 1 97.94 145 LEU B C 1
ATOM 2855 O O . LEU B 1 145 ? -7.473 -6.406 -0.88 1 97.94 145 LEU B O 1
ATOM 2859 N N . GLU B 1 146 ? -9.578 -6.465 -1.568 1 95.38 146 GLU B N 1
ATOM 2860 C CA . GLU B 1 146 ? -10.031 -7.301 -0.461 1 95.38 146 GLU B CA 1
ATOM 2861 C C . GLU B 1 146 ? -11.086 -8.305 -0.922 1 95.38 146 GLU B C 1
ATOM 2863 O O . GLU B 1 146 ? -12.039 -7.941 -1.61 1 95.38 146 GLU B O 1
ATOM 2868 N N . SER B 1 147 ? -10.828 -9.547 -0.556 1 91.38 147 SER B N 1
ATOM 2869 C CA . SER B 1 147 ? -11.812 -10.562 -0.916 1 91.38 147 SER B CA 1
ATOM 2870 C C . SER B 1 147 ? -13.102 -10.391 -0.124 1 91.38 147 SER B C 1
ATOM 2872 O O . SER B 1 147 ? -13.07 -10.023 1.053 1 91.38 147 SER B O 1
ATOM 2874 N N . PRO B 1 148 ? -14.258 -10.578 -0.786 1 80.81 148 PRO B N 1
ATOM 2875 C CA . PRO B 1 148 ? -15.539 -10.461 -0.077 1 80.81 148 PRO B CA 1
ATOM 2876 C C . PRO B 1 148 ? -15.656 -11.453 1.081 1 80.81 148 PRO B C 1
ATOM 2878 O O . PRO B 1 148 ? -15.117 -12.562 1.011 1 80.81 148 PRO B O 1
ATOM 2881 N N . ALA B 1 149 ? -16.062 -10.922 2.213 1 62.47 149 ALA B N 1
ATOM 2882 C CA . ALA B 1 149 ? -16.281 -11.805 3.357 1 62.47 149 ALA B CA 1
ATOM 2883 C C . ALA B 1 149 ? -17.328 -12.859 3.047 1 62.47 149 ALA B C 1
ATOM 2885 O O . ALA B 1 149 ? -18.203 -12.641 2.205 1 62.47 149 ALA B O 1
ATOM 2886 N N . LEU B 1 150 ? -17.125 -14.141 3.285 1 52.66 150 LEU B N 1
ATOM 2887 C CA . LEU B 1 150 ? -18.109 -15.188 3.051 1 52.66 150 LEU B CA 1
ATOM 2888 C C . LEU B 1 150 ? -19.531 -14.648 3.203 1 52.66 150 LEU B C 1
ATOM 2890 O O . LEU B 1 150 ? -20.422 -15.008 2.438 1 52.66 150 LEU B O 1
ATOM 2894 N N . GLY B 1 151 ? -20.016 -14.203 4.441 1 42.25 151 GLY B N 1
ATOM 2895 C CA . GLY B 1 151 ? -21.422 -13.914 4.664 1 42.25 151 GLY B CA 1
ATOM 2896 C C . GLY B 1 151 ? -21.938 -12.75 3.844 1 42.25 151 GLY B C 1
ATOM 2897 O O . GLY B 1 151 ? -23.109 -12.406 3.912 1 42.25 151 GLY B O 1
ATOM 2898 N N . ALA B 1 152 ? -21.156 -11.797 3.703 1 38.97 152 ALA B N 1
ATOM 2899 C CA . ALA B 1 152 ? -21.75 -10.727 2.912 1 38.97 152 ALA B CA 1
ATOM 2900 C C . ALA B 1 152 ? -21.891 -11.133 1.449 1 38.97 152 ALA B C 1
ATOM 2902 O O . ALA B 1 152 ? -20.922 -11.07 0.686 1 38.97 152 ALA B O 1
ATOM 2903 N N . ALA B 1 153 ? -22.359 -12.25 1.111 1 34.41 153 ALA B N 1
ATOM 2904 C CA . ALA B 1 153 ? -22.844 -12.57 -0.226 1 34.41 153 ALA B CA 1
ATOM 2905 C C . ALA B 1 153 ? -23.328 -11.32 -0.954 1 34.41 153 ALA B C 1
ATOM 2907 O O . ALA B 1 153 ? -24 -10.469 -0.366 1 34.41 153 ALA B O 1
ATOM 2908 N N . THR B 1 154 ? -22.641 -10.828 -1.895 1 36.66 154 THR B N 1
ATOM 2909 C CA . THR B 1 154 ? -23.109 -9.766 -2.777 1 36.66 154 THR B CA 1
ATOM 2910 C C . THR B 1 154 ? -24.625 -9.844 -2.971 1 36.66 154 THR B C 1
ATOM 2912 O O . THR B 1 154 ? -25.125 -10.805 -3.559 1 36.66 154 THR B O 1
ATOM 2915 N N . SER B 1 155 ? -25.359 -9.555 -2.035 1 32.28 155 SER B N 1
ATOM 2916 C CA . SER B 1 155 ? -26.75 -9.273 -2.414 1 32.28 155 SER B CA 1
ATOM 2917 C C . SER B 1 155 ? -26.812 -8.32 -3.604 1 32.28 155 SER B C 1
ATOM 2919 O O . SER B 1 155 ? -26.219 -7.238 -3.57 1 32.28 155 SER B O 1
ATOM 2921 N N . ASP B 1 156 ? -26.656 -8.781 -4.77 1 34.38 156 ASP B N 1
ATOM 2922 C CA . ASP B 1 156 ? -27.109 -7.93 -5.863 1 34.38 156 ASP B CA 1
ATOM 2923 C C . ASP B 1 156 ? -28.25 -7.016 -5.418 1 34.38 156 ASP B C 1
ATOM 2925 O O . ASP B 1 156 ? -29.25 -7.484 -4.887 1 34.38 156 ASP B O 1
ATOM 2929 N N . PRO B 1 157 ? -27.953 -5.773 -5 1 34.28 157 PRO B N 1
ATOM 2930 C CA . PRO B 1 157 ? -29.062 -4.914 -4.574 1 34.28 157 PRO B CA 1
ATOM 2931 C C . PRO B 1 157 ? -30.344 -5.188 -5.348 1 34.28 157 PRO B C 1
ATOM 2933 O O . PRO B 1 157 ? -31.406 -4.668 -4.992 1 34.28 157 PRO B O 1
ATOM 2936 N N . LYS B 1 158 ? -30.094 -5.59 -6.641 1 31.42 158 LYS B N 1
ATOM 2937 C CA . LYS B 1 158 ? -31.391 -5.727 -7.316 1 31.42 158 LYS B CA 1
ATOM 2938 C C . LYS B 1 158 ? -32.219 -6.828 -6.676 1 31.42 158 LYS B C 1
ATOM 2940 O O . LYS B 1 158 ? -33.438 -6.941 -6.949 1 31.42 158 LYS B O 1
ATOM 2945 N N . GLN B 1 159 ? -31.406 -7.828 -6.281 1 28.8 159 GLN B N 1
ATOM 2946 C CA . GLN B 1 159 ? -32.312 -8.953 -6.047 1 28.8 159 GLN B CA 1
ATOM 2947 C C . GLN B 1 159 ? -33.062 -8.773 -4.742 1 28.8 159 GLN B C 1
ATOM 2949 O O . GLN B 1 159 ? -33.875 -9.641 -4.363 1 28.8 159 GLN B O 1
ATOM 2954 N N . LEU B 1 160 ? -32.5 -7.895 -3.85 1 31.48 160 LEU B N 1
ATOM 2955 C CA . LEU B 1 160 ? -33.344 -7.852 -2.652 1 31.48 160 LEU B CA 1
ATOM 2956 C C . LEU B 1 160 ? -34.719 -7.297 -2.971 1 31.48 160 LEU B C 1
ATOM 2958 O O . LEU B 1 160 ? -35.594 -7.277 -2.105 1 31.48 160 LEU B O 1
ATOM 2962 N N . GLN B 1 161 ? -34.594 -6.383 -4.035 1 26.53 161 GLN B N 1
ATOM 2963 C CA . GLN B 1 161 ? -35.906 -5.762 -4.156 1 26.53 161 GLN B CA 1
ATOM 2964 C C . GLN B 1 161 ? -37 -6.805 -4.438 1 26.53 161 GLN B C 1
ATOM 2966 O O . GLN B 1 161 ? -38.188 -6.492 -4.41 1 26.53 161 GLN B O 1
ATOM 2971 N N . VAL B 1 162 ? -36.406 -7.75 -5.195 1 26.27 162 VAL B N 1
ATOM 2972 C CA . VAL B 1 162 ? -37.594 -8.359 -5.832 1 26.27 162 VAL B CA 1
ATOM 2973 C C . VAL B 1 162 ? -38.406 -9.094 -4.785 1 26.27 162 VAL B C 1
ATOM 2975 O O . VAL B 1 162 ? -39.625 -9.281 -4.961 1 26.27 162 VAL B O 1
ATOM 2978 N N . LEU B 1 163 ? -37.469 -9.672 -3.943 1 26.05 163 LEU B N 1
ATOM 2979 C CA . LEU B 1 163 ? -38.281 -10.781 -3.438 1 26.05 163 LEU B CA 1
ATOM 2980 C C . LEU B 1 163 ? -39.375 -10.281 -2.533 1 26.05 163 LEU B C 1
ATOM 2982 O O . LEU B 1 163 ? -40.219 -11.062 -2.084 1 26.05 163 LEU B O 1
ATOM 2986 N N . LEU B 1 164 ? -39 -9 -2.117 1 26.3 164 LEU B N 1
ATOM 2987 C CA . LEU B 1 164 ? -40 -8.766 -1.055 1 26.3 164 LEU B CA 1
ATOM 2988 C C . LEU B 1 164 ? -41.406 -8.828 -1.6 1 26.3 164 LEU B C 1
ATOM 2990 O O . LEU B 1 164 ? -42.375 -8.688 -0.845 1 26.3 164 LEU B O 1
ATOM 2994 N N . VAL B 1 165 ? -41.312 -8.531 -2.932 1 25.17 165 VAL B N 1
ATOM 2995 C CA . VAL B 1 165 ? -42.688 -8.211 -3.244 1 25.17 165 VAL B CA 1
ATOM 2996 C C . VAL B 1 165 ? -43.562 -9.453 -3.084 1 25.17 165 VAL B C 1
ATOM 2998 O O . VAL B 1 165 ? -44.781 -9.422 -3.352 1 25.17 165 VAL B O 1
ATOM 3001 N N . VAL B 1 166 ? -42.719 -10.516 -3.281 1 22.66 166 VAL B N 1
ATOM 3002 C CA . VAL B 1 166 ? -43.531 -11.586 -3.828 1 22.66 166 VAL B CA 1
ATOM 3003 C C . VAL B 1 166 ? -44.75 -11.797 -2.943 1 22.66 166 VAL B C 1
ATOM 3005 O O . VAL B 1 166 ? -45.906 -11.812 -3.434 1 22.66 166 VAL B O 1
ATOM 3008 N N . ALA B 1 167 ? -44.438 -12.727 -2.078 1 22.02 167 ALA B N 1
ATOM 3009 C CA . ALA B 1 167 ? -45.312 -13.859 -1.804 1 22.02 167 ALA B CA 1
ATOM 3010 C C . ALA B 1 167 ? -46.469 -13.461 -0.883 1 22.02 167 ALA B C 1
ATOM 3012 O O . ALA B 1 167 ? -46.281 -13.375 0.335 1 22.02 167 ALA B O 1
ATOM 3013 N N . CYS B 1 168 ? -46.844 -12.188 -0.956 1 20.27 168 CYS B N 1
ATOM 3014 C CA . CYS B 1 168 ? -47.969 -12.023 -0.036 1 20.27 168 CYS B CA 1
ATOM 3015 C C . CYS B 1 168 ? -49 -13.125 -0.238 1 20.27 168 CYS B C 1
ATOM 3017 O O . CYS B 1 168 ? -49.938 -12.961 -1.025 1 20.27 168 CYS B O 1
ATOM 3019 N N . GLY B 1 169 ? -48.5 -14.133 -0.901 1 20.42 169 GLY B N 1
ATOM 3020 C CA . GLY B 1 169 ? -49.438 -15.188 -1.241 1 20.42 169 GLY B CA 1
ATOM 3021 C C . GLY B 1 169 ? -50.344 -15.562 -0.091 1 20.42 169 GLY B C 1
ATOM 3022 O O . GLY B 1 169 ? -50 -15.367 1.076 1 20.42 169 GLY B O 1
ATOM 3023 N N . THR B 1 170 ? -51.625 -15.508 -0.41 1 23.81 170 THR B N 1
ATOM 3024 C CA . THR B 1 170 ? -52.781 -15.969 0.383 1 23.81 170 THR B CA 1
ATOM 3025 C C . THR B 1 170 ? -52.469 -17.312 1.038 1 23.81 170 THR B C 1
ATOM 3027 O O . THR B 1 170 ? -51.938 -18.219 0.389 1 23.81 170 THR B O 1
ATOM 3030 N N . LEU B 1 171 ? -52.094 -17.266 2.326 1 23.16 171 LEU B N 1
ATOM 3031 C CA . LEU B 1 171 ? -51.844 -18.359 3.254 1 23.16 171 LEU B CA 1
ATOM 3032 C C . LEU B 1 171 ? -52.812 -19.516 3.018 1 23.16 171 LEU B C 1
ATOM 3034 O O . LEU B 1 171 ? -54 -19.391 3.279 1 23.16 171 LEU B O 1
ATOM 3038 N N . PRO B 1 172 ? -52.812 -20 1.711 1 20.25 172 PRO B N 1
ATOM 3039 C CA . PRO B 1 172 ? -53.781 -21.094 1.812 1 20.25 172 PRO B CA 1
ATOM 3040 C C . PRO B 1 172 ? -53.469 -22.062 2.959 1 20.25 172 PRO B C 1
ATOM 3042 O O . PRO B 1 172 ? -52.312 -22.125 3.42 1 20.25 172 PRO B O 1
ATOM 3045 N N . GLN B 1 173 ? -54.531 -22.484 3.586 1 17.28 173 GLN B N 1
ATOM 3046 C CA . GLN B 1 173 ? -54.719 -23.375 4.73 1 17.28 173 GLN B CA 1
ATOM 3047 C C . GLN B 1 173 ? -53.906 -24.641 4.582 1 17.28 173 GLN B C 1
ATOM 3049 O O . GLN B 1 173 ? -53.531 -25.016 3.469 1 17.28 173 GLN B O 1
ATOM 3054 N N . ARG B 1 174 ? -53.562 -25.25 5.699 1 17.95 174 ARG B N 1
ATOM 3055 C CA . ARG B 1 174 ? -52.75 -26.219 6.438 1 17.95 174 ARG B CA 1
ATOM 3056 C C . ARG B 1 174 ? -52.906 -27.625 5.844 1 17.95 174 ARG B C 1
ATOM 3058 O O . ARG B 1 174 ? -52.281 -28.578 6.309 1 17.95 174 ARG B O 1
ATOM 3065 N N . GLY B 1 175 ? -53.438 -27.828 4.551 1 17.86 175 GLY B N 1
ATOM 3066 C CA . GLY B 1 175 ? -53.812 -29.203 4.832 1 17.86 175 GLY B CA 1
ATOM 3067 C C . GLY B 1 175 ? -52.594 -30.109 4.98 1 17.86 175 GLY B C 1
ATOM 3068 O O . GLY B 1 175 ? -51.531 -29.859 4.383 1 17.86 175 GLY B O 1
ATOM 3069 N N . LEU B 1 176 ? -52.375 -30.766 6.066 1 20.27 176 LEU B N 1
ATOM 3070 C CA . LEU B 1 176 ? -51.5 -31.703 6.746 1 20.27 176 LEU B CA 1
ATOM 3071 C C . LEU B 1 176 ? -51.188 -32.906 5.859 1 20.27 176 LEU B C 1
ATOM 3073 O O . LEU B 1 176 ? -50.562 -33.875 6.305 1 20.27 176 LEU B O 1
ATOM 3077 N N . THR B 1 177 ? -51.156 -32.75 4.453 1 17.56 177 THR B N 1
ATOM 3078 C CA . THR B 1 177 ? -51.188 -34.156 4.086 1 17.56 177 THR B CA 1
ATOM 3079 C C . THR B 1 177 ? -49.844 -34.812 4.387 1 17.56 177 THR B C 1
ATOM 3081 O O . THR B 1 177 ? -48.812 -34.156 4.359 1 17.56 177 THR B O 1
ATOM 3084 N N . SER B 1 178 ? -49.812 -36 4.922 1 18.48 178 SER B N 1
ATOM 3085 C CA . SER B 1 178 ? -49 -37.062 5.551 1 18.48 178 SER B CA 1
ATOM 3086 C C . SER B 1 178 ? -48.062 -37.688 4.547 1 18.48 178 SER B C 1
ATOM 3088 O O . SER B 1 178 ? -47.406 -38.688 4.855 1 18.48 178 SER B O 1
ATOM 3090 N N . SER B 1 179 ? -47.75 -37.031 3.424 1 16.23 179 SER B N 1
ATOM 3091 C CA . SER B 1 179 ? -47.344 -38.156 2.588 1 16.23 179 SER B CA 1
ATOM 3092 C C . SER B 1 179 ? -46.031 -38.781 3.1 1 16.23 179 SER B C 1
ATOM 3094 O O . SER B 1 179 ? -45.25 -38.094 3.77 1 16.23 179 SER B O 1
ATOM 3096 N N . ALA B 1 180 ? -45.844 -40.062 2.625 1 17.16 180 ALA B N 1
ATOM 3097 C CA . ALA B 1 180 ? -45.094 -41.281 2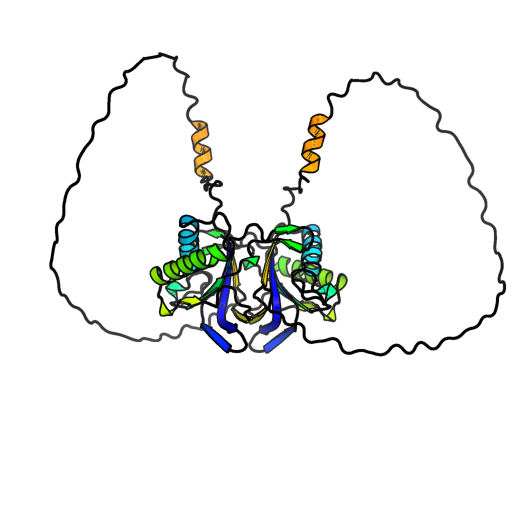.938 1 17.16 180 ALA B CA 1
ATOM 3098 C C . ALA B 1 180 ? -43.625 -41.125 2.578 1 17.16 180 ALA B C 1
ATOM 3100 O O . ALA B 1 180 ? -43.281 -40.312 1.709 1 17.16 180 ALA B O 1
ATOM 3101 N N . VAL B 1 181 ? -42.719 -41.906 3.168 1 17.11 181 VAL B N 1
ATOM 3102 C CA . VAL B 1 181 ? -41.375 -42.156 3.645 1 17.11 181 VAL B CA 1
ATOM 3103 C C . VAL B 1 181 ? -40.5 -42.688 2.49 1 17.11 181 VAL B C 1
ATOM 3105 O O . VAL B 1 181 ? -39.281 -42.594 2.541 1 17.11 181 VAL B O 1
ATOM 3108 N N . SER B 1 182 ? -40.875 -43.125 1.216 1 16.73 182 SER B N 1
ATOM 3109 C CA . SER B 1 182 ? -40.031 -44.281 0.959 1 16.73 182 SER B CA 1
ATOM 3110 C C . SER B 1 182 ? -38.594 -43.906 0.62 1 16.73 182 SER B C 1
ATOM 3112 O O . SER B 1 182 ? -38.344 -42.781 0.224 1 16.73 182 SER B O 1
ATOM 3114 N N . THR B 1 183 ? -37.75 -45.062 0.439 1 18.28 183 THR B N 1
ATOM 3115 C CA . THR B 1 183 ? -36.438 -45.625 0.806 1 18.28 183 THR B CA 1
ATOM 3116 C C . THR B 1 183 ? -35.375 -45.156 -0.178 1 18.28 183 THR B C 1
ATOM 3118 O O . THR B 1 183 ? -35.688 -44.75 -1.295 1 18.28 183 THR B O 1
ATOM 3121 N N . PRO B 1 184 ? -34.25 -46 -0.257 1 19.11 184 PRO B N 1
ATOM 3122 C CA . PRO B 1 184 ? -32.812 -45.938 -0.084 1 19.11 184 PRO B CA 1
ATOM 3123 C C . PRO B 1 184 ? -32.031 -46 -1.41 1 19.11 184 PRO B C 1
ATOM 3125 O O . PRO B 1 184 ? -30.906 -45.5 -1.504 1 19.11 184 PRO B O 1
ATOM 3128 N N . ARG B 1 185 ? -32.594 -46.375 -2.67 1 18.12 185 ARG B N 1
ATOM 3129 C CA . ARG B 1 185 ? -31.688 -47.344 -3.252 1 18.12 185 ARG B CA 1
ATOM 3130 C C . ARG B 1 185 ? -30.359 -46.688 -3.65 1 18.12 185 ARG B C 1
ATOM 3132 O O . ARG B 1 185 ? -30.312 -45.469 -3.879 1 18.12 185 ARG B O 1
ATOM 3139 N N . THR B 1 186 ? -29.344 -47.625 -4.062 1 17.58 186 THR B N 1
ATOM 3140 C CA . THR B 1 186 ? -27.938 -47.938 -3.887 1 17.58 186 THR B CA 1
ATOM 3141 C C . THR B 1 186 ? -27.094 -47.25 -4.969 1 17.58 186 THR B C 1
ATOM 3143 O O . THR B 1 186 ? -26.109 -46.594 -4.672 1 17.58 186 THR B O 1
ATOM 3146 N N . PRO B 1 187 ? -26.922 -48 -6.27 1 17.22 187 PRO B N 1
ATOM 3147 C CA . PRO B 1 187 ? -25.625 -48.656 -6.523 1 17.22 187 PRO B CA 1
ATOM 3148 C C . PRO B 1 187 ? -24.656 -47.75 -7.262 1 17.22 187 PRO B C 1
ATOM 3150 O O . PRO B 1 187 ? -25.016 -46.656 -7.691 1 17.22 187 PRO B O 1
ATOM 3153 N N . THR B 1 188 ? -24.141 -48.219 -8.57 1 17.67 188 THR B N 1
ATOM 3154 C CA . THR B 1 188 ? -22.875 -48.812 -9.008 1 17.67 188 THR B CA 1
ATOM 3155 C C . THR B 1 188 ? -22.031 -47.781 -9.734 1 17.67 188 THR B C 1
ATOM 3157 O O . THR B 1 188 ? -22.547 -46.812 -10.273 1 17.67 188 THR B O 1
ATOM 3160 N N . ALA B 1 189 ? -20.719 -48.188 -10.148 1 18.38 189 ALA B N 1
ATOM 3161 C CA . ALA B 1 189 ? -19.297 -47.875 -10.156 1 18.38 189 ALA B CA 1
ATOM 3162 C C . ALA B 1 189 ? -18.891 -47.219 -11.477 1 18.38 189 ALA B C 1
ATOM 3164 O O . ALA B 1 189 ? -18.141 -46.25 -11.492 1 18.38 189 ALA B O 1
ATOM 3165 N N . PRO B 1 190 ? -19.25 -47.844 -12.766 1 17.05 190 PRO B N 1
ATOM 3166 C CA . PRO B 1 190 ? -18.047 -48.344 -13.422 1 17.05 190 PRO B CA 1
ATOM 3167 C C . PRO B 1 190 ? -17.203 -47.25 -14.055 1 17.05 190 PRO B C 1
ATOM 3169 O O . PRO B 1 190 ? -17.641 -46.094 -14.125 1 17.05 190 PRO B O 1
ATOM 3172 N N . ARG B 1 191 ? -16.625 -47.625 -15.375 1 17.3 191 ARG B N 1
ATOM 3173 C CA . ARG B 1 191 ? -15.344 -47.969 -15.984 1 17.3 191 ARG B CA 1
ATOM 3174 C C . ARG B 1 191 ? -14.75 -46.75 -16.688 1 17.3 191 ARG B C 1
ATOM 3176 O O . ARG B 1 191 ? -15.461 -45.75 -16.938 1 17.3 191 ARG B O 1
ATOM 3183 N N . ILE B 1 192 ? -13.797 -47 -17.766 1 16.45 192 ILE B N 1
ATOM 3184 C CA . ILE B 1 192 ? -12.375 -46.906 -18.094 1 16.45 192 ILE B CA 1
ATOM 3185 C C . ILE B 1 192 ? -12.133 -45.812 -19.109 1 16.45 192 ILE B C 1
ATOM 3187 O O . ILE B 1 192 ? -11.227 -45 -18.953 1 16.45 192 ILE B O 1
ATOM 3191 N N . PRO B 1 193 ? -12.719 -45.844 -20.453 1 17.11 193 PRO B N 1
ATOM 3192 C CA . PRO B 1 193 ? -11.711 -46.094 -21.484 1 17.11 193 PRO B CA 1
ATOM 3193 C C . PRO B 1 193 ? -10.961 -44.812 -21.891 1 17.11 193 PRO B C 1
ATOM 3195 O O . PRO B 1 193 ? -11.398 -43.719 -21.578 1 17.11 193 PRO B O 1
ATOM 3198 N N . THR B 1 194 ? -9.945 -45 -22.859 1 16.59 194 THR B N 1
ATOM 3199 C CA . THR B 1 194 ? -8.586 -44.812 -23.344 1 16.59 194 THR B CA 1
ATOM 3200 C C . THR B 1 194 ? -8.555 -43.688 -24.406 1 16.59 194 THR B C 1
ATOM 3202 O O . THR B 1 194 ? -7.477 -43.219 -24.781 1 16.59 194 THR B O 1
ATOM 3205 N N . CYS B 1 195 ? -9.695 -43.188 -24.906 1 15.8 195 CYS B N 1
ATOM 3206 C CA . CYS B 1 195 ? -9.43 -43.031 -26.328 1 15.8 195 CYS B CA 1
ATOM 3207 C C . CYS B 1 195 ? -8.289 -42.031 -26.562 1 15.8 195 CYS B C 1
ATOM 3209 O O . CYS B 1 195 ? -8.102 -41.094 -25.766 1 15.8 195 CYS B O 1
ATOM 3211 N N . GLU B 1 196 ? -7.723 -42.219 -27.766 1 16.11 196 GLU B N 1
ATOM 3212 C CA . GLU B 1 196 ? -6.574 -42.188 -28.672 1 16.11 196 GLU B CA 1
ATOM 3213 C C . GLU B 1 196 ? -6.234 -40.75 -29.078 1 16.11 196 GLU B C 1
ATOM 3215 O O . GLU B 1 196 ? -5.109 -40.312 -28.875 1 16.11 196 GLU B O 1
ATOM 3220 N N . THR B 1 197 ? -6.465 -40.5 -30.391 1 15.29 197 THR B N 1
ATOM 3221 C CA . THR B 1 197 ? -5.457 -40.344 -31.438 1 15.29 197 THR B CA 1
ATOM 3222 C C . THR B 1 197 ? -5.121 -38.875 -31.656 1 15.29 197 THR B C 1
ATOM 3224 O O . THR B 1 197 ? -3.949 -38.5 -31.75 1 15.29 197 THR B O 1
ATOM 3227 N N . LEU B 1 198 ? -6.102 -38.031 -32.094 1 15.23 198 LEU B N 1
ATOM 3228 C CA . LEU B 1 198 ? -5.781 -37.625 -33.469 1 15.23 198 LEU B CA 1
ATOM 3229 C C . LEU B 1 198 ? -4.742 -36.5 -33.469 1 15.23 198 LEU B C 1
ATOM 3231 O O . LEU B 1 198 ? -4.473 -35.906 -32.406 1 15.23 198 LEU B O 1
ATOM 3235 N N . GLY B 1 199 ? -5.137 -35.438 -34.125 1 15.92 199 GLY B N 1
ATOM 3236 C CA . GLY B 1 199 ? -4.676 -34.875 -35.406 1 15.92 199 GLY B CA 1
ATOM 3237 C C . GLY B 1 199 ? -3.658 -33.781 -35.219 1 15.92 199 GLY B C 1
ATOM 3238 O O . GLY B 1 199 ? -3.551 -33.188 -34.125 1 15.92 199 GLY B O 1
ATOM 3239 N N . ARG B 1 200 ? -2.963 -33.438 -36.344 1 16.53 200 ARG B N 1
ATOM 3240 C CA . ARG B 1 200 ? -1.691 -33.062 -36.938 1 16.53 200 ARG B CA 1
ATOM 3241 C C . ARG B 1 200 ? -1.487 -31.547 -36.875 1 16.53 200 ARG B C 1
ATOM 3243 O O . ARG B 1 200 ? -0.391 -31.078 -36.562 1 16.53 200 ARG B O 1
ATOM 3250 N N . CYS B 1 201 ? -2.48 -30.719 -37.344 1 15.64 201 CYS B N 1
ATOM 3251 C CA . CYS B 1 201 ? -1.933 -29.984 -38.469 1 15.64 201 CYS B CA 1
ATOM 3252 C C . CYS B 1 201 ? -1.048 -28.828 -38 1 15.64 201 CYS B C 1
ATOM 3254 O O . CYS B 1 201 ? -1.043 -28.5 -36.812 1 15.64 201 CYS B O 1
ATOM 3256 N N . SER B 1 202 ? -1.215 -27.688 -38.719 1 15.6 202 SER B N 1
ATOM 3257 C CA . SER B 1 202 ? -0.355 -27 -39.656 1 15.6 202 SER B CA 1
ATOM 3258 C C . SER B 1 202 ? 0.324 -25.797 -39.031 1 15.6 202 SER B C 1
ATOM 3260 O O . SER B 1 202 ? 1.55 -25.672 -39.094 1 15.6 202 SER B O 1
ATOM 3262 N N . GLY B 1 203 ? -0.283 -24.625 -39.188 1 16.52 203 GLY B N 1
ATOM 3263 C CA . GLY B 1 203 ? 0.296 -23.578 -40 1 16.52 203 GLY B CA 1
ATOM 3264 C C . GLY B 1 203 ? 1.151 -22.609 -39.219 1 16.52 203 GLY B C 1
ATOM 3265 O O . GLY B 1 203 ? 0.886 -22.359 -38.031 1 16.52 203 GLY B O 1
ATOM 3266 N N . ALA B 1 204 ? 2.314 -22.297 -39.719 1 17.27 204 ALA B N 1
ATOM 3267 C CA . ALA B 1 204 ? 3.574 -21.641 -39.375 1 17.27 204 ALA B CA 1
ATOM 3268 C C . ALA B 1 204 ? 3.396 -20.125 -39.281 1 17.27 204 ALA B C 1
ATOM 3270 O O . ALA B 1 204 ? 4.301 -19.422 -38.844 1 17.27 204 ALA B O 1
ATOM 3271 N N . HIS B 1 205 ? 2.186 -19.594 -39.5 1 17.44 205 HIS B N 1
ATOM 3272 C CA . HIS B 1 205 ? 2.594 -18.359 -40.156 1 17.44 205 HIS B CA 1
ATOM 3273 C C . HIS B 1 205 ? 3.375 -17.453 -39.219 1 17.44 205 HIS B C 1
ATOM 3275 O O . HIS B 1 205 ? 3.297 -17.609 -38 1 17.44 205 HIS B O 1
ATOM 3281 N N . GLU B 1 206 ? 3.633 -16.219 -39.844 1 18.8 206 GLU B N 1
ATOM 3282 C CA . GLU B 1 206 ? 4.664 -15.211 -40.031 1 18.8 206 GLU B CA 1
ATOM 3283 C C . GLU B 1 206 ? 4.633 -14.164 -38.938 1 18.8 206 GLU B C 1
ATOM 3285 O O . GLU B 1 206 ? 3.561 -13.781 -38.469 1 18.8 206 GLU B O 1
ATOM 3290 N N . LEU B 1 207 ? 5.781 -13.891 -38.406 1 18.8 207 LEU B N 1
ATOM 3291 C CA . LEU B 1 207 ? 6.305 -13.141 -37.281 1 18.8 207 LEU B CA 1
ATOM 3292 C C . LEU B 1 207 ? 6.199 -11.641 -37.531 1 18.8 207 LEU B C 1
ATOM 3294 O O . LEU B 1 207 ? 6.641 -10.836 -36.719 1 18.8 207 LEU B O 1
ATOM 3298 N N . ASN B 1 208 ? 5.242 -11.18 -38.344 1 18.62 208 ASN B N 1
ATOM 3299 C CA . ASN B 1 208 ? 5.762 -9.859 -38.688 1 18.62 208 ASN B CA 1
ATOM 3300 C C . ASN B 1 208 ? 5.754 -8.93 -37.469 1 18.62 208 ASN B C 1
ATOM 3302 O O . ASN B 1 208 ? 4.801 -8.93 -36.688 1 18.62 208 ASN B O 1
ATOM 3306 N N . HIS B 1 209 ? 6.922 -8.391 -37.188 1 18.03 209 HIS B N 1
ATOM 3307 C CA . HIS B 1 209 ? 7.504 -7.605 -36.094 1 18.03 209 HIS B CA 1
ATOM 3308 C C . HIS B 1 209 ? 6.969 -6.18 -36.094 1 18.03 209 HIS B C 1
ATOM 3310 O O . HIS B 1 209 ? 7.383 -5.359 -35.281 1 18.03 209 HIS B O 1
ATOM 3316 N N . SER B 1 210 ? 5.895 -5.793 -36.75 1 17.88 210 SER B N 1
ATOM 3317 C CA . SER B 1 210 ? 6.039 -4.352 -36.938 1 17.88 210 SER B CA 1
ATOM 3318 C C . SER B 1 210 ? 5.875 -3.607 -35.625 1 17.88 210 SER B C 1
ATOM 3320 O O . SER B 1 210 ? 4.941 -3.875 -34.875 1 17.88 210 SER B O 1
ATOM 3322 N N . ALA B 1 211 ? 6.984 -2.963 -35.156 1 18.72 211 ALA B N 1
ATOM 3323 C CA . ALA B 1 211 ? 7.281 -2.191 -33.938 1 18.72 211 ALA B CA 1
ATOM 3324 C C . ALA B 1 211 ? 6.527 -0.864 -33.938 1 18.72 211 ALA B C 1
ATOM 3326 O O . ALA B 1 211 ? 6.852 0.041 -34.719 1 18.72 211 ALA B O 1
ATOM 3327 N N . THR B 1 212 ? 5.238 -0.887 -34.281 1 19.75 212 THR B N 1
ATOM 3328 C CA . THR B 1 212 ? 4.809 0.506 -34.344 1 19.75 212 THR B CA 1
ATOM 3329 C C . THR B 1 212 ? 4.945 1.158 -32.969 1 19.75 212 THR B C 1
ATOM 3331 O O . THR B 1 212 ? 4.613 0.546 -31.938 1 19.75 212 THR B O 1
ATOM 3334 N N . GLY B 1 213 ? 5.918 1.954 -32.844 1 19 213 GLY B N 1
ATOM 3335 C CA . GLY B 1 213 ? 6.352 2.834 -31.781 1 19 213 GLY B CA 1
ATOM 3336 C C . GLY B 1 213 ? 5.262 3.779 -31.297 1 19 213 GLY B C 1
ATOM 3337 O O . GLY B 1 213 ? 4.559 4.379 -32.125 1 19 213 GLY B O 1
ATOM 3338 N N . PRO B 1 214 ? 4.535 3.445 -30.266 1 18.92 214 PRO B N 1
ATOM 3339 C CA . PRO B 1 214 ? 3.461 4.34 -29.844 1 18.92 214 PRO B CA 1
ATOM 3340 C C . PRO B 1 214 ? 3.951 5.762 -29.562 1 18.92 214 PRO B C 1
ATOM 3342 O O . PRO B 1 214 ? 5.141 5.969 -29.297 1 18.92 214 PRO B O 1
ATOM 3345 N N . ALA B 1 215 ? 3.18 6.723 -30.094 1 20.95 215 ALA B N 1
ATOM 3346 C CA . ALA B 1 215 ? 3.154 8.18 -29.953 1 20.95 215 ALA B CA 1
ATOM 3347 C C . ALA B 1 215 ? 3.08 8.586 -28.484 1 20.95 215 ALA B C 1
ATOM 3349 O O . ALA B 1 215 ? 2.613 7.812 -27.641 1 20.95 215 ALA B O 1
ATOM 3350 N N . PRO B 1 216 ? 3.762 9.648 -28.141 1 20.12 216 PRO B N 1
ATOM 3351 C CA . PRO B 1 216 ? 3.973 10.328 -26.859 1 20.12 216 PRO B CA 1
ATOM 3352 C C . PRO B 1 216 ? 2.666 10.766 -26.203 1 20.12 216 PRO B C 1
ATOM 3354 O O . PRO B 1 216 ? 1.829 11.398 -26.859 1 20.12 216 PRO B O 1
ATOM 3357 N N . VAL B 1 217 ? 2.035 9.914 -25.469 1 19.91 217 VAL B N 1
ATOM 3358 C CA . VAL B 1 217 ? 0.78 10.297 -24.844 1 19.91 217 VAL B CA 1
ATOM 3359 C C . VAL B 1 217 ? 1.005 11.516 -23.938 1 19.91 217 VAL B C 1
ATOM 3361 O O . VAL B 1 217 ? 1.985 11.57 -23.203 1 19.91 217 VAL B O 1
ATOM 3364 N N . SER B 1 218 ? 0.716 12.648 -24.484 1 18.53 218 SER B N 1
ATOM 3365 C CA . SER B 1 218 ? 0.538 13.859 -23.688 1 18.53 218 SER B CA 1
ATOM 3366 C C . SER B 1 218 ? -0.416 13.625 -22.516 1 18.53 218 SER B C 1
ATOM 3368 O O . SER B 1 218 ? -1.551 13.188 -22.719 1 18.53 218 SER B O 1
ATOM 3370 N N . TYR B 1 219 ? -0 13.141 -21.438 1 19.2 219 TYR B N 1
ATOM 3371 C CA . TYR B 1 219 ? -0.693 12.828 -20.203 1 19.2 219 TYR B CA 1
ATOM 3372 C C . TYR B 1 219 ? -1.478 14.031 -19.688 1 19.2 219 TYR B C 1
ATOM 3374 O O . TYR B 1 219 ? -1.926 14.047 -18.547 1 19.2 219 TYR B O 1
ATOM 3382 N N . PHE B 1 220 ? -1.569 15.242 -20.359 1 19.77 220 PHE B N 1
ATOM 3383 C CA . PHE B 1 220 ? -2.104 16.297 -19.516 1 19.77 220 PHE B CA 1
ATOM 3384 C C . PHE B 1 220 ? -3.533 15.984 -19.094 1 19.77 220 PHE B C 1
ATOM 3386 O O . PHE B 1 220 ? -4.145 16.734 -18.328 1 19.77 220 PHE B O 1
ATOM 3393 N N . ASN B 1 221 ? -4.281 15.109 -19.938 1 21.59 221 ASN B N 1
ATOM 3394 C CA . ASN B 1 221 ? -5.695 15.289 -19.641 1 21.59 221 ASN B CA 1
ATOM 3395 C C . ASN B 1 221 ? -6.105 14.516 -18.391 1 21.59 221 ASN B C 1
ATOM 3397 O O . ASN B 1 221 ? -6.406 13.32 -18.469 1 21.59 221 ASN B O 1
ATOM 3401 N N . LEU B 1 222 ? -5.352 14.5 -17.359 1 19.69 222 LEU B N 1
ATOM 3402 C CA . LEU B 1 222 ? -5.934 13.914 -16.156 1 19.69 222 LEU B CA 1
ATOM 3403 C C . LEU B 1 222 ? -7.27 14.578 -15.836 1 19.69 222 LEU B C 1
ATOM 3405 O O . LEU B 1 222 ? -7.406 15.797 -15.922 1 19.69 222 LEU B O 1
#

Secondary structure (DSSP, 8-state):
-EEEEEEEEEEEEEETTEEEEEESSEEEEEEE-BTT--HHHHHHHHHHHHH---B--TT--SS-B-HHHHT-EEEEEE-GGGS-EEETTEEE-TTBPPHHHHHHHHHHHHHHHHHHS-GGGEEE--TTS-EEEEEEEEEEEEEEEEPPPTTS----HHHHHHHTT---------------------------------------------------------/-EEEEEEEEEEEEEETTEEEEEESSEEEEEEE-BTT--HHHHHHHHHHHHH---B--TT--SS-B-HHHHT-EEEEEE-GGGS-EEETTEEE-TTBPPHHHHHHHHHHHHHHHHHHS-GGGEEE--TTS-EEEEEEEEEEEEEEEEPPPTTS----TTHHHHHTTT----------------------------------------------------TT--

Foldseek 3Di:
DKKKKWFFQKKFKDAPRRTDDMFGGAIEIEDAAFPPDDPVLLLVVLVCQQFFQQDADPLLRGSHGGCQRVVGAYEYEYDNQVCWDDPPPDTDRNGTDDLVVVVVVVVVSLVSNCVVGPNVRYHYYDRPGDMDMDGHQPVNDMDMDDGDDVPPPPPPVVVVVPPVVPDVPDPPPDDDDDDDDDDDDDDDDDDPDDDDDDDDDDDDDDDDDDPDDDDDPPNPPD/DKKKKWFFQKKFKDAPRDTDDMFGGAIEIEDAAFPPDDPVLLLVVLVCQQFFQQDADLQRRGSHGGCQRVVGAYEYEYDNQVCWDDPPPDTDRNGTDDLVVVVVVVVVSLVSNCVVGPNVRYHYYDRPGDMDMDGHQPVNDMDMDDGDDVPPPPPVVVVVVPPVVPPPPDPPDDPPDPDDDDDDDDDDDDDDDDDDDDDDDDDDDDDPPDCPDRDDPPPPPD